Protein AF-0000000076785910 (afdb_homodimer)

Organism: Aegilops tauschii subsp. strangulata (NCBI:txid200361)

Secondary structure (DSSP, 8-state):
-HHHHHHHHHHHHHHHHHHHH--TTSEEEEEEE-HHHHSTTSHHHHHHHHHHHSSS-GGGGGGEEEEESSHHHHHHHHHH-S-EEE-PPPTTPPP-SSPPPTTSHHHHHHHHHHHHHHHHHHHTT-EEEEE-TTEEESS-GGGGSBTT-SEEEEEEE--S-TT-TTSEEEEEEEEE--SHHHHHHHHHHHHGGGGS-TT--HHHHHHHHHHHHHHHHTPPEEEPPTTTEEESSS--S-TTT--EEE-TT--SHHHHHHHHHHHHHHHHHHHHS-HHHHHH----PPP-TTT--/-HHHHHHHHHHHHHHHHHHHH--TTSEEEEEEE-HHHHSTTSHHHHHHHHHHHSSS-GGGGGGEEEEESSHHHHHHHHHH-S-EEE-PPPTTPPP-SSPPPTTSHHHHHHHHHHHHHHHHHHHTT-EEEEE-TTEEESS-GGGGSBTT-SEEEEEEE--S-TT-TTSEEEEEEEEE--SHHHHHHHHHHHHGGGGS-TT--HHHHHHHHHHHHHHHHTPPEEEPPTTTEEESSS--S-TTT--EEE-TT--SHHHHHHHHHHHHHHHHHHHHS-HHHHHH----PPP-TTT--

Radius of gyration: 26.17 Å; Cα contacts (8 Å, |Δi|>4): 1098; chains: 2; bounding box: 50×75×74 Å

Structure (mmCIF, N/CA/C/O backbone):
data_AF-0000000076785910-model_v1
#
loop_
_entity.id
_entity.type
_entity.pdbx_description
1 polymer 'Nucleotide-diphospho-sugar transferase domain-containing protein'
#
loop_
_atom_site.group_PDB
_atom_site.id
_atom_site.type_symbol
_atom_site.label_atom_id
_atom_site.label_alt_id
_atom_site.label_comp_id
_atom_site.label_asym_id
_atom_site.label_entity_id
_atom_site.label_seq_id
_atom_site.pdbx_PDB_ins_code
_atom_site.Cartn_x
_atom_site.Cartn_y
_atom_site.Cartn_z
_atom_site.occupancy
_atom_site.B_iso_or_equiv
_atom_site.auth_seq_id
_atom_site.auth_comp_id
_atom_s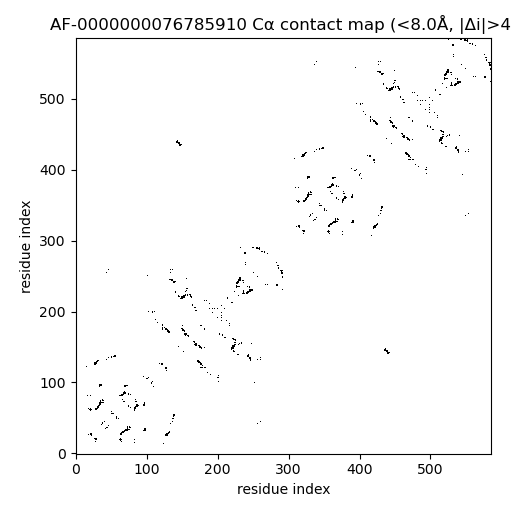ite.auth_asym_id
_atom_site.auth_atom_id
_atom_site.pdbx_PDB_model_num
ATOM 1 N N . MET A 1 1 ? -13.219 38 -17.859 1 45.16 1 MET A N 1
ATOM 2 C CA . MET A 1 1 ? -12.156 37.5 -18.719 1 45.16 1 MET A CA 1
ATOM 3 C C . MET A 1 1 ? -10.82 37.5 -18 1 45.16 1 MET A C 1
ATOM 5 O O . MET A 1 1 ? -10.094 36.5 -18.016 1 45.16 1 MET A O 1
ATOM 9 N N . ARG A 1 2 ? -10.539 38.562 -17.25 1 52.38 2 ARG A N 1
ATOM 10 C CA . ARG A 1 2 ? -9.281 38.719 -16.516 1 52.38 2 ARG A CA 1
ATOM 11 C C . ARG A 1 2 ? -9.211 37.781 -15.32 1 52.38 2 ARG A C 1
ATOM 13 O O . ARG A 1 2 ? -8.156 37.188 -15.047 1 52.38 2 ARG A O 1
ATOM 20 N N . LEU A 1 3 ? -10.297 37.469 -14.711 1 55.56 3 LEU A N 1
ATOM 21 C CA . LEU A 1 3 ? -10.359 36.594 -13.547 1 55.56 3 LEU A CA 1
ATOM 22 C C . LEU A 1 3 ? -10.156 35.125 -13.945 1 55.56 3 LEU A C 1
ATOM 24 O O . LEU A 1 3 ? -9.484 34.375 -13.242 1 55.56 3 LEU A O 1
ATOM 28 N N . ILE A 1 4 ? -10.773 34.812 -15.125 1 55.34 4 ILE A N 1
ATOM 29 C CA . ILE A 1 4 ? -10.594 33.438 -15.641 1 55.34 4 ILE A CA 1
ATOM 30 C C . ILE A 1 4 ? -9.125 33.219 -16 1 55.34 4 ILE A C 1
ATOM 32 O O . ILE A 1 4 ? -8.57 32.156 -15.711 1 55.34 4 ILE A O 1
ATOM 36 N N . SER A 1 5 ? -8.555 34.312 -16.391 1 64 5 SER A N 1
ATOM 37 C CA . SER A 1 5 ? -7.164 34.219 -16.812 1 64 5 SER A CA 1
ATOM 38 C C . SER A 1 5 ? -6.23 34.094 -15.609 1 64 5 SER A C 1
ATOM 40 O O . SER A 1 5 ? -5.305 33.281 -15.625 1 64 5 SER A O 1
ATOM 42 N N . LYS A 1 6 ? -6.652 34.875 -14.516 1 68.81 6 LYS A N 1
ATOM 43 C CA . LYS A 1 6 ? -5.789 34.812 -13.344 1 68.81 6 LYS A CA 1
ATOM 44 C C . LYS A 1 6 ? -5.879 33.469 -12.656 1 68.81 6 LYS A C 1
ATOM 46 O O . LYS A 1 6 ? -4.863 32.906 -12.219 1 68.81 6 LYS A O 1
ATOM 51 N N . LYS A 1 7 ? -6.98 33 -12.672 1 73.44 7 LYS A N 1
ATOM 52 C CA . LYS A 1 7 ? -7.18 31.688 -12.055 1 73.44 7 LYS A CA 1
ATOM 53 C C . LYS A 1 7 ? -6.438 30.594 -12.82 1 73.44 7 LYS A C 1
ATOM 55 O O . LYS A 1 7 ? -5.836 29.703 -12.227 1 73.44 7 LYS A O 1
ATOM 60 N N . THR A 1 8 ? -6.504 30.797 -14.008 1 80.69 8 THR A N 1
ATOM 61 C CA . THR A 1 8 ? -5.836 29.828 -14.867 1 80.69 8 THR A CA 1
ATOM 62 C C . THR A 1 8 ? -4.32 29.906 -14.695 1 80.69 8 THR A C 1
ATOM 64 O O . THR A 1 8 ? -3.637 28.891 -14.672 1 80.69 8 THR A O 1
ATOM 67 N N . LYS A 1 9 ? -3.912 31.141 -14.586 1 81.88 9 LYS A N 1
ATOM 68 C CA . LYS A 1 9 ? -2.475 31.312 -14.406 1 81.88 9 LYS A CA 1
ATOM 69 C C . LYS A 1 9 ? -2.018 30.766 -13.062 1 81.88 9 LYS A C 1
ATOM 71 O O . LYS A 1 9 ? -0.98 30.094 -12.984 1 81.88 9 LYS A O 1
ATOM 76 N N . ALA A 1 10 ? -2.781 31.031 -12.055 1 83.94 10 ALA A N 1
ATOM 77 C CA . ALA A 1 10 ? -2.455 30.531 -10.719 1 83.94 10 ALA A CA 1
ATOM 78 C C . ALA A 1 10 ? -2.451 29 -10.68 1 83.94 10 ALA A C 1
ATOM 80 O O . ALA A 1 10 ? -1.568 28.391 -10.07 1 83.94 10 ALA A O 1
ATOM 81 N N . LEU A 1 11 ? -3.396 28.453 -11.32 1 90 11 LEU A N 1
ATOM 82 C CA . LEU A 1 11 ? -3.494 26.984 -11.352 1 90 11 LEU A CA 1
ATOM 83 C C . LEU A 1 11 ? -2.34 26.391 -12.141 1 90 11 LEU A C 1
ATOM 85 O O . LEU A 1 11 ? -1.831 25.312 -11.781 1 90 11 LEU A O 1
ATOM 89 N N . THR A 1 12 ? -1.941 27.062 -13.125 1 91.94 12 THR A N 1
ATOM 90 C CA . THR A 1 12 ? -0.811 26.594 -13.922 1 91.94 12 THR A CA 1
ATOM 91 C C . THR A 1 12 ? 0.48 26.656 -13.109 1 91.94 12 THR A C 1
ATOM 93 O O . THR A 1 12 ? 1.288 25.719 -13.156 1 91.94 12 THR A O 1
ATOM 96 N N . GLU A 1 13 ? 0.626 27.703 -12.398 1 91.94 13 GLU A N 1
ATOM 97 C CA . GLU A 1 13 ? 1.797 27.828 -11.531 1 91.94 13 GLU A CA 1
ATOM 98 C C . GLU A 1 13 ? 1.817 26.734 -10.469 1 91.94 13 GLU A C 1
ATOM 100 O O . GLU A 1 13 ? 2.859 26.125 -10.211 1 91.94 13 GLU A O 1
ATOM 105 N N . LEU A 1 14 ? 0.714 26.531 -9.883 1 95.12 14 LEU A N 1
ATOM 106 C CA . LEU A 1 14 ? 0.611 25.5 -8.875 1 95.12 14 LEU A CA 1
ATOM 107 C C . LEU A 1 14 ? 0.932 24.125 -9.469 1 95.12 14 LEU A C 1
ATOM 109 O O . LEU A 1 14 ? 1.685 23.344 -8.883 1 95.12 14 LEU A O 1
ATOM 113 N N . ALA A 1 15 ? 0.391 23.859 -10.617 1 96.88 15 ALA A N 1
ATOM 114 C CA . ALA A 1 15 ? 0.629 22.578 -11.281 1 96.88 15 ALA A CA 1
ATOM 115 C C . ALA A 1 15 ? 2.117 22.359 -11.531 1 96.88 15 ALA A C 1
ATOM 117 O O . ALA A 1 15 ? 2.623 21.25 -11.383 1 96.88 15 ALA A O 1
ATOM 118 N N . GLU A 1 16 ? 2.77 23.406 -11.859 1 96.75 16 GLU A N 1
ATOM 119 C CA . GLU A 1 16 ? 4.203 23.312 -12.125 1 96.75 16 GLU A CA 1
ATOM 120 C C . GLU A 1 16 ? 4.984 23.016 -10.852 1 96.75 16 GLU A C 1
ATOM 122 O O . GLU A 1 16 ? 5.887 22.172 -10.852 1 96.75 16 GLU A O 1
ATOM 127 N N . VAL A 1 17 ? 4.617 23.719 -9.82 1 97.12 17 VAL A N 1
ATOM 128 C CA . VAL A 1 17 ? 5.289 23.5 -8.539 1 97.12 17 VAL A CA 1
ATOM 129 C C . VAL A 1 17 ? 5.043 22.078 -8.062 1 97.12 17 VAL A C 1
ATOM 131 O O . VAL A 1 17 ? 5.961 21.406 -7.578 1 97.12 17 VAL A O 1
ATOM 134 N N . LEU A 1 18 ? 3.865 21.594 -8.234 1 98.56 18 LEU A N 1
ATOM 135 C CA . LEU A 1 18 ? 3.512 20.234 -7.848 1 98.56 18 LEU A CA 1
ATOM 136 C C . LEU A 1 18 ? 4.293 19.203 -8.672 1 98.56 18 LEU A C 1
ATOM 138 O O . LEU A 1 18 ? 4.82 18.234 -8.125 1 98.56 18 LEU A O 1
ATOM 142 N N . LYS A 1 19 ? 4.336 19.453 -9.906 1 98.12 19 LYS A N 1
ATOM 143 C CA . LYS A 1 19 ? 5.078 18.547 -10.789 1 98.12 19 LYS A CA 1
ATOM 144 C C . LYS A 1 19 ? 6.543 18.453 -10.367 1 98.12 19 LYS A C 1
ATOM 146 O O . LYS A 1 19 ? 7.105 17.359 -10.312 1 98.12 19 LYS A O 1
ATOM 151 N N . ASN A 1 20 ? 7.098 19.562 -10 1 98 20 ASN A N 1
ATOM 152 C CA . ASN A 1 20 ? 8.508 19.609 -9.633 1 98 20 ASN A CA 1
ATOM 153 C C . ASN A 1 20 ? 8.766 18.906 -8.305 1 98 20 ASN A C 1
ATOM 155 O O . ASN A 1 20 ? 9.844 18.344 -8.086 1 98 20 ASN A O 1
ATOM 159 N N . ALA A 1 21 ? 7.758 18.906 -7.445 1 98.5 21 ALA A N 1
ATOM 160 C CA . ALA A 1 21 ? 7.926 18.344 -6.109 1 98.5 21 ALA A CA 1
ATOM 161 C C . ALA A 1 21 ? 7.422 16.906 -6.055 1 98.5 21 ALA A C 1
ATOM 163 O O . ALA A 1 21 ? 7.598 16.219 -5.047 1 98.5 21 ALA A O 1
ATOM 164 N N . SER A 1 22 ? 6.793 16.438 -7.109 1 98.38 22 SER A N 1
ATOM 165 C CA . SER A 1 22 ? 6.117 15.141 -7.078 1 98.38 22 SER A CA 1
ATOM 166 C C . SER A 1 22 ? 7.113 13.992 -7.164 1 98.38 22 SER A C 1
ATOM 168 O O . SER A 1 22 ? 8.164 14.125 -7.797 1 98.38 22 SER A O 1
ATOM 170 N N . MET A 1 23 ? 6.816 12.945 -6.539 1 96.56 23 MET A N 1
ATOM 171 C CA . MET A 1 23 ? 7.492 11.672 -6.758 1 96.56 23 MET A CA 1
ATOM 172 C C . MET A 1 23 ? 7.062 11.047 -8.078 1 96.56 23 MET A C 1
ATOM 174 O O . MET A 1 23 ? 6.238 11.617 -8.797 1 96.56 23 MET A O 1
ATOM 178 N N . GLU A 1 24 ? 7.578 9.898 -8.398 1 91.38 24 GLU A N 1
ATOM 179 C CA . GLU A 1 24 ? 7.34 9.234 -9.68 1 91.38 24 GLU A CA 1
ATOM 180 C C . GLU A 1 24 ? 5.855 8.938 -9.875 1 91.38 24 GLU A C 1
ATOM 182 O O . GLU A 1 24 ? 5.344 9.031 -10.992 1 91.38 24 GLU A O 1
ATOM 187 N N . ASP A 1 25 ? 5.223 8.695 -8.805 1 91.5 25 ASP A N 1
ATOM 188 C CA . ASP A 1 25 ? 3.828 8.281 -8.922 1 91.5 25 ASP A CA 1
ATOM 189 C C . ASP A 1 25 ? 2.889 9.484 -8.836 1 91.5 25 ASP A C 1
ATOM 191 O O . ASP A 1 25 ? 1.675 9.32 -8.688 1 91.5 25 ASP A O 1
ATOM 195 N N . GLY A 1 26 ? 3.439 10.695 -8.758 1 96.38 26 GLY A N 1
ATOM 196 C CA . GLY A 1 26 ? 2.621 11.898 -8.727 1 96.38 26 GLY A CA 1
ATOM 197 C C . GLY A 1 26 ? 2.287 12.352 -7.32 1 96.38 26 GLY A C 1
ATOM 198 O O . GLY A 1 26 ? 1.545 13.32 -7.137 1 96.38 26 GLY A O 1
ATOM 199 N N . THR A 1 27 ? 2.848 11.688 -6.324 1 98.5 27 THR A N 1
ATOM 200 C CA . THR A 1 27 ? 2.582 12.047 -4.934 1 98.5 27 THR A CA 1
ATOM 201 C C . THR A 1 27 ? 3.467 13.211 -4.496 1 98.5 27 THR A C 1
ATOM 203 O O . THR A 1 27 ? 4.668 13.219 -4.77 1 98.5 27 THR A O 1
ATOM 206 N N . VAL A 1 28 ? 2.875 14.164 -3.9 1 98.75 28 VAL A N 1
ATOM 207 C CA . VAL A 1 28 ? 3.605 15.266 -3.291 1 98.75 28 VAL A CA 1
ATOM 208 C C . VAL A 1 28 ? 3.414 15.242 -1.776 1 98.75 28 VAL A C 1
ATOM 210 O O . VAL A 1 28 ? 2.287 15.117 -1.289 1 98.75 28 VAL A O 1
ATOM 213 N N . ILE A 1 29 ? 4.48 15.266 -1.066 1 98.88 29 ILE A N 1
ATOM 214 C CA . ILE A 1 29 ? 4.379 15.508 0.369 1 98.88 29 ILE A CA 1
ATOM 215 C C . ILE A 1 29 ? 4.199 17 0.631 1 98.88 29 ILE A C 1
ATOM 217 O O . ILE A 1 29 ? 4.934 17.828 0.087 1 98.88 29 ILE A O 1
ATOM 221 N N . MET A 1 30 ? 3.184 17.359 1.48 1 98.5 30 MET A N 1
ATOM 222 C CA . MET A 1 30 ? 2.896 18.781 1.625 1 98.5 30 MET A CA 1
ATOM 223 C C . MET A 1 30 ? 2.645 19.141 3.086 1 98.5 30 MET A C 1
ATOM 225 O O . MET A 1 30 ? 2.111 18.328 3.846 1 98.5 30 MET A O 1
ATOM 229 N N . THR A 1 31 ? 3.062 20.266 3.412 1 98.38 31 THR A N 1
ATOM 230 C CA . THR A 1 31 ? 2.719 20.875 4.691 1 98.38 31 THR A CA 1
ATOM 231 C C . THR A 1 31 ? 2.357 22.344 4.508 1 98.38 31 THR A C 1
ATOM 233 O O . THR A 1 31 ? 2.52 22.906 3.416 1 98.38 31 THR A O 1
ATOM 236 N N . SER A 1 32 ? 1.741 22.938 5.496 1 96.19 32 SER A N 1
ATOM 237 C CA . SER A 1 32 ? 1.376 24.344 5.465 1 96.19 32 SER A CA 1
ATOM 238 C C . SER A 1 32 ? 1.885 25.078 6.699 1 96.19 32 SER A C 1
ATOM 240 O O . SER A 1 32 ? 1.824 24.547 7.812 1 96.19 32 SER A O 1
ATOM 242 N N . ILE A 1 33 ? 2.371 26.344 6.422 1 95.56 33 ILE A N 1
ATOM 243 C CA . ILE A 1 33 ? 2.941 27.062 7.555 1 95.56 33 ILE A CA 1
ATOM 244 C C . ILE A 1 33 ? 2.553 28.531 7.48 1 95.56 33 ILE A C 1
ATOM 246 O O . ILE A 1 33 ? 2.275 29.047 6.395 1 95.56 33 ILE A O 1
ATOM 250 N N . ASN A 1 34 ? 2.484 29.172 8.602 1 92.69 34 ASN A N 1
ATOM 251 C CA . ASN A 1 34 ? 2.482 30.625 8.711 1 92.69 34 ASN A CA 1
ATOM 252 C C . ASN A 1 34 ? 3.795 31.141 9.289 1 92.69 34 ASN A C 1
ATOM 254 O O . ASN A 1 34 ? 4.699 30.359 9.586 1 92.69 34 ASN A O 1
ATOM 258 N N . GLN A 1 35 ? 3.934 32.375 9.477 1 93.5 35 GLN A N 1
ATOM 259 C CA . GLN A 1 35 ? 5.195 33 9.867 1 93.5 35 GLN A CA 1
ATOM 260 C C . GLN A 1 35 ? 5.633 32.531 11.25 1 93.5 35 GLN A C 1
ATOM 262 O O . GLN A 1 35 ? 6.824 32.312 11.492 1 93.5 35 GLN A O 1
ATOM 267 N N . ALA A 1 36 ? 4.695 32.375 12.117 1 92.38 36 ALA A N 1
ATOM 268 C CA . ALA A 1 36 ? 5.023 31.953 13.477 1 92.38 36 ALA A CA 1
ATOM 269 C C . ALA A 1 36 ? 5.676 30.578 13.492 1 92.38 36 ALA A C 1
ATOM 271 O O . ALA A 1 36 ? 6.68 30.375 14.18 1 92.38 36 ALA A O 1
ATOM 272 N N . TYR A 1 37 ? 5.152 29.656 12.758 1 94.81 37 TYR A N 1
ATOM 273 C CA . TYR A 1 37 ? 5.656 28.281 12.695 1 94.81 37 TYR A CA 1
ATOM 274 C C . TYR A 1 37 ? 6.973 28.219 11.93 1 94.81 37 TYR A C 1
ATOM 276 O O . TYR A 1 37 ? 7.793 27.328 12.164 1 94.81 37 TYR A O 1
ATOM 284 N N . ALA A 1 38 ? 7.172 29.188 11.086 1 96.88 38 ALA A N 1
ATOM 285 C CA . ALA A 1 38 ? 8.328 29.188 10.203 1 96.88 38 ALA A CA 1
ATOM 286 C C . ALA A 1 38 ? 9.516 29.891 10.852 1 96.88 38 ALA A C 1
ATOM 288 O O . ALA A 1 38 ? 10.648 29.797 10.375 1 96.88 38 ALA A O 1
ATOM 289 N N . ALA A 1 39 ? 9.289 30.625 11.867 1 95.56 39 ALA A N 1
ATOM 290 C CA . ALA A 1 39 ? 10.344 31.438 12.477 1 95.56 39 ALA A CA 1
ATOM 291 C C . ALA A 1 39 ? 11.547 30.578 12.844 1 95.56 39 ALA A C 1
ATOM 293 O O . ALA A 1 39 ? 11.406 29.391 13.141 1 95.56 39 ALA A O 1
ATOM 294 N N . PRO A 1 40 ? 12.719 31.172 12.852 1 96 40 PRO A N 1
ATOM 295 C CA . PRO A 1 40 ? 13.906 30.406 13.234 1 96 40 PRO A CA 1
ATOM 296 C C . PRO A 1 40 ? 13.781 29.766 14.617 1 96 40 PRO A C 1
ATOM 298 O O . PRO A 1 40 ? 13.367 30.438 15.57 1 96 40 PRO A O 1
ATOM 301 N N . GLY A 1 41 ? 14.062 28.562 14.641 1 95.44 41 GLY A N 1
ATOM 302 C CA . GLY A 1 41 ? 14.008 27.828 15.898 1 95.44 41 GLY A CA 1
ATOM 303 C C . GLY A 1 41 ? 12.625 27.281 16.203 1 95.44 41 GLY A C 1
ATOM 304 O O . GLY A 1 41 ? 12.43 26.641 17.234 1 95.44 41 GLY A O 1
ATOM 305 N N . SER A 1 42 ? 11.734 27.547 15.336 1 96.81 42 SER A N 1
ATOM 306 C CA . SER A 1 42 ? 10.359 27.078 15.523 1 96.81 42 SER A CA 1
ATOM 307 C C . SER A 1 42 ? 10.133 25.734 14.836 1 96.81 42 SER A C 1
ATOM 309 O O . SER A 1 42 ? 11.07 24.953 14.656 1 96.81 42 SER A O 1
ATOM 311 N N . LEU A 1 43 ? 8.93 25.375 14.508 1 98.25 43 LEU A N 1
ATOM 312 C CA . LEU A 1 43 ? 8.516 24.031 14.086 1 98.25 43 LEU A CA 1
ATOM 313 C C . LEU A 1 43 ? 9.102 23.688 12.719 1 98.25 43 LEU A C 1
ATOM 315 O O . LEU A 1 43 ? 9.422 22.531 12.453 1 98.25 43 LEU A O 1
ATOM 319 N N . LEU A 1 44 ? 9.227 24.672 11.859 1 98.69 44 LEU A N 1
ATOM 320 C CA . LEU A 1 44 ? 9.773 24.375 10.539 1 98.69 44 LEU A CA 1
ATOM 321 C C . LEU A 1 44 ? 11.172 23.781 10.656 1 98.69 44 LEU A C 1
ATOM 323 O O . LEU A 1 44 ? 11.492 22.797 9.969 1 98.69 44 LEU A O 1
ATOM 327 N N . ASP A 1 45 ? 11.969 24.375 11.531 1 98.69 45 ASP A N 1
ATOM 328 C CA . ASP A 1 45 ? 13.328 23.875 11.703 1 98.69 45 ASP A CA 1
ATOM 329 C C . ASP A 1 45 ? 13.32 22.438 12.219 1 98.69 45 ASP A C 1
ATOM 331 O O . ASP A 1 45 ? 14.078 21.594 11.727 1 98.69 45 ASP A O 1
ATOM 335 N N . LEU A 1 46 ? 12.492 22.109 13.156 1 98.81 46 LEU A N 1
ATOM 336 C CA . LEU A 1 46 ? 12.398 20.766 13.711 1 98.81 46 LEU A CA 1
ATOM 337 C C . LEU A 1 46 ? 11.891 19.781 12.664 1 98.81 46 LEU A C 1
ATOM 339 O O . LEU A 1 46 ? 12.391 18.656 12.562 1 98.81 46 LEU A O 1
ATOM 343 N N . PHE A 1 47 ? 10.922 20.234 11.953 1 98.88 47 PHE A N 1
ATOM 344 C CA . PHE A 1 47 ? 10.32 19.438 10.891 1 98.88 47 PHE A CA 1
ATOM 345 C C . PHE A 1 47 ? 11.375 19.031 9.867 1 98.88 47 PHE A C 1
ATOM 347 O O . PHE A 1 47 ? 11.523 17.844 9.578 1 98.88 47 PHE A O 1
ATOM 354 N N . LEU A 1 48 ? 12.156 19.938 9.383 1 98.81 48 LEU A N 1
ATOM 355 C CA . LEU A 1 48 ? 13.195 19.641 8.406 1 98.81 48 LEU A CA 1
ATOM 356 C C . LEU A 1 48 ? 14.297 18.781 9.023 1 98.81 48 LEU A C 1
ATOM 358 O O . LEU A 1 48 ? 14.781 17.844 8.383 1 98.81 48 LEU A O 1
ATOM 362 N N . GLU A 1 49 ? 14.633 19.094 10.219 1 98.75 49 GLU A N 1
ATOM 363 C CA . GLU A 1 49 ? 15.648 18.312 10.914 1 98.75 49 GLU A CA 1
ATOM 364 C C . GLU A 1 49 ? 15.227 16.859 11.055 1 98.75 49 GLU A C 1
ATOM 366 O O . GLU A 1 49 ? 16.047 15.945 10.914 1 98.75 49 GLU A O 1
ATOM 371 N N . SER A 1 50 ? 13.977 16.625 11.336 1 98.88 50 SER A N 1
ATOM 372 C CA . SER A 1 50 ? 13.492 15.273 11.555 1 98.88 50 SER A CA 1
ATOM 373 C C . SER A 1 50 ? 13.695 14.406 10.312 1 98.88 50 SER A C 1
ATOM 375 O O . SER A 1 50 ? 14.023 13.227 10.414 1 98.88 50 SER A O 1
ATOM 377 N N . PHE A 1 51 ? 13.523 14.961 9.102 1 98.75 51 PHE A N 1
ATOM 378 C CA . PHE A 1 51 ? 13.805 14.227 7.875 1 98.75 51 PHE A CA 1
ATOM 379 C C . PHE A 1 51 ? 15.281 13.867 7.785 1 98.75 51 PHE A C 1
ATOM 381 O O . PHE A 1 51 ? 15.633 12.773 7.324 1 98.75 51 PHE A O 1
ATOM 388 N N . ARG A 1 52 ? 16.109 14.758 8.188 1 98.38 52 ARG A N 1
ATOM 389 C CA . ARG A 1 52 ? 17.547 14.594 8.016 1 98.38 52 ARG A CA 1
ATOM 390 C C . ARG A 1 52 ? 18.094 13.539 8.961 1 98.38 52 ARG A C 1
ATOM 392 O O . ARG A 1 52 ? 19.016 12.797 8.609 1 98.38 52 ARG A O 1
ATOM 399 N N . VAL A 1 53 ? 17.547 13.461 10.109 1 98.25 53 VAL A N 1
ATOM 400 C CA . VAL A 1 53 ? 18.078 12.523 11.094 1 98.25 53 VAL A CA 1
ATOM 401 C C . VAL A 1 53 ? 17.312 11.203 11.008 1 98.25 53 VAL A C 1
ATOM 403 O O . VAL A 1 53 ? 17.703 10.219 11.641 1 98.25 53 VAL A O 1
ATOM 406 N N . GLY A 1 54 ? 16.156 11.195 10.305 1 98.31 54 GLY A N 1
ATOM 407 C CA . GLY A 1 54 ? 15.383 9.969 10.148 1 98.31 54 GLY A CA 1
ATOM 408 C C . GLY A 1 54 ? 16.125 8.898 9.367 1 98.31 54 GLY A C 1
ATOM 409 O O . GLY A 1 54 ? 17.156 9.164 8.766 1 98.31 54 GLY A O 1
ATOM 410 N N . GLU A 1 55 ? 15.625 7.723 9.43 1 97 55 GLU A N 1
ATOM 411 C CA . GLU A 1 55 ? 16.172 6.598 8.672 1 97 55 GLU A CA 1
ATOM 412 C C . GLU A 1 55 ? 15.539 6.52 7.281 1 97 55 GLU A C 1
ATOM 414 O O . GLU A 1 55 ? 14.391 6.09 7.137 1 97 55 GLU A O 1
ATOM 419 N N . GLY A 1 56 ? 16.297 6.949 6.324 1 95.75 56 GLY A N 1
ATOM 420 C CA . GLY A 1 56 ? 15.836 6.855 4.945 1 95.75 56 GLY A CA 1
ATOM 421 C C . GLY A 1 56 ? 14.797 7.906 4.59 1 95.75 56 GLY A C 1
ATOM 422 O O . GLY A 1 56 ? 13.914 7.656 3.77 1 95.75 56 GLY A O 1
ATOM 423 N N . THR A 1 57 ? 14.82 9.055 5.258 1 98.12 57 THR A N 1
ATOM 424 C CA . THR A 1 57 ? 13.773 10.047 5 1 98.12 57 THR A CA 1
ATOM 425 C C . THR A 1 57 ? 14.367 11.312 4.398 1 98.12 57 THR A C 1
ATOM 427 O O . THR A 1 57 ? 13.641 12.156 3.875 1 98.12 57 THR A O 1
ATOM 430 N N . ALA A 1 58 ? 15.656 11.492 4.387 1 98.25 58 ALA A N 1
ATOM 431 C CA . ALA A 1 58 ? 16.281 12.719 3.916 1 98.25 58 ALA A CA 1
ATOM 432 C C . ALA A 1 58 ? 15.914 13.008 2.465 1 98.25 58 ALA A C 1
ATOM 434 O O . ALA A 1 58 ? 15.602 14.148 2.113 1 98.25 58 ALA A O 1
ATOM 435 N N . HIS A 1 59 ? 15.93 11.977 1.64 1 97.31 59 HIS A N 1
ATOM 436 C CA . HIS A 1 59 ? 15.664 12.156 0.217 1 97.31 59 HIS A CA 1
ATOM 437 C C . HIS A 1 59 ? 14.211 12.562 -0.023 1 97.31 59 HIS A C 1
ATOM 439 O O . HIS A 1 59 ? 13.875 13.086 -1.086 1 97.31 59 HIS A O 1
ATOM 445 N N . LEU A 1 60 ? 13.328 12.266 0.924 1 98.44 60 LEU A N 1
ATOM 446 C CA . LEU A 1 60 ? 11.922 12.648 0.786 1 98.44 60 LEU A CA 1
ATOM 447 C C . LEU A 1 60 ? 11.766 14.164 0.78 1 98.44 60 LEU A C 1
ATOM 449 O O . LEU A 1 60 ? 10.773 14.688 0.267 1 98.44 60 LEU A O 1
ATOM 453 N N . LEU A 1 61 ? 12.719 14.906 1.356 1 98.62 61 LEU A N 1
ATOM 454 C CA . LEU A 1 61 ? 12.68 16.359 1.373 1 98.62 61 LEU A CA 1
ATOM 455 C C . LEU A 1 61 ? 12.625 16.922 -0.045 1 98.62 61 LEU A C 1
ATOM 457 O O . LEU A 1 61 ? 12.07 18 -0.273 1 98.62 61 LEU A O 1
ATOM 461 N N . ASP A 1 62 ? 13.141 16.156 -0.989 1 98.25 62 ASP A N 1
ATOM 462 C CA . ASP A 1 62 ? 13.117 16.594 -2.383 1 98.25 62 ASP A CA 1
ATOM 463 C C . ASP A 1 62 ? 11.688 16.672 -2.91 1 98.25 62 ASP A C 1
ATOM 465 O O . ASP A 1 62 ? 11.445 17.25 -3.969 1 98.25 62 ASP A O 1
ATOM 469 N N . HIS A 1 63 ? 10.797 16.109 -2.156 1 98.75 63 HIS A N 1
ATOM 470 C CA . HIS A 1 63 ? 9.422 16.016 -2.625 1 98.75 63 HIS A CA 1
ATOM 471 C C . HIS A 1 63 ? 8.453 16.688 -1.651 1 98.75 63 HIS A C 1
ATOM 473 O O . HIS A 1 63 ? 7.242 16.484 -1.734 1 98.75 63 HIS A O 1
ATOM 479 N N . VAL A 1 64 ? 8.984 17.438 -0.679 1 98.88 64 VAL A N 1
ATOM 480 C CA . VAL A 1 64 ? 8.148 18.188 0.261 1 98.88 64 VAL A CA 1
ATOM 481 C C . VAL A 1 64 ? 7.848 19.578 -0.303 1 98.88 64 VAL A C 1
ATOM 483 O O . VAL A 1 64 ? 8.766 20.344 -0.59 1 98.88 64 VAL A O 1
ATOM 486 N N . LEU A 1 65 ? 6.629 19.828 -0.484 1 98.81 65 LEU A N 1
ATOM 487 C CA . LEU A 1 65 ? 6.156 21.172 -0.802 1 98.81 65 LEU A CA 1
ATOM 488 C C . LEU A 1 65 ? 5.68 21.906 0.453 1 98.81 65 LEU A C 1
ATOM 490 O O . LEU A 1 65 ? 4.754 21.438 1.124 1 98.81 65 LEU A O 1
ATOM 494 N N . ILE A 1 66 ? 6.262 23 0.731 1 98.69 66 ILE A N 1
ATOM 495 C CA . ILE A 1 66 ? 5.832 23.812 1.864 1 98.69 66 ILE A CA 1
ATOM 496 C C . ILE A 1 66 ? 4.922 24.938 1.377 1 98.69 66 ILE A C 1
ATOM 498 O O . ILE A 1 66 ? 5.355 25.812 0.632 1 98.69 66 ILE A O 1
ATOM 502 N N . VAL A 1 67 ? 3.732 24.875 1.815 1 97.38 67 VAL A N 1
ATOM 503 C CA . VAL A 1 67 ? 2.729 25.875 1.457 1 97.38 67 VAL A CA 1
ATOM 504 C C . VAL A 1 67 ? 2.688 26.969 2.52 1 97.38 67 VAL A C 1
ATOM 506 O O . VAL A 1 67 ? 2.225 26.75 3.639 1 97.38 67 VAL A O 1
ATOM 509 N N . ALA A 1 68 ? 3.117 28.156 2.137 1 95.94 68 ALA A N 1
ATOM 510 C CA . ALA A 1 68 ? 3.078 29.312 3.018 1 95.94 68 ALA A CA 1
ATOM 511 C C . ALA A 1 68 ? 1.751 30.062 2.885 1 95.94 68 ALA A C 1
ATOM 513 O O . ALA A 1 68 ? 1.263 30.281 1.772 1 95.94 68 ALA A O 1
ATOM 514 N N . VAL A 1 69 ? 1.217 30.484 4.023 1 92.19 69 VAL A N 1
ATOM 515 C CA . VAL A 1 69 ? -0.081 31.156 3.955 1 92.19 69 VAL A CA 1
ATOM 516 C C . VAL A 1 69 ? 0.098 32.656 4.109 1 92.19 69 VAL A C 1
ATOM 518 O O . VAL A 1 69 ? -0.882 33.406 4.152 1 92.19 69 VAL A O 1
ATOM 521 N N . ASP A 1 70 ? 1.324 33.156 4.234 1 90.81 70 ASP A N 1
ATOM 522 C CA . ASP A 1 70 ? 1.665 34.594 4.293 1 90.81 70 ASP A CA 1
ATOM 523 C C . ASP A 1 70 ? 3.072 34.844 3.754 1 90.81 70 ASP A C 1
ATOM 525 O O . ASP A 1 70 ? 3.879 33.906 3.658 1 90.81 70 ASP A O 1
ATOM 529 N N . PRO A 1 71 ? 3.371 36.031 3.422 1 92.88 71 PRO A N 1
ATOM 530 C CA . PRO A 1 71 ? 4.66 36.312 2.791 1 92.88 71 PRO A CA 1
ATOM 531 C C . PRO A 1 71 ? 5.844 36.062 3.715 1 92.88 71 PRO A C 1
ATOM 533 O O . PRO A 1 71 ? 6.93 35.719 3.246 1 92.88 71 PRO A O 1
ATOM 536 N N . GLY A 1 72 ? 5.641 36.344 4.973 1 93.81 72 GLY A N 1
ATOM 537 C CA . GLY A 1 72 ? 6.727 36.062 5.902 1 93.81 72 GLY A CA 1
ATOM 538 C C . GLY A 1 72 ? 7.133 34.594 5.93 1 93.81 72 GLY A C 1
ATOM 539 O O . GLY A 1 72 ? 8.32 34.281 5.91 1 93.81 72 GLY A O 1
ATOM 540 N N . ALA A 1 73 ? 6.156 33.75 5.949 1 96.31 73 ALA A N 1
ATOM 541 C CA . ALA A 1 73 ? 6.418 32.312 5.91 1 96.31 73 ALA A CA 1
ATOM 542 C C . ALA A 1 73 ? 7.09 31.906 4.602 1 96.31 73 ALA A C 1
ATOM 544 O O . ALA A 1 73 ? 7.984 31.062 4.59 1 96.31 73 ALA A O 1
ATOM 545 N N . LEU A 1 74 ? 6.652 32.5 3.514 1 96.69 74 LEU A N 1
ATOM 546 C CA . LEU A 1 74 ? 7.242 32.219 2.213 1 96.69 74 LEU A CA 1
ATOM 547 C C . LEU A 1 74 ? 8.727 32.562 2.191 1 96.69 74 LEU A C 1
ATOM 549 O O . LEU A 1 74 ? 9.547 31.812 1.697 1 96.69 74 LEU A O 1
ATOM 553 N N . ARG A 1 75 ? 8.977 33.75 2.684 1 97.44 75 ARG A N 1
ATOM 554 C CA . ARG A 1 75 ? 10.367 34.188 2.713 1 97.44 75 ARG A CA 1
ATOM 555 C C . ARG A 1 75 ? 11.234 33.219 3.496 1 97.44 75 ARG A C 1
ATOM 557 O O . ARG A 1 75 ? 12.32 32.844 3.045 1 97.44 75 ARG A O 1
ATOM 564 N N . ARG A 1 76 ? 10.742 32.844 4.602 1 98 76 ARG A N 1
ATOM 565 C CA . ARG A 1 76 ? 11.492 31.891 5.414 1 98 76 ARG A CA 1
ATOM 566 C C . ARG A 1 76 ? 11.641 30.562 4.695 1 98 76 ARG A C 1
ATOM 568 O O . ARG A 1 76 ? 12.727 29.969 4.676 1 98 76 ARG A O 1
ATOM 575 N N . CYS A 1 77 ? 10.586 30.031 4.172 1 98.25 77 CYS A N 1
ATOM 576 C CA . CYS A 1 77 ? 10.625 28.781 3.43 1 98.25 77 CYS A CA 1
ATOM 577 C C . CYS A 1 77 ? 11.688 28.812 2.342 1 98.25 77 CYS A C 1
ATOM 579 O O . CYS A 1 77 ? 12.531 27.922 2.254 1 98.25 77 CYS A O 1
ATOM 581 N N . ARG A 1 78 ? 11.742 29.875 1.622 1 98.12 78 ARG A N 1
ATOM 582 C CA . ARG A 1 78 ? 12.648 29.984 0.485 1 98.12 78 ARG A CA 1
ATOM 583 C C . ARG A 1 78 ? 14.102 30.031 0.947 1 98.12 78 ARG A C 1
ATOM 585 O O . ARG A 1 78 ? 15.008 29.703 0.188 1 98.12 78 ARG A O 1
ATOM 592 N N . SER A 1 79 ? 14.266 30.406 2.1 1 98.12 79 SER A N 1
ATOM 593 C CA . SER A 1 79 ? 15.617 30.5 2.627 1 98.12 79 SER A CA 1
ATOM 594 C C . SER A 1 79 ? 16.141 29.141 3.051 1 98.12 79 SER A C 1
ATOM 596 O O . SER A 1 79 ? 17.359 28.938 3.184 1 98.12 79 SER A O 1
ATOM 598 N N . VAL A 1 80 ? 15.297 28.141 3.221 1 98.25 80 VAL A N 1
ATOM 599 C CA . VAL A 1 80 ? 15.797 26.906 3.834 1 98.25 80 VAL A CA 1
ATOM 600 C C . VAL A 1 80 ? 15.383 25.703 2.994 1 98.25 80 VAL A C 1
ATOM 602 O O . VAL A 1 80 ? 15.828 24.578 3.244 1 98.25 80 VAL A O 1
ATOM 605 N N . HIS A 1 81 ? 14.484 25.906 2.025 1 98.19 81 HIS A N 1
ATOM 606 C CA . HIS A 1 81 ? 13.938 24.781 1.293 1 98.19 81 HIS A CA 1
ATOM 607 C C . HIS A 1 81 ? 13.641 25.141 -0.155 1 98.19 81 HIS A C 1
ATOM 609 O O . HIS A 1 81 ? 13.336 26.297 -0.454 1 98.19 81 HIS A O 1
ATOM 615 N N . ARG A 1 82 ? 13.633 24.219 -1.021 1 97.25 82 ARG A N 1
ATOM 616 C CA . ARG A 1 82 ? 13.57 24.453 -2.461 1 97.25 82 ARG A CA 1
ATOM 617 C C . ARG A 1 82 ? 12.125 24.625 -2.924 1 97.25 82 ARG A C 1
ATOM 619 O O . ARG A 1 82 ? 11.844 25.484 -3.764 1 97.25 82 ARG A O 1
ATOM 626 N N . HIS A 1 83 ? 11.234 23.812 -2.453 1 98.38 83 HIS A N 1
ATOM 627 C CA . HIS A 1 83 ? 9.859 23.828 -2.945 1 98.38 83 HIS A CA 1
ATOM 628 C C . HIS A 1 83 ? 8.945 24.594 -1.993 1 98.38 83 HIS A C 1
ATOM 630 O O . HIS A 1 83 ? 8.516 24.047 -0.974 1 98.38 83 HIS A O 1
ATOM 636 N N . CYS A 1 84 ? 8.633 25.812 -2.404 1 98.19 84 CYS A N 1
ATOM 637 C CA . CYS A 1 84 ? 7.781 26.703 -1.62 1 98.19 84 CYS A CA 1
ATOM 638 C C . CYS A 1 84 ? 6.68 27.297 -2.484 1 98.19 84 CYS A C 1
ATOM 640 O O . CYS A 1 84 ? 6.891 27.578 -3.666 1 98.19 84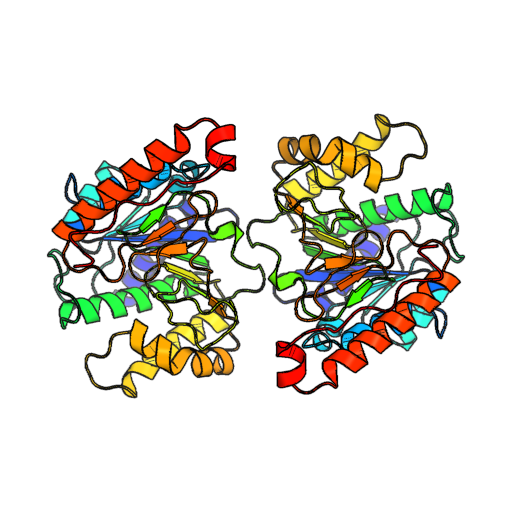 CYS A O 1
ATOM 642 N N . TYR A 1 85 ? 5.555 27.438 -1.906 1 97.38 85 TYR A N 1
ATOM 643 C CA . TYR A 1 85 ? 4.402 27.984 -2.607 1 97.38 85 TYR A CA 1
ATOM 644 C C . TYR A 1 85 ? 3.586 28.891 -1.687 1 97.38 85 TYR A C 1
ATOM 646 O O . TYR A 1 85 ? 3.289 28.516 -0.549 1 97.38 85 TYR A O 1
ATOM 654 N N . LEU A 1 86 ? 3.244 30.047 -2.184 1 94.94 86 LEU A N 1
ATOM 655 C CA . LEU A 1 86 ? 2.373 30.938 -1.432 1 94.94 86 LEU A CA 1
ATOM 656 C C . LEU A 1 86 ? 0.91 30.703 -1.784 1 94.94 86 LEU A C 1
ATOM 658 O O . LEU A 1 86 ? 0.509 30.875 -2.938 1 94.94 86 LEU A O 1
ATOM 662 N N . LEU A 1 87 ? 0.228 30.219 -0.792 1 91.12 87 LEU A N 1
ATOM 663 C CA . LEU A 1 87 ? -1.208 30.062 -0.995 1 91.12 87 LEU A CA 1
ATOM 664 C C . LEU A 1 87 ? -1.916 31.406 -0.929 1 91.12 87 LEU A C 1
ATOM 666 O O . LEU A 1 87 ? -1.938 32.062 0.122 1 91.12 87 LEU A O 1
ATOM 670 N N . ARG A 1 88 ? -2.414 31.812 -2.045 1 79.44 88 ARG A N 1
ATOM 671 C CA . ARG A 1 88 ? -3.066 33.125 -2.129 1 79.44 88 ARG A CA 1
ATOM 672 C C . ARG A 1 88 ? -4.453 33.062 -1.497 1 79.44 88 ARG A C 1
ATOM 674 O O . ARG A 1 88 ? -5.203 32.125 -1.696 1 79.44 88 ARG A O 1
ATOM 681 N N . ARG A 1 89 ? -4.586 33.938 -0.714 1 71.81 89 ARG A N 1
ATOM 682 C CA . ARG A 1 89 ? -5.852 34.031 0.005 1 71.81 89 ARG A CA 1
ATOM 683 C C . ARG A 1 89 ? -6.969 34.5 -0.917 1 71.81 89 ARG A C 1
ATOM 685 O O . ARG A 1 89 ? -6.73 35.281 -1.845 1 71.81 89 ARG A O 1
ATOM 692 N N . SER A 1 90 ? -8.031 33.781 -0.719 1 62.62 90 SER A N 1
ATOM 693 C CA . SER A 1 90 ? -9.203 34.344 -1.377 1 62.62 90 SER A CA 1
ATOM 694 C C . SER A 1 90 ? -9.469 35.781 -0.879 1 62.62 90 SER A C 1
ATOM 696 O O . SER A 1 90 ? -9.117 36.125 0.253 1 62.62 90 SER A O 1
ATOM 698 N N . PRO A 1 91 ? -10 36.594 -1.852 1 59.88 91 PRO A N 1
ATOM 699 C CA . PRO A 1 91 ? -10.398 37.906 -1.364 1 59.88 91 PRO A CA 1
ATOM 700 C C . PRO A 1 91 ? -11.289 37.844 -0.126 1 59.88 91 PRO A C 1
ATOM 702 O O . PRO A 1 91 ? -12.242 37.062 -0.089 1 59.88 91 PRO A O 1
ATOM 705 N N . GLY A 1 92 ? -10.922 38.531 1.022 1 58.38 92 GLY A N 1
ATOM 706 C CA . GLY A 1 92 ? -11.711 38.562 2.242 1 58.38 92 GLY A CA 1
ATOM 707 C C . GLY A 1 92 ? -11.234 37.562 3.281 1 58.38 92 GLY A C 1
ATOM 708 O O . GLY A 1 92 ? -11.742 37.531 4.406 1 58.38 92 GLY A O 1
ATOM 709 N N . ALA A 1 93 ? -10.266 36.812 2.873 1 63.22 93 ALA A N 1
ATOM 710 C CA . ALA A 1 93 ? -9.773 35.812 3.82 1 63.22 93 ALA A CA 1
ATOM 711 C C . ALA A 1 93 ? -8.984 36.469 4.949 1 63.22 93 ALA A C 1
ATOM 713 O O . ALA A 1 93 ? -8.438 37.562 4.781 1 63.22 93 ALA A O 1
ATOM 714 N N . VAL A 1 94 ? -9.07 35.875 6.105 1 67.12 94 VAL A N 1
ATOM 715 C CA . VAL A 1 94 ? -8.414 36.406 7.305 1 67.12 94 VAL A CA 1
ATOM 716 C C . VAL A 1 94 ? -6.895 36.312 7.141 1 67.12 94 VAL A C 1
ATOM 718 O O . VAL A 1 94 ? -6.398 35.531 6.336 1 67.12 94 VAL A O 1
ATOM 721 N N . ASP A 1 95 ? -6.305 37.312 7.824 1 67.75 95 ASP A N 1
ATOM 722 C CA . ASP A 1 95 ? -4.844 37.312 7.883 1 67.75 95 ASP A CA 1
ATOM 723 C C . ASP A 1 95 ? -4.324 36.094 8.641 1 67.75 95 ASP A C 1
ATOM 725 O O . ASP A 1 95 ? -4.621 35.938 9.828 1 67.75 95 ASP A O 1
ATOM 729 N N . TYR A 1 96 ? -3.502 35.25 8.023 1 69.06 96 TYR A N 1
ATOM 730 C CA . TYR A 1 96 ? -3.062 33.969 8.609 1 69.06 96 TYR A CA 1
ATOM 731 C C . TYR A 1 96 ? -1.676 34.125 9.227 1 69.06 96 TYR A C 1
ATOM 733 O O . TYR A 1 96 ? -1.102 33.125 9.703 1 69.06 96 TYR A O 1
ATOM 741 N N . SER A 1 97 ? -0.998 35.25 9.336 1 70.75 97 SER A N 1
ATOM 742 C CA . SER A 1 97 ? 0.414 35.406 9.664 1 70.75 97 SER A CA 1
ATOM 743 C C . SER A 1 97 ? 0.69 35.031 11.117 1 70.75 97 SER A C 1
ATOM 745 O O . SER A 1 97 ? 1.783 34.594 11.453 1 70.75 97 SER A O 1
ATOM 747 N N . GLY A 1 98 ? -0.181 35.188 12.062 1 74.5 98 GLY A N 1
ATOM 748 C CA . GLY A 1 98 ? 0.081 34.938 13.469 1 74.5 98 GLY A CA 1
ATOM 749 C C . GLY A 1 98 ? -0.417 33.562 13.93 1 74.5 98 GLY A C 1
ATOM 750 O O . GLY A 1 98 ? -1.01 32.812 13.148 1 74.5 98 GLY A O 1
ATOM 751 N N . GLU A 1 99 ? 0.145 33.188 15.094 1 74.94 99 GLU A N 1
ATOM 752 C CA . GLU A 1 99 ? -0.373 31.969 15.703 1 74.94 99 GLU A CA 1
ATOM 753 C C . GLU A 1 99 ? -1.896 32 15.797 1 74.94 99 GLU A C 1
ATOM 755 O O . GLU A 1 99 ? -2.48 33.031 16.141 1 74.94 99 GLU A O 1
ATOM 760 N N . LYS A 1 100 ? -2.391 30.984 15.273 1 75.12 100 LYS A N 1
ATOM 761 C CA . LYS A 1 100 ? -3.836 30.844 15.43 1 75.12 100 LYS A CA 1
ATOM 762 C C . LYS A 1 100 ? -4.184 29.859 16.531 1 75.12 100 LYS A C 1
ATOM 764 O O . LYS A 1 100 ? -3.602 28.766 16.609 1 75.12 100 LYS A O 1
ATOM 769 N N . HIS A 1 101 ? -5.066 30.344 17.312 1 77.19 101 HIS A N 1
ATOM 770 C CA . HIS A 1 101 ? -5.438 29.516 18.469 1 77.19 101 HIS A CA 1
ATOM 771 C C . HIS A 1 101 ? -6.516 28.5 18.094 1 77.19 101 HIS A C 1
ATOM 773 O O . HIS A 1 101 ? -7.43 28.812 17.328 1 77.19 101 HIS A O 1
ATOM 779 N N . PHE A 1 102 ? -6.34 27.391 18.719 1 74.06 102 PHE A N 1
ATOM 780 C CA . PHE A 1 102 ? -7.184 26.234 18.453 1 74.06 102 PHE A CA 1
ATOM 781 C C . PHE A 1 102 ? -8.656 26.594 18.625 1 74.06 102 PHE A C 1
ATOM 783 O O . PHE A 1 102 ? -9.039 27.25 19.594 1 74.06 102 PHE A O 1
ATOM 790 N N . MET A 1 103 ? -9.461 26.328 17.562 1 79.44 103 MET A N 1
ATOM 791 C CA . MET A 1 103 ? -10.922 26.359 17.484 1 79.44 103 MET A CA 1
ATOM 792 C C . MET A 1 103 ? -11.43 27.781 17.391 1 79.44 103 MET A C 1
ATOM 794 O O . MET A 1 103 ? -12.633 28.031 17.516 1 79.44 103 MET A O 1
ATOM 798 N N . THR A 1 104 ? -10.508 28.781 17.141 1 81.81 104 THR A N 1
ATOM 799 C CA . THR A 1 104 ? -10.961 30.109 16.797 1 81.81 104 THR A CA 1
ATOM 800 C C . THR A 1 104 ? -11.516 30.156 15.375 1 81.81 104 THR A C 1
ATOM 802 O O . THR A 1 104 ? -11.305 29.219 14.602 1 81.81 104 THR A O 1
ATOM 805 N N . LYS A 1 105 ? -12.258 31.156 15.156 1 81.94 105 LYS A N 1
ATOM 806 C CA . LYS A 1 105 ? -12.82 31.328 13.82 1 81.94 105 LYS A CA 1
ATOM 807 C C . LYS A 1 105 ? -11.727 31.328 12.758 1 81.94 105 LYS A C 1
ATOM 809 O O . LYS A 1 105 ? -11.875 30.719 11.703 1 81.94 105 LYS A O 1
ATOM 814 N N . ASP A 1 106 ? -10.641 32.031 13.055 1 80.44 106 ASP A N 1
ATOM 815 C CA . ASP A 1 106 ? -9.531 32.125 12.117 1 80.44 106 ASP A CA 1
ATOM 816 C C . ASP A 1 106 ? -8.906 30.75 11.875 1 80.44 106 ASP A C 1
ATOM 818 O O . ASP A 1 106 ? -8.578 30.391 10.742 1 80.44 106 ASP A O 1
ATOM 822 N N . TYR A 1 107 ? -8.742 30.078 12.922 1 81.94 107 TYR A N 1
ATOM 823 C CA . TYR A 1 107 ? -8.219 28.719 12.82 1 81.94 107 TYR A CA 1
ATOM 824 C C . TYR A 1 107 ? -9.117 27.859 11.953 1 81.94 107 TYR A C 1
ATOM 826 O O . TYR A 1 107 ? -8.633 27.156 11.055 1 81.94 107 TYR A O 1
ATOM 834 N N . LEU A 1 108 ? -10.375 27.891 12.148 1 85.94 108 LEU A N 1
ATOM 835 C CA . LEU A 1 108 ? -11.336 27.062 11.414 1 85.94 108 LEU A CA 1
ATOM 836 C C . LEU A 1 108 ? -11.336 27.422 9.93 1 85.94 108 LEU A C 1
ATOM 838 O O . LEU A 1 108 ? -11.391 26.531 9.07 1 85.94 108 LEU A O 1
ATOM 842 N N . ASP A 1 109 ? -11.273 28.625 9.672 1 83.81 109 ASP A N 1
ATOM 843 C CA . ASP A 1 109 ? -11.203 29.078 8.289 1 83.81 109 ASP A CA 1
ATOM 844 C C . ASP A 1 109 ? -9.953 28.547 7.598 1 83.81 109 ASP A C 1
ATOM 846 O O . ASP A 1 109 ? -10.008 28.125 6.441 1 83.81 109 ASP A O 1
ATOM 850 N N . MET A 1 110 ? -8.945 28.562 8.328 1 85.12 110 MET A N 1
ATOM 851 C CA . MET A 1 110 ? -7.691 28.047 7.789 1 85.12 110 MET A CA 1
ATOM 852 C C . MET A 1 110 ? -7.805 26.562 7.477 1 85.12 110 MET A C 1
ATOM 854 O O . MET A 1 110 ? -7.344 26.109 6.43 1 85.12 110 MET A O 1
ATOM 858 N N . MET A 1 111 ? -8.391 25.844 8.352 1 89.12 111 MET A N 1
ATOM 859 C CA . MET A 1 111 ? -8.492 24.391 8.18 1 89.12 111 MET A CA 1
ATOM 860 C C . MET A 1 111 ? -9.398 24.047 7 1 89.12 111 MET A C 1
ATOM 862 O O . MET A 1 111 ? -9.102 23.141 6.23 1 89.12 111 MET A O 1
ATOM 866 N N . TRP A 1 112 ? -10.414 24.812 6.84 1 89.69 112 TRP A N 1
ATOM 867 C CA . TRP A 1 112 ? -11.305 24.578 5.707 1 89.69 112 TRP A CA 1
ATOM 868 C C . TRP A 1 112 ? -10.648 25.016 4.402 1 89.69 112 TRP A C 1
ATOM 870 O O . TRP A 1 112 ? -10.883 24.406 3.352 1 89.69 112 TRP A O 1
ATOM 880 N N . GLY A 1 113 ? -9.883 26.109 4.539 1 89.12 113 GLY A N 1
ATOM 881 C CA . GLY A 1 113 ? -9.086 26.484 3.383 1 89.12 113 GLY A CA 1
ATOM 882 C C . GLY A 1 113 ? -8.109 25.406 2.955 1 89.12 113 GLY A C 1
ATOM 883 O O . GLY A 1 113 ? -7.945 25.156 1.761 1 89.12 113 GLY A O 1
ATOM 884 N N . ARG A 1 114 ? -7.488 24.828 3.918 1 92.5 114 ARG A N 1
ATOM 885 C CA . ARG A 1 114 ? -6.586 23.719 3.656 1 92.5 114 ARG A CA 1
ATOM 886 C C . ARG A 1 114 ? -7.32 22.578 2.967 1 92.5 114 ARG A C 1
ATOM 888 O O . ARG A 1 114 ? -6.812 21.984 2.008 1 92.5 114 ARG A O 1
ATOM 895 N N . ASN A 1 115 ? -8.453 22.266 3.443 1 94.38 115 ASN A N 1
ATOM 896 C CA . ASN A 1 115 ? -9.281 21.219 2.861 1 94.38 115 ASN A CA 1
ATOM 897 C C . ASN A 1 115 ? -9.586 21.5 1.391 1 94.38 115 ASN A C 1
ATOM 899 O O . ASN A 1 115 ? -9.445 20.609 0.545 1 94.38 115 ASN A O 1
ATOM 903 N N . ARG A 1 116 ? -9.938 22.734 1.096 1 93.75 116 ARG A N 1
ATOM 904 C CA . ARG A 1 116 ? -10.219 23.125 -0.283 1 93.75 116 ARG A CA 1
ATOM 905 C C . ARG A 1 116 ? -8.961 23.047 -1.141 1 93.75 116 ARG A C 1
ATOM 907 O O . ARG A 1 116 ? -9.016 22.625 -2.297 1 93.75 116 ARG A O 1
ATOM 914 N N . PHE A 1 117 ? -7.906 23.484 -0.591 1 95.06 117 PHE A N 1
ATOM 915 C CA . PHE A 1 117 ? -6.637 23.422 -1.304 1 95.06 117 PHE A CA 1
ATOM 916 C C . PHE A 1 117 ? -6.277 21.969 -1.648 1 95.06 117 PHE A C 1
ATOM 918 O O . PHE A 1 117 ? -5.859 21.688 -2.771 1 95.06 117 PHE A O 1
ATOM 925 N N . GLN A 1 118 ? -6.469 21.094 -0.705 1 97.75 118 GLN A N 1
ATOM 926 C CA . GLN A 1 118 ? -6.219 19.672 -0.918 1 97.75 118 GLN A CA 1
ATOM 927 C C . GLN A 1 118 ? -7.082 19.141 -2.055 1 97.75 118 GLN A C 1
ATOM 929 O O . GLN A 1 118 ? -6.594 18.391 -2.908 1 97.75 118 GLN A O 1
ATOM 934 N N . GLN A 1 119 ? -8.305 19.531 -2.09 1 97.81 119 GLN A N 1
ATOM 935 C CA . GLN A 1 119 ? -9.18 19.125 -3.189 1 97.81 119 GLN A CA 1
ATOM 936 C C . GLN A 1 119 ? -8.633 19.609 -4.527 1 97.81 119 GLN A C 1
ATOM 938 O O . GLN A 1 119 ? -8.672 18.875 -5.52 1 97.81 119 GLN A O 1
ATOM 943 N N . THR A 1 120 ? -8.172 20.828 -4.559 1 96.81 120 THR A N 1
ATOM 944 C CA . THR A 1 120 ? -7.621 21.406 -5.777 1 96.81 120 THR A CA 1
ATOM 945 C C . THR A 1 120 ? -6.449 20.562 -6.289 1 96.81 120 THR A C 1
ATOM 947 O O . THR A 1 120 ? -6.328 20.328 -7.492 1 96.81 120 THR A O 1
ATOM 950 N N . ILE A 1 121 ? -5.625 20.125 -5.391 1 98.25 121 ILE A N 1
ATOM 951 C CA . ILE A 1 121 ? -4.488 19.297 -5.758 1 98.25 121 ILE A CA 1
ATOM 952 C C . ILE A 1 121 ? -4.98 18.031 -6.449 1 98.25 121 ILE A C 1
ATOM 954 O O . ILE A 1 121 ? -4.438 17.625 -7.48 1 98.25 121 ILE A O 1
ATOM 958 N N . LEU A 1 122 ? -5.996 17.406 -5.867 1 98.62 122 LEU A N 1
ATOM 959 C CA . LEU A 1 122 ? -6.578 16.188 -6.445 1 98.62 122 LEU A CA 1
ATOM 960 C C . LEU A 1 122 ? -7.152 16.484 -7.828 1 98.62 122 LEU A C 1
ATOM 962 O O . LEU A 1 122 ? -6.988 15.672 -8.75 1 98.62 122 LEU A O 1
ATOM 966 N N . GLU A 1 123 ? -7.77 17.625 -8.008 1 98.06 123 GLU A N 1
ATOM 967 C CA . GLU A 1 123 ? -8.367 18.016 -9.281 1 98.06 123 GLU A CA 1
ATOM 968 C C . GLU A 1 123 ? -7.301 18.219 -10.352 1 98.06 123 GLU A C 1
ATOM 970 O O . GLU A 1 123 ? -7.566 18.031 -11.539 1 98.06 123 GLU A O 1
ATOM 975 N N . LEU A 1 124 ? -6.121 18.578 -9.906 1 98 124 LEU A N 1
ATOM 976 C CA . LEU A 1 124 ? -5.012 18.781 -10.828 1 98 124 LEU A CA 1
ATOM 977 C C . LEU A 1 124 ? -4.344 17.469 -11.188 1 98 124 LEU A C 1
ATOM 979 O O . LEU A 1 124 ? -3.414 17.438 -12 1 98 124 LEU A O 1
ATOM 983 N N . GLY A 1 125 ? -4.734 16.359 -10.523 1 97.88 125 GLY A N 1
ATOM 984 C CA . GLY A 1 125 ? -4.281 15.039 -10.922 1 97.88 125 GLY A CA 1
ATOM 985 C C . GLY A 1 125 ? -3.127 14.531 -10.078 1 97.88 125 GLY A C 1
ATOM 986 O O . GLY A 1 125 ? -2.475 13.547 -10.438 1 97.88 125 GLY A O 1
ATOM 987 N N . PHE A 1 126 ? -2.809 15.227 -8.961 1 98.56 126 PHE A N 1
ATOM 988 C CA . PHE A 1 126 ? -1.715 14.805 -8.094 1 98.56 126 PHE A CA 1
ATOM 989 C C . PHE A 1 126 ? -2.248 14.117 -6.844 1 98.56 126 PHE A C 1
ATOM 991 O O . PHE A 1 126 ? -3.27 14.531 -6.289 1 98.56 126 PHE A O 1
ATOM 998 N N . ASN A 1 127 ? -1.574 13.023 -6.441 1 98.62 127 ASN A N 1
ATOM 999 C CA . ASN A 1 127 ? -1.747 12.547 -5.074 1 98.62 127 ASN A CA 1
ATOM 1000 C C . ASN A 1 127 ? -1.04 13.453 -4.07 1 98.62 127 ASN A C 1
ATOM 1002 O O . ASN A 1 127 ? -0.121 14.188 -4.434 1 98.62 127 ASN A O 1
ATOM 1006 N N . PHE A 1 128 ? -1.476 13.359 -2.83 1 98.81 128 PHE A N 1
ATOM 1007 C CA . PHE A 1 128 ? -0.697 14.086 -1.837 1 98.81 128 PHE A CA 1
ATOM 1008 C C . PHE A 1 128 ? -0.647 13.328 -0.518 1 98.81 128 PHE A C 1
ATOM 1010 O O . PHE A 1 128 ? -1.529 12.516 -0.231 1 98.81 128 PHE A O 1
ATOM 1017 N N . LEU A 1 129 ? 0.362 13.469 0.172 1 98.88 129 LEU A N 1
ATOM 1018 C CA . LEU A 1 129 ? 0.476 13.203 1.602 1 98.88 129 LEU A CA 1
ATOM 1019 C C . LEU A 1 129 ? 0.623 14.5 2.387 1 98.88 129 LEU A C 1
ATOM 1021 O O . LEU A 1 129 ? 1.682 15.133 2.355 1 98.88 129 LEU A O 1
ATOM 1025 N N . PHE A 1 130 ? -0.433 14.844 3.033 1 98.81 130 PHE A N 1
ATOM 1026 C CA . PHE A 1 130 ? -0.379 16.047 3.863 1 98.81 130 PHE A CA 1
ATOM 1027 C C . PHE A 1 130 ? 0.152 15.711 5.254 1 98.81 130 PHE A C 1
ATOM 1029 O O . PHE A 1 130 ? -0.214 14.695 5.84 1 98.81 130 PHE A O 1
ATOM 1036 N N . THR A 1 131 ? 0.944 16.547 5.754 1 98.81 131 THR A N 1
ATOM 1037 C CA . THR A 1 131 ? 1.541 16.406 7.078 1 98.81 131 THR A CA 1
ATOM 1038 C C . THR A 1 131 ? 1.605 17.766 7.789 1 98.81 131 THR A C 1
ATOM 1040 O O . THR A 1 131 ? 2.186 18.719 7.266 1 98.81 131 THR A O 1
ATOM 1043 N N . ASP A 1 132 ? 0.997 17.859 8.945 1 97.94 132 ASP A N 1
ATOM 1044 C CA . ASP A 1 132 ? 1.179 19.062 9.727 1 97.94 132 ASP A CA 1
ATOM 1045 C C . ASP A 1 132 ? 2.658 19.328 9.992 1 97.94 132 ASP A C 1
ATOM 1047 O O . ASP A 1 132 ? 3.477 18.406 9.961 1 97.94 132 ASP A O 1
ATOM 1051 N N . ILE A 1 133 ? 2.928 20.562 10.273 1 98.12 133 ILE A N 1
ATOM 1052 C CA . ILE A 1 133 ? 4.312 20.984 10.453 1 98.12 133 ILE A CA 1
ATOM 1053 C C . ILE A 1 133 ? 4.852 20.438 11.773 1 98.12 133 ILE A C 1
ATOM 1055 O O . ILE A 1 133 ? 6.066 20.312 11.953 1 98.12 133 ILE A O 1
ATOM 1059 N N . ASP A 1 134 ? 3.975 20.125 12.688 1 98.44 134 ASP A N 1
ATOM 1060 C CA . ASP A 1 134 ? 4.41 19.625 13.984 1 98.44 134 ASP A CA 1
ATOM 1061 C C . ASP A 1 134 ? 4.414 18.094 14.008 1 98.44 134 ASP A C 1
ATOM 1063 O O . ASP A 1 134 ? 4.102 17.484 15.031 1 98.44 134 ASP A O 1
ATOM 1067 N N . ILE A 1 135 ? 4.66 17.453 12.93 1 98.81 135 ILE A N 1
ATOM 1068 C CA . ILE A 1 135 ? 4.879 16.016 12.797 1 98.81 135 ILE A CA 1
ATOM 1069 C C . ILE A 1 135 ? 6.344 15.75 12.469 1 98.81 135 ILE A C 1
ATOM 1071 O O . ILE A 1 135 ? 6.879 16.281 11.492 1 98.81 135 ILE A O 1
ATOM 1075 N N . MET A 1 136 ? 6.996 14.953 13.289 1 98.88 136 MET A N 1
ATOM 1076 C CA . MET A 1 136 ? 8.375 14.539 13.055 1 98.88 136 MET A CA 1
ATOM 1077 C C . MET A 1 136 ? 8.422 13.273 12.219 1 98.88 136 MET A C 1
ATOM 1079 O O . MET A 1 136 ? 7.613 12.359 12.406 1 98.88 136 MET A O 1
ATOM 1083 N N . TRP A 1 137 ? 9.352 13.211 11.32 1 98.88 137 TRP A N 1
ATOM 1084 C CA . TRP A 1 137 ? 9.5 12.102 10.391 1 98.88 137 TRP A CA 1
ATOM 1085 C C . TRP A 1 137 ? 10.742 11.281 10.719 1 98.88 137 TRP A C 1
ATOM 1087 O O . TRP A 1 137 ? 11.859 11.805 10.734 1 98.88 137 TRP A O 1
ATOM 1097 N N . PHE A 1 138 ? 10.547 9.969 10.883 1 98.75 138 PHE A N 1
ATOM 1098 C CA . PHE A 1 138 ? 11.656 9.125 11.312 1 98.75 138 PHE A CA 1
ATOM 1099 C C . PHE A 1 138 ? 11.883 7.98 10.336 1 98.75 138 PHE A C 1
ATOM 1101 O O . PHE A 1 138 ? 12.992 7.453 10.227 1 98.75 138 PHE A O 1
ATOM 1108 N N . ARG A 1 139 ? 10.867 7.512 9.688 1 98.19 139 ARG A N 1
ATOM 1109 C CA . ARG A 1 139 ? 10.891 6.547 8.594 1 98.19 139 ARG A CA 1
ATOM 1110 C C . ARG A 1 139 ? 9.789 6.848 7.578 1 98.19 139 ARG A C 1
ATOM 1112 O O . ARG A 1 139 ? 8.945 7.715 7.805 1 98.19 139 ARG A O 1
ATOM 1119 N N . ASN A 1 140 ? 9.852 6.207 6.465 1 97.94 140 ASN A N 1
ATOM 1120 C CA . ASN A 1 140 ? 8.883 6.453 5.398 1 97.94 140 ASN A CA 1
ATOM 1121 C C . ASN A 1 140 ? 7.52 5.848 5.73 1 97.94 140 ASN A C 1
ATOM 1123 O O . ASN A 1 140 ? 7.355 4.629 5.711 1 97.94 140 ASN A O 1
ATOM 1127 N N . PRO A 1 141 ? 6.57 6.656 5.988 1 98.31 141 PRO A N 1
ATOM 1128 C CA . PRO A 1 141 ? 5.258 6.125 6.359 1 98.31 141 PRO A CA 1
ATOM 1129 C C . PRO A 1 141 ? 4.508 5.527 5.168 1 98.31 141 PRO A C 1
ATOM 1131 O O . PRO A 1 141 ? 3.529 4.801 5.352 1 98.31 141 PRO A O 1
ATOM 1134 N N . LEU A 1 142 ? 4.902 5.836 3.969 1 98.12 142 LEU A N 1
ATOM 1135 C CA . LEU A 1 142 ? 4.211 5.375 2.771 1 98.12 142 LEU A CA 1
ATOM 1136 C C . LEU A 1 142 ? 4.281 3.857 2.65 1 98.12 142 LEU A C 1
ATOM 1138 O O . LEU A 1 142 ? 3.469 3.246 1.954 1 98.12 142 LEU A O 1
ATOM 1142 N N . ARG A 1 143 ? 5.188 3.246 3.338 1 96.56 143 ARG A N 1
ATOM 1143 C CA . ARG A 1 143 ? 5.34 1.795 3.311 1 96.56 143 ARG A CA 1
ATOM 1144 C C . ARG A 1 143 ? 4.168 1.108 4.004 1 96.56 143 ARG A C 1
ATOM 1146 O O . ARG A 1 143 ? 3.994 -0.106 3.883 1 96.56 143 ARG A O 1
ATOM 1153 N N . HIS A 1 144 ? 3.424 1.896 4.691 1 97.44 144 HIS A N 1
ATOM 1154 C CA . HIS A 1 144 ? 2.311 1.33 5.445 1 97.44 144 HIS A CA 1
ATOM 1155 C C . HIS A 1 144 ? 0.972 1.708 4.82 1 97.44 144 HIS A C 1
ATOM 1157 O O . HIS A 1 144 ? -0.083 1.489 5.422 1 97.44 144 HIS A O 1
ATOM 1163 N N . ILE A 1 145 ? 1.001 2.289 3.701 1 98.56 145 ILE A N 1
ATOM 1164 C CA . ILE A 1 145 ? -0.211 2.635 2.967 1 98.56 145 ILE A CA 1
ATOM 1165 C C . ILE A 1 145 ? -0.452 1.612 1.858 1 98.56 145 ILE A C 1
ATOM 1167 O O . ILE A 1 145 ? 0.418 1.384 1.016 1 98.56 145 ILE A O 1
ATOM 1171 N N . ALA A 1 146 ? -1.625 1.062 1.909 1 98.12 146 ALA A N 1
ATOM 1172 C CA . ALA A 1 146 ? -1.972 -0.002 0.971 1 98.12 146 ALA A CA 1
ATOM 1173 C C . ALA A 1 146 ? -2.232 0.559 -0.424 1 98.12 146 ALA A C 1
ATOM 1175 O O . ALA A 1 146 ? -2.775 1.657 -0.567 1 98.12 146 ALA A O 1
ATOM 1176 N N . ILE A 1 147 ? -1.979 -0.231 -1.44 1 97.38 147 ILE A N 1
ATOM 1177 C CA . ILE A 1 147 ? -2.205 0.179 -2.822 1 97.38 147 ILE A CA 1
ATOM 1178 C C . ILE A 1 147 ? -3.703 0.319 -3.08 1 97.38 147 ILE A C 1
ATOM 1180 O O . ILE A 1 147 ? -4.113 0.945 -4.062 1 97.38 147 ILE A O 1
ATOM 1184 N N . THR A 1 148 ? -4.543 -0.237 -2.174 1 96.69 148 THR A N 1
ATOM 1185 C CA . THR A 1 148 ? -5.992 -0.176 -2.35 1 96.69 148 THR A CA 1
ATOM 1186 C C . THR A 1 148 ? -6.566 1.067 -1.676 1 96.69 148 THR A C 1
ATOM 1188 O O . THR A 1 148 ? -7.746 1.379 -1.84 1 96.69 148 THR A O 1
ATOM 1191 N N . SER A 1 149 ? -5.762 1.816 -0.974 1 97.88 149 SER A N 1
ATOM 1192 C CA . SER A 1 149 ? -6.277 2.939 -0.198 1 97.88 149 SER A CA 1
ATOM 1193 C C . SER A 1 149 ? -6.5 4.164 -1.079 1 97.88 149 SER A C 1
ATOM 1195 O O . SER A 1 149 ? -5.602 4.57 -1.823 1 97.88 149 SER A O 1
ATOM 1197 N N . ASP A 1 150 ? -7.68 4.742 -0.946 1 98.44 150 ASP A N 1
ATOM 1198 C CA . ASP A 1 150 ? -7.941 6.047 -1.543 1 98.44 150 ASP A CA 1
ATOM 1199 C C . ASP A 1 150 ? -7.539 7.172 -0.593 1 98.44 150 ASP A C 1
ATOM 1201 O O . ASP A 1 150 ? -6.996 8.195 -1.026 1 98.44 150 ASP A O 1
ATOM 1205 N N . VAL A 1 151 ? -7.871 6.934 0.656 1 98.81 151 VAL A N 1
ATOM 1206 C CA . VAL A 1 151 ? -7.527 7.852 1.738 1 98.81 151 VAL A CA 1
ATOM 1207 C C . VAL A 1 151 ? -6.887 7.074 2.887 1 98.81 151 VAL A C 1
ATOM 1209 O O . VAL A 1 151 ? -7.508 6.18 3.463 1 98.81 151 VAL A O 1
ATOM 1212 N N . ALA A 1 152 ? -5.684 7.293 3.135 1 98.88 152 ALA A N 1
ATOM 1213 C CA . ALA A 1 152 ? -5.023 6.816 4.348 1 98.88 152 ALA A CA 1
ATOM 1214 C C . ALA A 1 152 ? -4.824 7.953 5.344 1 98.88 152 ALA A C 1
ATOM 1216 O O . ALA A 1 152 ? -4.293 9.008 4.992 1 98.88 152 ALA A O 1
ATOM 1217 N N . ILE A 1 153 ? -5.223 7.738 6.562 1 98.81 153 ILE A N 1
ATOM 1218 C CA . ILE A 1 153 ? -5.273 8.859 7.492 1 98.81 153 ILE A CA 1
ATOM 1219 C C . ILE A 1 153 ? -4.801 8.414 8.875 1 98.81 153 ILE A C 1
ATOM 1221 O O . ILE A 1 153 ? -5.105 7.305 9.312 1 98.81 153 ILE A O 1
ATOM 1225 N N . ALA A 1 154 ? -4.043 9.258 9.508 1 98.56 154 ALA A N 1
ATOM 1226 C CA . ALA A 1 154 ? -3.627 8.984 10.883 1 98.56 154 ALA A CA 1
ATOM 1227 C C . ALA A 1 154 ? -4.816 9.023 11.836 1 98.56 154 ALA A C 1
ATOM 1229 O O . ALA A 1 154 ? -5.887 9.531 11.484 1 98.56 154 ALA A O 1
ATOM 1230 N N . SER A 1 155 ? -4.574 8.477 13.016 1 97.62 155 SER A N 1
ATOM 1231 C CA . SER A 1 155 ? -5.598 8.453 14.047 1 97.62 155 SER A CA 1
ATOM 1232 C C . SER A 1 155 ? -5.102 9.117 15.328 1 97.62 155 SER A C 1
ATOM 1234 O O . SER A 1 155 ? -3.947 8.93 15.719 1 97.62 155 SER A O 1
ATOM 1236 N N . ASP A 1 156 ? -5.973 9.883 15.898 1 96.19 156 ASP A N 1
ATOM 1237 C CA . ASP A 1 156 ? -5.664 10.305 17.266 1 96.19 156 ASP A CA 1
ATOM 1238 C C . ASP A 1 156 ? -5.66 9.117 18.219 1 96.19 156 ASP A C 1
ATOM 1240 O O . ASP A 1 156 ? -4.836 9.055 19.141 1 96.19 156 ASP A O 1
ATOM 1244 N N . PHE A 1 157 ? -6.625 8.266 17.938 1 95.56 157 PHE A N 1
ATOM 1245 C CA . PHE A 1 157 ? -6.711 6.996 18.641 1 95.56 157 PHE A CA 1
ATOM 1246 C C . PHE A 1 157 ? -7.035 5.855 17.688 1 95.56 157 PHE A C 1
ATOM 1248 O O . PHE A 1 157 ? -8.117 5.82 17.094 1 95.56 157 PHE A O 1
ATOM 1255 N N . PHE A 1 158 ? -6.152 4.953 17.547 1 97.44 158 PHE A N 1
ATOM 1256 C CA . PHE A 1 158 ? -6.297 3.791 16.672 1 97.44 158 PHE A CA 1
ATOM 1257 C C . PHE A 1 158 ? -6.863 2.605 17.438 1 97.44 158 PHE A C 1
ATOM 1259 O O . PHE A 1 158 ? -6.383 2.277 18.531 1 97.44 158 PHE A O 1
ATOM 1266 N N . ASN A 1 159 ? -7.789 1.929 16.906 1 96.19 159 ASN A N 1
ATOM 1267 C CA . ASN A 1 159 ? -8.484 0.899 17.672 1 96.19 159 ASN A CA 1
ATOM 1268 C C . ASN A 1 159 ? -7.996 -0.499 17.312 1 96.19 159 ASN A C 1
ATOM 1270 O O . ASN A 1 159 ? -8.562 -1.497 17.766 1 96.19 159 ASN A O 1
ATOM 1274 N N . GLY A 1 160 ? -7.008 -0.599 16.422 1 93.5 160 GLY A N 1
ATOM 1275 C CA . GLY A 1 160 ? -6.449 -1.899 16.094 1 93.5 160 GLY A CA 1
ATOM 1276 C C . GLY A 1 160 ? -6.859 -2.391 14.719 1 93.5 160 GLY A C 1
ATOM 1277 O O . GLY A 1 160 ? -6.266 -3.332 14.188 1 93.5 160 GLY A O 1
ATOM 1278 N N . ASP A 1 161 ? -7.812 -1.765 14.102 1 94.25 161 ASP A N 1
ATOM 1279 C CA . ASP A 1 161 ? -8.336 -2.164 12.797 1 94.25 161 ASP A CA 1
ATOM 1280 C C . ASP A 1 161 ? -8.234 -1.018 11.789 1 94.25 161 ASP A C 1
ATOM 1282 O O . ASP A 1 161 ? -8.977 -0.04 11.883 1 94.25 161 ASP A O 1
ATOM 1286 N N . PRO A 1 162 ? -7.41 -1.148 10.812 1 96.62 162 PRO A N 1
ATOM 1287 C CA . PRO A 1 162 ? -7.16 -0.05 9.875 1 96.62 162 PRO A CA 1
ATOM 1288 C C . PRO A 1 162 ? -8.383 0.305 9.039 1 96.62 162 PRO A C 1
ATOM 1290 O O . PRO A 1 162 ? -8.414 1.36 8.398 1 96.62 162 PRO A O 1
ATOM 1293 N N . GLU A 1 163 ? -9.438 -0.52 9.047 1 95 163 GLU A N 1
ATOM 1294 C CA . GLU A 1 163 ? -10.594 -0.269 8.188 1 95 163 GLU A CA 1
ATOM 1295 C C . GLU A 1 163 ? -11.82 0.133 9 1 95 163 GLU A C 1
ATOM 1297 O O . GLU A 1 163 ? -12.891 0.379 8.445 1 95 163 GLU A O 1
ATOM 1302 N N . SER A 1 164 ? -11.648 0.23 10.273 1 95.88 164 SER A N 1
ATOM 1303 C CA . SER A 1 164 ? -12.781 0.517 11.148 1 95.88 164 SER A CA 1
ATOM 1304 C C . SER A 1 164 ? -13.125 2.002 11.133 1 95.88 164 SER A C 1
ATOM 1306 O O . SER A 1 164 ? -12.273 2.846 11.422 1 95.88 164 SER A O 1
ATOM 1308 N N . MET A 1 165 ? -14.406 2.25 10.93 1 95.94 165 MET A N 1
ATOM 1309 C CA . MET A 1 165 ? -14.883 3.627 10.961 1 95.94 165 MET A CA 1
ATOM 1310 C C . MET A 1 165 ? -15.031 4.121 12.398 1 95.94 165 MET A C 1
ATOM 1312 O O . MET A 1 165 ? -15.461 5.254 12.625 1 95.94 165 MET A O 1
ATOM 1316 N N . GLY A 1 166 ? -14.617 3.262 13.32 1 95.75 166 GLY A N 1
ATOM 1317 C CA . GLY A 1 166 ? -14.633 3.652 14.719 1 95.75 166 GLY A CA 1
ATOM 1318 C C . GLY A 1 166 ? -13.375 4.379 15.148 1 95.75 166 GLY A C 1
ATOM 1319 O O . GLY A 1 166 ? -13.297 4.891 16.266 1 95.75 166 GLY A O 1
ATOM 1320 N N . ASN A 1 167 ? -12.375 4.402 14.211 1 97.56 167 ASN A N 1
ATOM 1321 C CA . ASN A 1 167 ? -11.164 5.168 14.492 1 97.56 167 ASN A CA 1
ATOM 1322 C C . ASN A 1 167 ? -11.438 6.668 14.492 1 97.56 167 ASN A C 1
ATOM 1324 O O . ASN A 1 167 ? -12.383 7.133 13.844 1 97.56 167 ASN A O 1
ATOM 1328 N N . ARG A 1 168 ? -10.625 7.398 15.211 1 96.38 168 ARG A N 1
ATOM 1329 C CA . ARG A 1 168 ? -10.719 8.852 15.25 1 96.38 168 ARG A CA 1
ATOM 1330 C C . ARG A 1 168 ? -9.688 9.492 14.32 1 96.38 168 ARG A C 1
ATOM 1332 O O . ARG A 1 168 ? -8.516 9.617 14.672 1 96.38 168 ARG A O 1
ATOM 1339 N N . PRO A 1 169 ? -10.148 9.977 13.188 1 97.19 169 PRO A N 1
ATOM 1340 C CA . PRO A 1 169 ? -9.203 10.469 12.188 1 97.19 169 PRO A CA 1
ATOM 1341 C C . PRO A 1 169 ? -8.5 11.75 12.617 1 97.19 169 PRO A C 1
ATOM 1343 O O . PRO A 1 169 ? -9.086 12.578 13.32 1 97.19 169 PRO A O 1
ATOM 1346 N N . ASN A 1 170 ? -7.289 11.867 12.297 1 97.56 170 ASN A N 1
ATOM 1347 C CA . ASN A 1 170 ? -6.488 13.078 12.453 1 97.56 170 ASN A CA 1
ATOM 1348 C C . ASN A 1 170 ? -6.148 13.703 11.102 1 97.56 170 ASN A C 1
ATOM 1350 O O . ASN A 1 170 ? -5.379 13.133 10.328 1 97.56 170 ASN A O 1
ATOM 1354 N N . GLY A 1 171 ? -6.684 14.844 10.852 1 95.69 171 GLY A N 1
ATOM 1355 C CA . GLY A 1 171 ? -6.543 15.5 9.555 1 95.69 171 GLY A CA 1
ATOM 1356 C C . G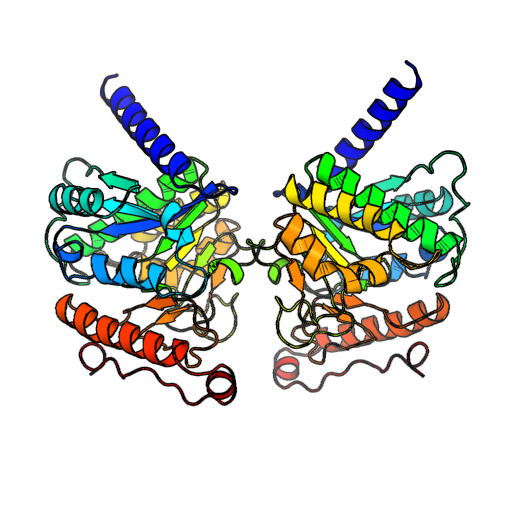LY A 1 171 ? -5.16 16.094 9.336 1 95.69 171 GLY A C 1
ATOM 1357 O O . GLY A 1 171 ? -4.871 16.625 8.266 1 95.69 171 GLY A O 1
ATOM 1358 N N . GLY A 1 172 ? -4.305 16 10.297 1 97.25 172 GLY A N 1
ATOM 1359 C CA . GLY A 1 172 ? -2.967 16.562 10.188 1 97.25 172 GLY A CA 1
ATOM 1360 C C . GLY A 1 172 ? -2.014 15.68 9.406 1 97.25 172 GLY A C 1
ATOM 1361 O O . GLY A 1 172 ? -0.92 16.109 9.039 1 97.25 172 GLY A O 1
ATOM 1362 N N . PHE A 1 173 ? -2.428 14.438 9.203 1 98.69 173 PHE A N 1
ATOM 1363 C CA . PHE A 1 173 ? -1.614 13.492 8.445 1 98.69 173 PHE A CA 1
ATOM 1364 C C . PHE A 1 173 ? -2.492 12.586 7.598 1 98.69 173 PHE A C 1
ATOM 1366 O O . PHE A 1 173 ? -3.135 11.672 8.117 1 98.69 173 PHE A O 1
ATOM 1373 N N . LEU A 1 174 ? -2.537 12.758 6.301 1 98.19 174 LEU A N 1
ATOM 1374 C CA . LEU A 1 174 ? -3.361 11.898 5.457 1 98.19 174 LEU A CA 1
ATOM 1375 C C . LEU A 1 174 ? -2.838 11.883 4.023 1 98.19 174 LEU A C 1
ATOM 1377 O O . LEU A 1 174 ? -2.297 12.883 3.545 1 98.19 174 LEU A O 1
ATOM 1381 N N . TYR A 1 175 ? -2.83 10.773 3.48 1 98.88 175 TYR A N 1
ATOM 1382 C CA . TYR A 1 175 ? -2.572 10.516 2.068 1 98.88 175 TYR A CA 1
ATOM 1383 C C . TYR A 1 175 ? -3.877 10.359 1.294 1 98.88 175 TYR A C 1
ATOM 1385 O O . TYR A 1 175 ? -4.797 9.68 1.748 1 98.88 175 TYR A O 1
ATOM 1393 N N . VAL A 1 176 ? -3.975 11.023 0.131 1 98.94 176 VAL A N 1
ATOM 1394 C CA . VAL A 1 176 ? -5.148 10.867 -0.724 1 98.94 176 VAL A CA 1
ATOM 1395 C C . VAL A 1 176 ? -4.707 10.672 -2.174 1 98.94 176 VAL A C 1
ATOM 1397 O O . VAL A 1 176 ? -3.906 11.453 -2.695 1 98.94 176 VAL A O 1
ATOM 1400 N N . ARG A 1 177 ? -5.191 9.648 -2.701 1 98.12 177 ARG A N 1
ATOM 1401 C CA . ARG A 1 177 ? -4.977 9.375 -4.117 1 98.12 177 ARG A CA 1
ATOM 1402 C C . ARG A 1 177 ? -5.887 10.234 -4.988 1 98.12 177 ARG A C 1
ATOM 1404 O O . ARG A 1 177 ? -7.066 10.414 -4.668 1 98.12 177 ARG A O 1
ATOM 1411 N N . SER A 1 178 ? -5.344 10.758 -6.094 1 98.25 178 SER A N 1
ATOM 1412 C CA . SER A 1 178 ? -6.172 11.539 -7.004 1 98.25 178 SER A CA 1
ATOM 1413 C C . SER A 1 178 ? -7.082 10.641 -7.836 1 98.25 178 SER A C 1
ATOM 1415 O O . SER A 1 178 ? -6.605 9.766 -8.562 1 98.25 178 SER A O 1
ATOM 1417 N N . ALA A 1 179 ? -8.305 10.789 -7.68 1 97.5 179 ALA A N 1
ATOM 1418 C CA . ALA A 1 179 ? -9.359 10.102 -8.43 1 97.5 179 ALA A CA 1
ATOM 1419 C C . ALA A 1 179 ? -10.672 10.875 -8.359 1 97.5 179 ALA A C 1
ATOM 1421 O O . ALA A 1 179 ? -10.844 11.742 -7.5 1 97.5 179 ALA A O 1
ATOM 1422 N N . ASN A 1 180 ? -11.555 10.594 -9.25 1 97.69 180 ASN A N 1
ATOM 1423 C CA . ASN A 1 180 ? -12.859 11.25 -9.211 1 97.69 180 ASN A CA 1
ATOM 1424 C C . ASN A 1 180 ? -13.562 11.031 -7.875 1 97.69 180 ASN A C 1
ATOM 1426 O O . ASN A 1 180 ? -14.148 11.961 -7.32 1 97.69 180 ASN A O 1
ATOM 1430 N N . ARG A 1 181 ? -13.445 9.875 -7.375 1 98.25 181 ARG A N 1
ATOM 1431 C CA . ARG A 1 181 ? -14.172 9.547 -6.148 1 98.25 181 ARG A CA 1
ATOM 1432 C C . ARG A 1 181 ? -13.594 10.312 -4.961 1 98.25 181 ARG A C 1
ATOM 1434 O O . ARG A 1 181 ? -14.336 10.711 -4.055 1 98.25 181 ARG A O 1
ATOM 1441 N N . THR A 1 182 ? -12.273 10.562 -4.957 1 98.69 182 THR A N 1
ATOM 1442 C CA . THR A 1 182 ? -11.695 11.289 -3.836 1 98.69 182 THR A CA 1
ATOM 1443 C C . THR A 1 182 ? -11.984 12.781 -3.957 1 98.69 182 THR A C 1
ATOM 1445 O O . THR A 1 182 ? -12.172 13.469 -2.951 1 98.69 182 THR A O 1
ATOM 1448 N N . VAL A 1 183 ? -12.062 13.281 -5.176 1 98.75 183 VAL A N 1
ATOM 1449 C CA . VAL A 1 183 ? -12.508 14.656 -5.375 1 98.75 183 VAL A CA 1
ATOM 1450 C C . VAL A 1 183 ? -13.938 14.812 -4.852 1 98.75 183 VAL A C 1
ATOM 1452 O O . VAL A 1 183 ? -14.234 15.758 -4.113 1 98.75 183 VAL A O 1
ATOM 1455 N N . GLU A 1 184 ? -14.766 13.859 -5.199 1 98.62 184 GLU A N 1
ATOM 1456 C CA . GLU A 1 184 ? -16.156 13.891 -4.723 1 98.62 184 GLU A CA 1
ATOM 1457 C C . GLU A 1 184 ? -16.219 13.75 -3.205 1 98.62 184 GLU A C 1
ATOM 1459 O O . GLU A 1 184 ? -17.047 14.391 -2.553 1 98.62 184 GLU A O 1
ATOM 1464 N N . PHE A 1 185 ? -15.414 12.945 -2.654 1 98.69 185 PHE A N 1
ATOM 1465 C CA . PHE A 1 185 ? -15.312 12.781 -1.209 1 98.69 185 PHE A CA 1
ATOM 1466 C C . PHE A 1 185 ? -15.07 14.117 -0.527 1 98.69 185 PHE A C 1
ATOM 1468 O O . PHE A 1 185 ? -15.766 14.469 0.429 1 98.69 185 PHE A O 1
ATOM 1475 N N . TYR A 1 186 ? -14.133 14.914 -1.021 1 98.56 186 TYR A N 1
ATOM 1476 C CA . TYR A 1 186 ? -13.828 16.219 -0.451 1 98.56 186 TYR A CA 1
ATOM 1477 C C . TYR A 1 186 ? -15 17.172 -0.622 1 98.56 186 TYR A C 1
ATOM 1479 O O . TYR A 1 186 ? -15.305 17.969 0.279 1 98.56 186 TYR A O 1
ATOM 1487 N N . ARG A 1 187 ? -15.633 17.109 -1.756 1 97.94 187 ARG A N 1
ATOM 1488 C CA . ARG A 1 187 ? -16.812 17.938 -1.976 1 97.94 187 ARG A CA 1
ATOM 1489 C C . ARG A 1 187 ? -17.906 17.625 -0.957 1 97.94 187 ARG A C 1
ATOM 1491 O O . ARG A 1 187 ? -18.469 18.547 -0.35 1 97.94 187 ARG A O 1
ATOM 1498 N N . ARG A 1 188 ? -18.125 16.375 -0.785 1 98.12 188 ARG A N 1
ATOM 1499 C CA . ARG A 1 188 ? -19.156 15.953 0.162 1 98.12 188 ARG A CA 1
ATOM 1500 C C . ARG A 1 188 ? -18.75 16.297 1.594 1 98.12 188 ARG A C 1
ATOM 1502 O O . ARG A 1 188 ? -19.609 16.641 2.418 1 98.12 188 ARG A O 1
ATOM 1509 N N . TRP A 1 189 ? -17.469 16.125 1.855 1 97.94 189 TRP A N 1
ATOM 1510 C CA . TRP A 1 189 ? -16.938 16.516 3.158 1 97.94 189 TRP A CA 1
ATOM 1511 C C . TRP A 1 189 ? -17.219 17.969 3.457 1 97.94 189 TRP A C 1
ATOM 1513 O O . TRP A 1 189 ? -17.766 18.312 4.516 1 97.94 189 TRP A O 1
ATOM 1523 N N . ARG A 1 190 ? -17.031 18.859 2.562 1 95.44 190 ARG A N 1
ATOM 1524 C CA . ARG A 1 190 ? -17.281 20.281 2.742 1 95.44 190 ARG A CA 1
ATOM 1525 C C . ARG A 1 190 ? -18.781 20.562 2.852 1 95.44 190 ARG A C 1
ATOM 1527 O O . ARG A 1 190 ? -19.219 21.359 3.674 1 95.44 190 ARG A O 1
ATOM 1534 N N . ARG A 1 191 ? -19.5 19.844 2.061 1 96.12 191 ARG A N 1
ATOM 1535 C CA . ARG A 1 191 ? -20.938 20.031 2.098 1 96.12 191 ARG A CA 1
ATOM 1536 C C . ARG A 1 191 ? -21.516 19.578 3.434 1 96.12 191 ARG A C 1
ATOM 1538 O O . ARG A 1 191 ? -22.516 20.125 3.902 1 96.12 191 ARG A O 1
ATOM 1545 N N . ALA A 1 192 ? -20.906 18.609 4.004 1 96.06 192 ALA A N 1
ATOM 1546 C CA . ALA A 1 192 ? -21.391 18.078 5.273 1 96.06 192 ALA A CA 1
ATOM 1547 C C . ALA A 1 192 ? -21.328 19.125 6.375 1 96.06 192 ALA A C 1
ATOM 1549 O O . ALA A 1 192 ? -21.984 18.984 7.414 1 96.06 192 ALA A O 1
ATOM 1550 N N . ARG A 1 193 ? -20.578 20.219 6.16 1 92.5 193 ARG A N 1
ATOM 1551 C CA . ARG A 1 193 ? -20.453 21.312 7.113 1 92.5 193 ARG A CA 1
ATOM 1552 C C . ARG A 1 193 ? -21.828 21.844 7.508 1 92.5 193 ARG A C 1
ATOM 1554 O O . ARG A 1 193 ? -22.047 22.219 8.664 1 92.5 193 ARG A O 1
ATOM 1561 N N . ARG A 1 194 ? -22.734 21.797 6.617 1 93.44 194 ARG A N 1
ATOM 1562 C CA . ARG A 1 194 ? -24.062 22.391 6.812 1 93.44 194 ARG A CA 1
ATOM 1563 C C . ARG A 1 194 ? -24.859 21.594 7.832 1 93.44 194 ARG A C 1
ATOM 1565 O O . ARG A 1 194 ? -25.828 22.094 8.406 1 93.44 194 ARG A O 1
ATOM 1572 N N . ARG A 1 195 ? -24.484 20.422 8.039 1 95.69 195 ARG A N 1
ATOM 1573 C CA . ARG A 1 195 ? -25.25 19.547 8.914 1 95.69 195 ARG A CA 1
ATOM 1574 C C . ARG A 1 195 ? -24.75 19.625 10.352 1 95.69 195 ARG A C 1
ATOM 1576 O O . ARG A 1 195 ? -25.281 18.969 11.242 1 95.69 195 ARG A O 1
ATOM 1583 N N . PHE A 1 196 ? -23.797 20.438 10.57 1 94.62 196 PHE A N 1
ATOM 1584 C CA . PHE A 1 196 ? -23.188 20.547 11.891 1 94.62 196 PHE A CA 1
ATOM 1585 C C . PHE A 1 196 ? -23.25 21.984 12.398 1 94.62 196 PHE A C 1
ATOM 1587 O O . PHE A 1 196 ? -23.391 22.922 11.617 1 94.62 196 PHE A O 1
ATOM 1594 N N . PRO A 1 197 ? -23.219 22.188 13.695 1 92.5 197 PRO A N 1
ATOM 1595 C CA . PRO A 1 197 ? -23.188 23.562 14.234 1 92.5 197 PRO A CA 1
ATOM 1596 C C . PRO A 1 197 ? -22.062 24.406 13.641 1 92.5 197 PRO A C 1
ATOM 1598 O O . PRO A 1 197 ? -20.984 23.891 13.336 1 92.5 197 PRO A O 1
ATOM 1601 N N . ALA A 1 198 ? -22.359 25.625 13.586 1 87.56 198 ALA A N 1
ATOM 1602 C CA . ALA A 1 198 ? -21.344 26.562 13.117 1 87.56 198 ALA A CA 1
ATOM 1603 C C . ALA A 1 198 ? -20.094 26.484 13.992 1 87.56 198 ALA A C 1
ATOM 1605 O O . ALA A 1 198 ? -20.188 26.406 15.219 1 87.56 198 ALA A O 1
ATOM 1606 N N . GLY A 1 199 ? -18.969 26.453 13.398 1 88.25 199 GLY A N 1
ATOM 1607 C CA . GLY A 1 199 ? -17.719 26.422 14.156 1 88.25 199 GLY A CA 1
ATOM 1608 C C . GLY A 1 199 ? -17.172 25.031 14.352 1 88.25 199 GLY A C 1
ATOM 1609 O O . GLY A 1 199 ? -16.125 24.844 14.969 1 88.25 199 GLY A O 1
ATOM 1610 N N . THR A 1 200 ? -17.922 24.047 13.844 1 91.25 200 THR A N 1
ATOM 1611 C CA . THR A 1 200 ? -17.406 22.688 13.945 1 91.25 200 THR A CA 1
ATOM 1612 C C . THR A 1 200 ? -16.203 22.5 13.023 1 91.25 200 THR A C 1
ATOM 1614 O O . THR A 1 200 ? -16.25 22.875 11.852 1 91.25 200 THR A O 1
ATOM 1617 N N . ASN A 1 201 ? -15.148 21.984 13.594 1 91.44 201 ASN A N 1
ATOM 1618 C CA . ASN A 1 201 ? -13.93 21.781 12.82 1 91.44 201 ASN A CA 1
ATOM 1619 C C . ASN A 1 201 ? -14.086 20.656 11.797 1 91.44 201 ASN A C 1
ATOM 1621 O O . ASN A 1 201 ? -14.914 19.75 11.977 1 91.44 201 ASN A O 1
ATOM 1625 N N . GLU A 1 202 ? -13.312 20.781 10.648 1 94.75 202 GLU A N 1
ATOM 1626 C CA . GLU A 1 202 ? -13.406 19.828 9.547 1 94.75 202 GLU A CA 1
ATOM 1627 C C . GLU A 1 202 ? -13.086 18.406 10.016 1 94.75 202 GLU A C 1
ATOM 1629 O O . GLU A 1 202 ? -13.664 17.438 9.523 1 94.75 202 GLU A O 1
ATOM 1634 N N . GLN A 1 203 ? -12.141 18.219 10.961 1 94.81 203 GLN A N 1
ATOM 1635 C CA . GLN A 1 203 ? -11.758 16.906 11.469 1 94.81 203 GLN A CA 1
ATOM 1636 C C . GLN A 1 203 ? -12.906 16.266 12.227 1 94.81 203 GLN A C 1
ATOM 1638 O O . GLN A 1 203 ? -13.141 15.055 12.094 1 94.81 203 GLN A O 1
ATOM 1643 N N . GLU A 1 204 ? -13.539 17.016 13.031 1 94.62 204 GLU A N 1
ATOM 1644 C CA . GLU A 1 204 ? -14.695 16.5 13.758 1 94.62 204 GLU A CA 1
ATOM 1645 C C . GLU A 1 204 ? -15.789 16.062 12.805 1 94.62 204 GLU A C 1
ATOM 1647 O O . GLU A 1 204 ? -16.391 14.992 12.992 1 94.62 204 GLU A O 1
ATOM 1652 N N . ILE A 1 205 ? -16.031 16.891 11.852 1 96.69 205 ILE A N 1
ATOM 1653 C CA . ILE A 1 205 ? -17.047 16.547 10.867 1 96.69 205 ILE A CA 1
ATOM 1654 C C . ILE A 1 205 ? -16.672 15.258 10.156 1 96.69 205 ILE A C 1
ATOM 1656 O O . ILE A 1 205 ? -17.516 14.375 9.977 1 96.69 205 ILE A O 1
ATOM 1660 N N . LEU A 1 206 ? -15.438 15.125 9.797 1 97.69 206 LEU A N 1
ATOM 1661 C CA . LEU A 1 206 ? -14.992 13.883 9.188 1 97.69 206 LEU A CA 1
ATOM 1662 C C . LEU A 1 206 ? -15.227 12.695 10.117 1 97.69 206 LEU A C 1
ATOM 1664 O O . LEU A 1 206 ? -15.773 11.672 9.695 1 97.69 206 LEU A O 1
ATOM 1668 N N . GLY A 1 207 ? -14.82 12.82 11.352 1 97.06 207 GLY A N 1
ATOM 1669 C CA . GLY A 1 207 ? -14.977 11.742 12.312 1 97.06 207 GLY A CA 1
ATOM 1670 C C . GLY A 1 207 ? -16.406 11.258 12.43 1 97.06 207 GLY A C 1
ATOM 1671 O O . GLY A 1 207 ? -16.656 10.055 12.57 1 97.06 207 GLY A O 1
ATOM 1672 N N . ARG A 1 208 ? -17.312 12.117 12.297 1 96.56 208 ARG A N 1
ATOM 1673 C CA . ARG A 1 208 ? -18.719 11.781 12.484 1 96.56 208 ARG A CA 1
ATOM 1674 C C . ARG A 1 208 ? -19.344 11.289 11.188 1 96.56 208 ARG A C 1
ATOM 1676 O O . ARG A 1 208 ? -20.312 10.531 11.203 1 96.56 208 ARG A O 1
ATOM 1683 N N . ALA A 1 209 ? -18.719 11.672 10.094 1 97.31 209 ALA A N 1
ATOM 1684 C CA . ALA A 1 209 ? -19.391 11.414 8.82 1 97.31 209 ALA A CA 1
ATOM 1685 C C . ALA A 1 209 ? -18.578 10.469 7.949 1 97.31 209 ALA A C 1
ATOM 1687 O O . ALA A 1 209 ? -18.984 10.133 6.832 1 97.31 209 ALA A O 1
ATOM 1688 N N . GLN A 1 210 ? -17.438 10.07 8.414 1 97.69 210 GLN A N 1
ATOM 1689 C CA . GLN A 1 210 ? -16.5 9.328 7.578 1 97.69 210 GLN A CA 1
ATOM 1690 C C . GLN A 1 210 ? -17.141 8.07 7 1 97.69 210 GLN A C 1
ATOM 1692 O O . GLN A 1 210 ? -16.891 7.711 5.848 1 97.69 210 GLN A O 1
ATOM 1697 N N . GLY A 1 211 ? -17.938 7.336 7.742 1 97.25 211 GLY A N 1
ATOM 1698 C CA . GLY A 1 211 ? -18.625 6.172 7.223 1 97.25 211 GLY A CA 1
ATOM 1699 C C . GLY A 1 211 ? -19.547 6.492 6.051 1 97.25 211 GLY A C 1
ATOM 1700 O O . GLY A 1 211 ? -19.469 5.836 5.008 1 97.25 211 GLY A O 1
ATOM 1701 N N . GLU A 1 212 ? -20.344 7.457 6.207 1 97.06 212 GLU A N 1
ATOM 1702 C CA . GLU A 1 212 ? -21.266 7.887 5.164 1 97.06 212 GLU A CA 1
ATOM 1703 C C . GLU A 1 212 ? -20.516 8.43 3.951 1 97.06 212 GLU A C 1
ATOM 1705 O O . GLU A 1 212 ? -20.828 8.078 2.811 1 97.06 212 GLU A O 1
ATOM 1710 N N . LEU A 1 213 ? -19.547 9.281 4.23 1 97.69 213 LEU A N 1
ATOM 1711 C CA . LEU A 1 213 ? -18.766 9.891 3.158 1 97.69 213 LEU A CA 1
ATOM 1712 C C . LEU A 1 213 ? -18.078 8.828 2.312 1 97.69 213 LEU A C 1
ATOM 1714 O O . LEU A 1 213 ? -18.094 8.898 1.082 1 97.69 213 LEU A O 1
ATOM 1718 N N . SER A 1 214 ? -17.5 7.859 3.02 1 97.81 214 SER A N 1
ATOM 1719 C CA . SER A 1 214 ? -16.812 6.773 2.33 1 97.81 214 SER A CA 1
ATOM 1720 C C . SER A 1 214 ? -17.781 5.965 1.469 1 97.81 214 SER A C 1
ATOM 1722 O O . SER A 1 214 ? -17.516 5.727 0.288 1 97.81 214 SER A O 1
ATOM 1724 N N . ARG A 1 215 ? -18.859 5.57 1.973 1 96.94 215 ARG A N 1
ATOM 1725 C CA . ARG A 1 215 ? -19.844 4.762 1.263 1 96.94 215 ARG A CA 1
ATOM 1726 C C . ARG A 1 215 ? -20.406 5.504 0.051 1 96.94 215 ARG A C 1
ATOM 1728 O O . ARG A 1 215 ? -20.453 4.953 -1.05 1 96.94 215 ARG A O 1
ATOM 1735 N N . ARG A 1 216 ? -20.719 6.754 0.19 1 97.38 216 ARG A N 1
ATOM 1736 C CA . ARG A 1 216 ? -21.375 7.527 -0.853 1 97.38 216 ARG A CA 1
ATOM 1737 C C . ARG A 1 216 ? -20.422 7.859 -1.986 1 97.38 216 ARG A C 1
ATOM 1739 O O . ARG A 1 216 ? -20.828 7.969 -3.145 1 97.38 216 ARG A O 1
ATOM 1746 N N . SER A 1 217 ? -19.188 8.031 -1.62 1 97.69 217 SER A N 1
ATOM 1747 C CA . SER A 1 217 ? -18.219 8.422 -2.637 1 97.69 217 SER A CA 1
ATOM 1748 C C . SER A 1 217 ? -17.516 7.207 -3.23 1 97.69 217 SER A C 1
ATOM 1750 O O . SER A 1 217 ? -16.812 7.316 -4.242 1 97.69 217 SER A O 1
ATOM 1752 N N . GLY A 1 218 ? -17.672 6.008 -2.564 1 96.44 218 GLY A N 1
ATOM 1753 C CA . GLY A 1 218 ? -16.938 4.832 -3.008 1 96.44 218 GLY A CA 1
ATOM 1754 C C . GLY A 1 218 ? -15.461 4.895 -2.689 1 96.44 218 GLY A C 1
ATOM 1755 O O . GLY A 1 218 ? -14.625 4.434 -3.477 1 96.44 218 GLY A O 1
ATOM 1756 N N . VAL A 1 219 ? -15.117 5.566 -1.61 1 97.62 219 VAL A N 1
ATOM 1757 C CA . VAL A 1 219 ? -13.734 5.754 -1.201 1 97.62 219 VAL A CA 1
ATOM 1758 C C . VAL A 1 219 ? -13.359 4.719 -0.145 1 97.62 219 VAL A C 1
ATOM 1760 O O . VAL A 1 219 ? -14.117 4.48 0.798 1 97.62 219 VAL A O 1
ATOM 1763 N N . ARG A 1 220 ? -12.273 4.074 -0.362 1 96.69 220 ARG A N 1
ATOM 1764 C CA . ARG A 1 220 ? -11.727 3.193 0.662 1 96.69 220 ARG A CA 1
ATOM 1765 C C . ARG A 1 220 ? -10.789 3.957 1.597 1 96.69 220 ARG A C 1
ATOM 1767 O O . ARG A 1 220 ? -9.773 4.496 1.16 1 96.69 220 ARG A O 1
ATOM 1774 N N . MET A 1 221 ? -11.109 3.949 2.867 1 98.25 221 MET A N 1
ATOM 1775 C CA . MET A 1 221 ? -10.281 4.617 3.865 1 98.25 221 MET A CA 1
ATOM 1776 C C . MET A 1 221 ? -9.445 3.605 4.641 1 98.25 221 MET A C 1
ATOM 1778 O O . MET A 1 221 ? -9.906 2.5 4.926 1 98.25 221 MET A O 1
ATOM 1782 N N . GLN A 1 222 ? -8.273 3.973 4.859 1 98.69 222 GLN A N 1
ATOM 1783 C CA . GLN A 1 222 ? -7.355 3.24 5.719 1 98.69 222 GLN A CA 1
ATOM 1784 C C . GLN A 1 222 ? -6.875 4.105 6.879 1 98.69 222 GLN A C 1
ATOM 1786 O O . GLN A 1 222 ? -6.371 5.211 6.668 1 98.69 222 GLN A O 1
ATOM 1791 N N . PHE A 1 223 ? -7.066 3.605 8.047 1 98.69 223 PHE A N 1
ATOM 1792 C CA . PHE A 1 223 ? -6.535 4.301 9.219 1 98.69 223 PHE A CA 1
ATOM 1793 C C . PHE A 1 223 ? -5.16 3.76 9.594 1 98.69 223 PHE A C 1
ATOM 1795 O O . PHE A 1 223 ? -4.969 2.545 9.688 1 98.69 223 PHE A O 1
ATOM 1802 N N . LEU A 1 224 ? -4.266 4.613 9.766 1 98.56 224 LEU A N 1
ATOM 1803 C CA . LEU A 1 224 ? -2.881 4.211 9.992 1 98.56 224 LEU A CA 1
ATOM 1804 C C . LEU A 1 224 ? -2.656 3.844 11.453 1 98.56 224 LEU A C 1
ATOM 1806 O O . LEU A 1 224 ? -3.154 4.523 12.352 1 98.56 224 LEU A O 1
ATOM 1810 N N . ASP A 1 225 ? -1.967 2.803 11.68 1 97.44 225 ASP A N 1
ATOM 1811 C CA . ASP A 1 225 ? -1.635 2.307 13.008 1 97.44 225 ASP A CA 1
ATOM 1812 C C . ASP A 1 225 ? -0.753 3.301 13.766 1 97.44 225 ASP A C 1
ATOM 1814 O O . ASP A 1 225 ? 0.271 3.746 13.242 1 97.44 225 ASP A O 1
ATOM 1818 N N . THR A 1 226 ? -1.104 3.613 14.977 1 97.88 226 THR A N 1
ATOM 1819 C CA . THR A 1 226 ? -0.344 4.574 15.766 1 97.88 226 THR A CA 1
ATOM 1820 C C . THR A 1 226 ? 1.017 4 16.156 1 97.88 226 THR A C 1
ATOM 1822 O O . THR A 1 226 ? 1.906 4.738 16.578 1 97.88 226 THR A O 1
ATOM 1825 N N . ALA A 1 227 ? 1.199 2.758 15.953 1 96.56 227 ALA A N 1
ATOM 1826 C CA . ALA A 1 227 ? 2.535 2.193 16.125 1 96.56 227 ALA A CA 1
ATOM 1827 C C . ALA A 1 227 ? 3.521 2.797 15.133 1 96.56 227 ALA A C 1
ATOM 1829 O O . ALA A 1 227 ? 4.711 2.93 15.438 1 96.56 227 ALA A O 1
ATOM 1830 N N . HIS A 1 228 ? 3.025 3.145 13.953 1 97.81 228 HIS A N 1
ATOM 1831 C CA . HIS A 1 228 ? 3.865 3.711 12.898 1 97.81 228 HIS A CA 1
ATOM 1832 C C . HIS A 1 228 ? 3.703 5.227 12.82 1 97.81 228 HIS A C 1
ATOM 1834 O O . HIS A 1 228 ? 4.684 5.953 12.656 1 97.81 228 HIS A O 1
ATOM 1840 N N . CYS A 1 229 ? 2.451 5.609 12.922 1 98.38 229 CYS A N 1
ATOM 1841 C CA . CYS A 1 229 ? 2.121 7.023 12.797 1 98.38 229 CYS A CA 1
ATOM 1842 C C . CYS A 1 229 ? 1.382 7.52 14.039 1 98.38 229 CYS A C 1
ATOM 1844 O O . CYS A 1 229 ? 0.202 7.867 13.961 1 98.38 229 CYS A O 1
ATOM 1846 N N . GLY A 1 230 ? 2.107 7.645 15.109 1 96.75 230 GLY A N 1
ATOM 1847 C CA . GLY A 1 230 ? 1.505 8.031 16.375 1 96.75 230 GLY A CA 1
ATOM 1848 C C . GLY A 1 230 ? 1.655 9.508 16.688 1 96.75 230 GLY A C 1
ATOM 1849 O O . GLY A 1 230 ? 2.029 10.297 15.812 1 96.75 230 GLY A O 1
ATOM 1850 N N . GLY A 1 231 ? 1.239 9.859 17.828 1 96.88 231 GLY A N 1
ATOM 1851 C CA . GLY A 1 231 ? 1.332 11.211 18.359 1 96.88 231 GLY A CA 1
ATOM 1852 C C . GLY A 1 231 ? 1.119 11.281 19.859 1 96.88 231 GLY A C 1
ATOM 1853 O O . GLY A 1 231 ? 1.106 10.258 20.547 1 96.88 231 GLY A O 1
ATOM 1854 N N . PHE A 1 232 ? 1.039 12.492 20.312 1 97.19 232 PHE A N 1
ATOM 1855 C CA . PHE A 1 232 ? 0.938 12.711 21.75 1 97.19 232 PHE A CA 1
ATOM 1856 C C . PHE A 1 232 ? -0.396 12.203 22.281 1 97.19 232 PHE A C 1
ATOM 1858 O O . PHE A 1 232 ? -0.51 11.867 23.453 1 97.19 232 PHE A O 1
ATOM 1865 N N . CYS A 1 233 ? -1.454 12.047 21.469 1 95.75 233 CYS A N 1
ATOM 1866 C CA . CYS A 1 233 ? -2.721 11.469 21.891 1 95.75 233 CYS A CA 1
ATOM 1867 C C . CYS A 1 233 ? -2.566 9.977 22.188 1 95.75 233 CYS A C 1
ATOM 1869 O O . CYS A 1 233 ? -3.137 9.469 23.156 1 95.75 233 CYS A O 1
ATOM 1871 N N . GLN A 1 234 ? -1.875 9.297 21.344 1 95.12 234 GLN A N 1
ATOM 1872 C CA . GLN A 1 234 ? -1.539 7.883 21.438 1 95.12 234 GLN A CA 1
ATOM 1873 C C . GLN A 1 234 ? -0.134 7.617 20.891 1 95.12 234 GLN A C 1
ATOM 1875 O O . GLN A 1 234 ? 0.051 7.418 19.688 1 95.12 234 GLN A O 1
ATOM 1880 N N . LEU A 1 235 ? 0.727 7.555 21.828 1 93.56 235 LEU A N 1
ATOM 1881 C CA . LEU A 1 235 ? 2.146 7.477 21.5 1 93.56 235 LEU A CA 1
ATOM 1882 C C . LEU A 1 235 ? 2.494 6.105 20.922 1 93.56 235 LEU A C 1
ATOM 1884 O O . LEU A 1 235 ? 1.964 5.086 21.359 1 93.56 235 LEU A O 1
ATOM 1888 N N . SER A 1 236 ? 3.385 6.18 19.953 1 91.75 236 SER A N 1
ATOM 1889 C CA . SER A 1 236 ? 3.967 4.914 19.5 1 91.75 236 SER A CA 1
ATOM 1890 C C . SER A 1 236 ? 4.816 4.281 20.609 1 91.75 236 SER A C 1
ATOM 1892 O O . SER A 1 236 ? 5.703 4.93 21.156 1 91.75 236 SER A O 1
ATOM 1894 N N . GLY A 1 237 ? 4.633 3.1 20.938 1 87.69 237 GLY A N 1
ATOM 1895 C CA . GLY A 1 237 ? 5.336 2.451 22.031 1 87.69 237 GLY A CA 1
ATOM 1896 C C . GLY A 1 237 ? 6.629 1.784 21.594 1 87.69 237 GLY A C 1
ATOM 1897 O O . GLY A 1 237 ? 7.367 1.251 22.438 1 87.69 237 GLY A O 1
ATOM 1898 N N . ASP A 1 238 ? 6.938 1.844 20.328 1 90.12 238 ASP A N 1
ATOM 1899 C CA . ASP A 1 238 ? 8.102 1.138 19.797 1 90.12 238 ASP A CA 1
ATOM 1900 C C . ASP A 1 238 ? 8.867 2.01 18.797 1 90.12 238 ASP A C 1
ATOM 1902 O O . ASP A 1 238 ? 8.43 2.195 17.656 1 90.12 238 ASP A O 1
ATOM 1906 N N . MET A 1 239 ? 10.039 2.5 19.219 1 94.75 239 MET A N 1
ATOM 1907 C CA . MET A 1 239 ? 10.852 3.373 18.375 1 94.75 239 MET A CA 1
ATOM 1908 C C . MET A 1 239 ? 11.375 2.623 17.156 1 94.75 239 MET A C 1
ATOM 1910 O O . MET A 1 239 ? 11.812 3.238 16.172 1 94.75 239 MET A O 1
ATOM 1914 N N . GLY A 1 240 ? 11.359 1.299 17.281 1 92.88 240 GLY A N 1
ATOM 1915 C CA . GLY A 1 240 ? 11.797 0.487 16.156 1 92.88 240 GLY A CA 1
ATOM 1916 C C . GLY A 1 240 ? 10.789 0.433 15.031 1 92.88 240 GLY A C 1
ATOM 1917 O O . GLY A 1 240 ? 11.117 0.025 13.914 1 92.88 240 GLY A O 1
ATOM 1918 N N . ARG A 1 241 ? 9.586 0.948 15.258 1 93.75 241 ARG A N 1
ATOM 1919 C CA . ARG A 1 241 ? 8.523 0.82 14.266 1 93.75 241 ARG A CA 1
ATOM 1920 C C . ARG A 1 241 ? 8 2.189 13.836 1 93.75 241 ARG A C 1
ATOM 1922 O O . ARG A 1 241 ? 7.312 2.311 12.82 1 93.75 241 ARG A O 1
ATOM 1929 N N . VAL A 1 242 ? 8.312 3.205 14.594 1 97.5 242 VAL A N 1
ATOM 1930 C CA . VAL A 1 242 ? 7.711 4.52 14.406 1 97.5 242 VAL A CA 1
ATOM 1931 C C . VAL A 1 242 ? 8.172 5.109 13.078 1 97.5 242 VAL A C 1
ATOM 1933 O O . VAL A 1 242 ? 9.344 4.988 12.711 1 97.5 242 VAL A O 1
ATOM 1936 N N . CYS A 1 243 ? 7.246 5.699 12.367 1 98.5 243 CYS A N 1
ATOM 1937 C CA . CYS A 1 243 ? 7.57 6.438 11.148 1 98.5 243 CYS A CA 1
ATOM 1938 C C . CYS A 1 243 ? 7.445 7.938 11.375 1 98.5 243 CYS A C 1
ATOM 1940 O O . CYS A 1 243 ? 8.297 8.711 10.93 1 98.5 243 CYS A O 1
ATOM 1942 N N . THR A 1 244 ? 6.348 8.297 12.055 1 98.75 244 THR A N 1
ATOM 1943 C CA . THR A 1 244 ? 6.129 9.703 12.352 1 98.75 244 THR A CA 1
ATOM 1944 C C . THR A 1 244 ? 5.594 9.883 13.773 1 98.75 244 THR A C 1
ATOM 1946 O O . THR A 1 244 ? 5.059 8.938 14.359 1 98.75 244 THR A O 1
ATOM 1949 N N . LEU A 1 245 ? 5.766 11.055 14.289 1 98.56 245 LEU A N 1
ATOM 1950 C CA . LEU A 1 245 ? 5.207 11.398 15.594 1 98.56 245 LEU A CA 1
ATOM 1951 C C . LEU A 1 245 ? 4.625 12.805 15.578 1 98.56 245 LEU A C 1
ATOM 1953 O O . LEU A 1 245 ? 5.332 13.773 15.281 1 98.56 245 LEU A O 1
ATOM 1957 N N . HIS A 1 246 ? 3.43 12.898 15.914 1 98.56 246 HIS A N 1
ATOM 1958 C CA . HIS A 1 246 ? 2.639 14.117 15.805 1 98.56 246 HIS A CA 1
ATOM 1959 C C . HIS A 1 246 ? 2.434 14.766 17.172 1 98.56 246 HIS A C 1
ATOM 1961 O O . HIS A 1 246 ? 2.061 14.086 18.125 1 98.56 246 HIS A O 1
ATOM 1967 N N . ALA A 1 247 ? 2.666 16.062 17.297 1 97.94 247 ALA A N 1
ATOM 1968 C CA . ALA A 1 247 ? 2.342 16.766 18.531 1 97.94 247 ALA A CA 1
ATOM 1969 C C . ALA A 1 247 ? 0.852 17.094 18.594 1 97.94 247 ALA A C 1
ATOM 1971 O O . ALA A 1 247 ? 0.469 18.234 18.891 1 97.94 247 ALA A O 1
ATOM 1972 N N . ASN A 1 248 ? 0.125 16.078 18.219 1 95.06 248 ASN A N 1
ATOM 1973 C CA . ASN A 1 248 ? -1.315 16.203 18.422 1 95.06 248 ASN A CA 1
ATOM 1974 C C . ASN A 1 248 ? -1.686 16.141 19.891 1 95.06 248 ASN A C 1
ATOM 1976 O O . ASN A 1 248 ? -0.857 15.766 20.734 1 95.06 248 ASN A O 1
ATOM 1980 N N . CYS A 1 249 ? -2.836 16.625 20.281 1 92.25 249 CYS A N 1
ATOM 1981 C CA . CYS A 1 249 ? -3.266 16.766 21.672 1 92.25 249 CYS A CA 1
ATOM 1982 C C . CYS A 1 249 ? -2.35 17.719 22.438 1 92.25 249 CYS A C 1
ATOM 1984 O O . CYS A 1 249 ? -2.053 17.5 23.609 1 92.25 249 CYS A O 1
ATOM 1986 N N . CYS A 1 250 ? -1.737 18.594 21.797 1 94.12 250 CYS A N 1
ATOM 1987 C CA . CYS A 1 250 ? -0.871 19.641 22.344 1 94.12 250 CYS A CA 1
ATOM 1988 C C . CYS A 1 250 ? -1.278 21.016 21.828 1 94.12 250 CYS A C 1
ATOM 1990 O O . CYS A 1 250 ? -1.444 21.203 20.625 1 94.12 250 CYS A O 1
ATOM 1992 N N . THR A 1 251 ? -1.477 21.906 22.719 1 89.62 251 THR A N 1
ATOM 1993 C CA . THR A 1 251 ? -1.79 23.281 22.328 1 89.62 251 THR A CA 1
ATOM 1994 C C . THR A 1 251 ? -0.626 24.203 22.641 1 89.62 251 THR A C 1
ATOM 1996 O O . THR A 1 251 ? 0.097 24 23.625 1 89.62 251 THR A O 1
ATOM 1999 N N . GLY A 1 252 ? -0.486 25.234 21.719 1 90.44 252 GLY A N 1
ATOM 2000 C CA . GLY A 1 252 ? 0.541 26.234 21.953 1 90.44 252 GLY A CA 1
ATOM 2001 C C . GLY A 1 252 ? 1.841 25.938 21.234 1 90.44 252 GLY A C 1
ATOM 2002 O O . GLY A 1 252 ? 2.379 24.828 21.344 1 90.44 252 GLY A O 1
ATOM 2003 N N . LEU A 1 253 ? 2.318 26.828 20.594 1 93.62 253 LEU A N 1
ATOM 2004 C CA . LEU A 1 253 ? 3.523 26.703 19.781 1 93.62 253 LEU A CA 1
ATOM 2005 C C . LEU A 1 253 ? 4.734 26.391 20.656 1 93.62 253 LEU A C 1
ATOM 2007 O O . LEU A 1 253 ? 5.492 25.453 20.375 1 93.62 253 LEU A O 1
ATOM 2011 N N . ALA A 1 254 ? 4.855 27.125 21.703 1 94.62 254 ALA A N 1
ATOM 2012 C CA . ALA A 1 254 ? 6.016 26.953 22.578 1 94.62 254 ALA A CA 1
ATOM 2013 C C . ALA A 1 254 ? 6.035 25.547 23.172 1 94.62 254 ALA A C 1
ATOM 2015 O O . ALA A 1 254 ? 7.098 24.938 23.297 1 94.62 254 ALA A O 1
ATOM 2016 N N . ASN A 1 255 ? 4.887 25.062 23.641 1 96 255 ASN A N 1
ATOM 2017 C CA . ASN A 1 255 ? 4.773 23.719 24.172 1 96 255 ASN A CA 1
ATOM 2018 C C . ASN A 1 255 ? 5.18 22.656 23.141 1 96 255 ASN A C 1
ATOM 2020 O O . ASN A 1 255 ? 5.941 21.75 23.453 1 96 255 ASN A O 1
ATOM 2024 N N . LYS A 1 256 ? 4.707 22.828 21.938 1 97.31 256 LYS A N 1
ATOM 2025 C CA . LYS A 1 256 ? 5.016 21.891 20.859 1 97.31 256 LYS A CA 1
ATOM 2026 C C . LYS A 1 256 ? 6.512 21.875 20.562 1 97.31 256 LYS A C 1
ATOM 2028 O O . LYS A 1 256 ? 7.113 20.812 20.438 1 97.31 256 LYS A O 1
ATOM 2033 N N . VAL A 1 257 ? 7.059 23.047 20.484 1 98.06 257 VAL A N 1
ATOM 2034 C CA . VAL A 1 257 ? 8.484 23.141 20.172 1 98.06 257 VAL A CA 1
ATOM 2035 C C . VAL A 1 257 ? 9.297 22.438 21.25 1 98.06 257 VAL A C 1
ATOM 2037 O O . VAL A 1 257 ? 10.188 21.641 20.953 1 98.06 257 VAL A O 1
ATOM 2040 N N . HIS A 1 258 ? 8.961 22.734 22.438 1 97.56 258 HIS A N 1
ATOM 2041 C CA . HIS A 1 258 ? 9.688 22.141 23.547 1 97.56 258 HIS A CA 1
ATOM 2042 C C . HIS A 1 258 ? 9.617 20.609 23.516 1 97.56 258 HIS A C 1
ATOM 2044 O O . HIS A 1 258 ? 10.648 19.938 23.547 1 97.56 258 HIS A O 1
ATOM 2050 N N . ASP A 1 259 ? 8.484 20.062 23.453 1 98 259 ASP A N 1
ATOM 2051 C CA . ASP A 1 259 ? 8.305 18.625 23.578 1 98 259 ASP A CA 1
ATOM 2052 C C . ASP A 1 259 ? 8.797 17.906 22.328 1 98 259 ASP A C 1
ATOM 2054 O O . ASP A 1 259 ? 9.297 16.781 22.406 1 98 259 ASP A O 1
ATOM 2058 N N . LEU A 1 260 ? 8.711 18.516 21.156 1 98.5 260 LEU A N 1
ATOM 2059 C CA . LEU A 1 260 ? 9.211 17.891 19.938 1 98.5 260 LEU A CA 1
ATOM 2060 C C . LEU A 1 260 ? 10.734 17.891 19.922 1 98.5 260 LEU A C 1
ATOM 2062 O O . LEU A 1 260 ? 11.352 17 19.328 1 98.5 260 LEU A O 1
ATOM 2066 N N . ARG A 1 261 ? 11.312 18.875 20.562 1 98.44 261 ARG A N 1
ATOM 2067 C CA . ARG A 1 261 ? 12.766 18.828 20.734 1 98.44 261 ARG A CA 1
ATOM 2068 C C . ARG A 1 261 ? 13.18 17.609 21.531 1 98.44 261 ARG A C 1
ATOM 2070 O O . ARG A 1 261 ? 14.188 16.969 21.219 1 98.44 261 ARG A O 1
ATOM 2077 N N . ASN A 1 262 ? 12.43 17.344 22.531 1 97.88 262 ASN A N 1
ATOM 2078 C CA . ASN A 1 262 ? 12.688 16.125 23.312 1 97.88 262 ASN A CA 1
ATOM 2079 C C . ASN A 1 262 ? 12.531 14.875 22.453 1 97.88 262 ASN A C 1
ATOM 2081 O O . ASN A 1 262 ? 13.328 13.945 22.562 1 97.88 262 ASN A O 1
ATOM 2085 N N . VAL A 1 263 ? 11.492 14.867 21.641 1 98.06 263 VAL A N 1
ATOM 2086 C CA . VAL A 1 263 ? 11.242 13.734 20.75 1 98.06 263 VAL A CA 1
ATOM 2087 C C . VAL A 1 263 ? 12.453 13.5 19.844 1 98.06 263 VAL A C 1
ATOM 2089 O O . VAL A 1 263 ? 12.914 12.367 19.703 1 98.06 263 VAL A O 1
ATOM 2092 N N . LEU A 1 264 ? 12.984 14.57 19.297 1 98.5 264 LEU A N 1
ATOM 2093 C CA . LEU A 1 264 ? 14.148 14.461 18.422 1 98.5 264 LEU A CA 1
ATOM 2094 C C . LEU A 1 264 ? 15.367 13.977 19.188 1 98.5 264 LEU A C 1
ATOM 2096 O O . LEU A 1 264 ? 16.141 13.156 18.672 1 98.5 264 LEU A O 1
ATOM 2100 N N . ARG A 1 265 ? 15.5 14.461 20.344 1 97.88 265 ARG A N 1
ATOM 2101 C CA . ARG A 1 265 ? 16.594 14.008 21.203 1 97.88 265 ARG A CA 1
ATOM 2102 C C . ARG A 1 265 ? 16.5 12.508 21.469 1 97.88 265 ARG A C 1
ATOM 2104 O O . ARG A 1 265 ? 17.484 11.781 21.359 1 97.88 265 ARG A O 1
ATOM 2111 N N . ASP A 1 266 ? 15.328 12.109 21.844 1 97.75 266 ASP A N 1
ATOM 2112 C CA . ASP A 1 266 ? 15.109 10.695 22.125 1 97.75 266 ASP A CA 1
ATOM 2113 C C . ASP A 1 266 ? 15.391 9.836 20.891 1 97.75 266 ASP A C 1
ATOM 2115 O O . ASP A 1 266 ? 15.969 8.75 21 1 97.75 266 ASP A O 1
ATOM 2119 N N . TRP A 1 267 ? 14.984 10.281 19.734 1 98.06 267 TRP A N 1
ATOM 2120 C CA . TRP A 1 267 ? 15.242 9.562 18.484 1 98.06 267 TRP A CA 1
ATOM 2121 C C . TRP A 1 267 ? 16.734 9.438 18.234 1 98.06 267 TRP A C 1
ATOM 2123 O O . TRP A 1 267 ? 17.234 8.359 17.891 1 98.06 267 TRP A O 1
ATOM 2133 N N . ARG A 1 268 ? 17.469 10.477 18.453 1 97.56 268 ARG A N 1
ATOM 2134 C CA . ARG A 1 268 ? 18.922 10.445 18.281 1 97.56 268 ARG A CA 1
ATOM 2135 C C . ARG A 1 268 ? 19.578 9.438 19.219 1 97.56 268 ARG A C 1
ATOM 2137 O O . ARG A 1 268 ? 20.5 8.719 18.828 1 97.56 268 ARG A O 1
ATOM 2144 N N . ASN A 1 269 ? 19.078 9.43 20.391 1 96.75 269 ASN A N 1
ATOM 2145 C CA . ASN A 1 269 ? 19.594 8.453 21.344 1 96.75 269 ASN A CA 1
ATOM 2146 C C . ASN A 1 269 ? 19.344 7.02 20.891 1 96.75 269 ASN A C 1
ATOM 2148 O O . ASN A 1 269 ? 20.203 6.16 21 1 96.75 269 ASN A O 1
ATOM 2152 N N . TYR A 1 270 ? 18.188 6.801 20.406 1 97.44 270 TYR A N 1
ATOM 2153 C CA . TYR A 1 270 ? 17.797 5.484 19.906 1 97.44 270 TYR A CA 1
ATOM 2154 C C . TYR A 1 270 ? 18.688 5.059 18.75 1 97.44 270 TYR A C 1
ATOM 2156 O O . TYR A 1 270 ? 19.234 3.951 18.734 1 97.44 270 TYR A O 1
ATOM 2164 N N . THR A 1 271 ? 18.891 5.969 17.766 1 96.81 271 THR A N 1
ATOM 2165 C CA . THR A 1 271 ? 19.594 5.605 16.531 1 96.81 271 THR A CA 1
ATOM 2166 C C . THR A 1 271 ? 21.109 5.543 16.781 1 96.81 271 THR A C 1
ATOM 2168 O O . THR A 1 271 ? 21.844 4.926 16 1 96.81 271 THR A O 1
ATOM 2171 N N . ALA A 1 272 ? 21.547 6.172 17.781 1 96.38 272 ALA A N 1
ATOM 2172 C CA . ALA A 1 272 ? 22.953 6.133 18.141 1 96.38 272 ALA A CA 1
ATOM 2173 C C . ALA A 1 272 ? 23.312 4.82 18.828 1 96.38 272 ALA A C 1
ATOM 2175 O O . ALA A 1 272 ? 24.5 4.461 18.922 1 96.38 272 ALA A O 1
ATOM 2176 N N . ALA A 1 273 ? 22.312 4.172 19.359 1 96 273 ALA A N 1
ATOM 2177 C CA . ALA A 1 273 ? 22.547 2.928 20.078 1 96 273 ALA A CA 1
ATOM 2178 C C . ALA A 1 273 ? 22.938 1.8 19.141 1 96 273 ALA A C 1
ATOM 2180 O O . ALA A 1 273 ? 22.484 1.761 17.984 1 96 273 ALA A O 1
ATOM 2181 N N . PRO A 1 274 ? 23.766 0.832 19.609 1 93.94 274 PRO A N 1
ATOM 2182 C CA . PRO A 1 274 ? 24.094 -0.328 18.781 1 93.94 274 PRO A CA 1
ATOM 2183 C C . PRO A 1 274 ? 22.875 -1.171 18.422 1 93.94 274 PRO A C 1
ATOM 2185 O O . PRO A 1 274 ? 21.906 -1.22 19.188 1 93.94 274 PRO A O 1
ATOM 2188 N N . PRO A 1 275 ? 22.938 -1.784 17.266 1 89.12 275 PRO A N 1
ATOM 2189 C CA . PRO A 1 275 ? 21.812 -2.598 16.812 1 89.12 275 PRO A CA 1
ATOM 2190 C C . PRO A 1 275 ? 21.375 -3.639 17.844 1 89.12 275 PRO A C 1
ATOM 2192 O O . PRO A 1 275 ? 20.188 -3.924 17.969 1 89.12 275 PRO A O 1
ATOM 2195 N N . GLU A 1 276 ? 22.25 -4.211 18.516 1 91.25 276 GLU A N 1
ATOM 2196 C CA . GLU A 1 276 ? 21.938 -5.215 19.516 1 91.25 276 GLU A CA 1
ATOM 2197 C C . GLU A 1 276 ? 21.062 -4.633 20.625 1 91.25 276 GLU A C 1
ATOM 2199 O O . GLU A 1 276 ? 20.125 -5.285 21.094 1 91.25 276 GLU A O 1
ATOM 2204 N N . ASP A 1 277 ? 21.453 -3.43 21.047 1 91.5 277 ASP A N 1
ATOM 2205 C CA . ASP A 1 277 ? 20.656 -2.754 22.078 1 91.5 277 ASP A CA 1
ATOM 2206 C C . ASP A 1 277 ? 19.266 -2.42 21.562 1 91.5 277 ASP A C 1
ATOM 2208 O O . ASP A 1 277 ? 18.281 -2.525 22.312 1 91.5 277 ASP A O 1
ATOM 2212 N N . ARG A 1 278 ? 19.156 -2.02 20.359 1 90.06 278 ARG A N 1
ATOM 2213 C CA . ARG A 1 278 ? 17.875 -1.673 19.766 1 90.06 278 ARG A CA 1
ATOM 2214 C C . ARG A 1 278 ? 16.969 -2.893 19.688 1 90.06 278 ARG A C 1
ATOM 2216 O O . ARG A 1 278 ? 15.742 -2.777 19.844 1 90.06 278 ARG A O 1
ATOM 2223 N N . ARG A 1 279 ? 17.609 -4.047 19.453 1 85.19 279 ARG A N 1
ATOM 2224 C CA . ARG A 1 279 ? 16.844 -5.289 19.375 1 85.19 279 ARG A CA 1
ATOM 2225 C C . ARG A 1 279 ? 16.312 -5.695 20.734 1 85.19 279 ARG A C 1
ATOM 22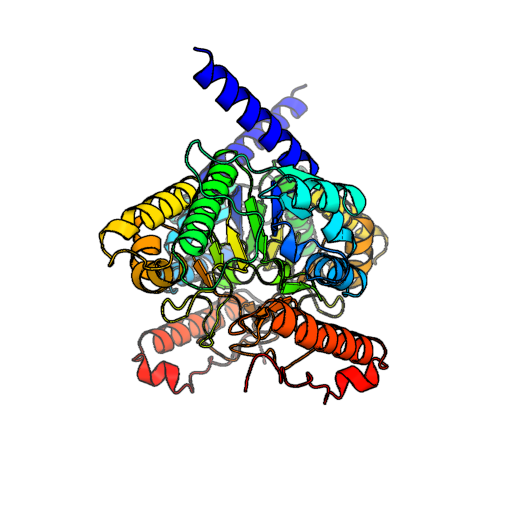27 O O . ARG A 1 279 ? 15.195 -6.215 20.844 1 85.19 279 ARG A O 1
ATOM 2234 N N . VAL A 1 280 ? 17.156 -5.461 21.719 1 85.88 280 VAL A N 1
ATOM 2235 C CA . VAL A 1 280 ? 16.75 -5.793 23.078 1 85.88 280 VAL A CA 1
ATOM 2236 C C . VAL A 1 280 ? 15.555 -4.93 23.484 1 85.88 280 VAL A C 1
ATOM 2238 O O . VAL A 1 280 ? 14.648 -5.402 24.188 1 85.88 280 VAL A O 1
ATOM 2241 N N . GLY A 1 281 ? 15.617 -3.77 23.109 1 84.81 281 GLY A N 1
ATOM 2242 C CA . GLY A 1 281 ? 14.492 -2.891 23.391 1 84.81 281 GLY A CA 1
ATOM 2243 C C . GLY A 1 281 ? 14.672 -2.072 24.656 1 84.81 281 GLY A C 1
ATOM 2244 O O . GLY A 1 281 ? 15.789 -1.956 25.172 1 84.81 281 GLY A O 1
ATOM 2245 N N . GLY A 1 282 ? 13.594 -1.219 25.109 1 86.44 282 GLY A N 1
ATOM 2246 C CA . GLY A 1 282 ? 13.617 -0.437 26.344 1 86.44 282 GLY A CA 1
ATOM 2247 C C . GLY A 1 282 ? 13.688 1.059 26.094 1 86.44 282 GLY A C 1
ATOM 2248 O O . GLY A 1 282 ? 13.695 1.849 27.031 1 86.44 282 GLY A O 1
ATOM 2249 N N . PHE A 1 283 ? 13.828 1.389 24.922 1 93.12 283 PHE A N 1
ATOM 2250 C CA . PHE A 1 283 ? 13.828 2.812 24.609 1 93.12 283 PHE A CA 1
ATOM 2251 C C . PHE A 1 283 ? 12.43 3.4 24.766 1 93.12 283 PHE A C 1
ATOM 2253 O O . PHE A 1 283 ? 11.438 2.764 24.406 1 93.12 283 PHE A O 1
ATOM 2260 N N . GLN A 1 284 ? 12.406 4.57 25.406 1 91.81 284 GLN A N 1
ATOM 2261 C CA . GLN A 1 284 ? 11.125 5.23 25.625 1 91.81 284 GLN A CA 1
ATOM 2262 C C . GLN A 1 284 ? 11.195 6.707 25.25 1 91.81 284 GLN A C 1
ATOM 2264 O O . GLN A 1 284 ? 12.258 7.324 25.328 1 91.81 284 GLN A O 1
ATOM 2269 N N . TRP A 1 285 ? 10.117 7.176 24.859 1 94.62 285 TRP A N 1
ATOM 2270 C CA . TRP A 1 285 ? 10 8.617 24.641 1 94.62 285 TRP A CA 1
ATOM 2271 C C . TRP A 1 285 ? 9.961 9.359 25.969 1 94.62 285 TRP A C 1
ATOM 2273 O O . TRP A 1 285 ? 9.328 8.906 26.922 1 94.62 285 TRP A O 1
ATOM 2283 N N . THR A 1 286 ? 10.602 10.477 25.953 1 94.06 286 THR A N 1
ATOM 2284 C CA . THR A 1 286 ? 10.352 11.414 27.047 1 94.06 286 THR A CA 1
ATOM 2285 C C . THR A 1 286 ? 8.891 11.859 27.047 1 94.06 286 THR A C 1
ATOM 2287 O O . THR A 1 286 ? 8.328 12.172 26 1 94.06 286 THR A O 1
ATOM 2290 N N . ARG A 1 287 ? 8.32 11.836 28.172 1 90.31 287 ARG A N 1
ATOM 2291 C CA . ARG A 1 287 ? 6.938 12.297 28.297 1 90.31 287 ARG A CA 1
ATOM 2292 C C . ARG A 1 287 ? 6.801 13.742 27.828 1 90.31 287 ARG A C 1
ATOM 2294 O O . ARG A 1 287 ? 7.621 14.594 28.172 1 90.31 287 ARG A O 1
ATOM 2301 N N . PRO A 1 288 ? 5.781 13.961 26.984 1 91.81 288 PRO A N 1
ATOM 2302 C CA . PRO A 1 288 ? 5.551 15.352 26.594 1 91.81 288 PRO A CA 1
ATOM 2303 C C . PRO A 1 288 ? 5.004 16.203 27.734 1 91.81 288 PRO A C 1
ATOM 2305 O O . PRO A 1 288 ? 3.809 16.516 27.766 1 91.81 288 PRO A O 1
ATOM 2308 N N . GLY A 1 289 ? 5.812 16.734 28.562 1 88.69 289 GLY A N 1
ATOM 2309 C CA . GLY A 1 289 ? 5.449 17.328 29.844 1 88.69 289 GLY A CA 1
ATOM 2310 C C . GLY A 1 289 ? 4.762 18.672 29.703 1 88.69 289 GLY A C 1
ATOM 2311 O O . GLY A 1 289 ? 4.027 19.094 30.594 1 88.69 289 GLY A O 1
ATOM 2312 N N . ARG A 1 290 ? 5.031 19.375 28.594 1 92.12 290 ARG A N 1
ATOM 2313 C CA . ARG A 1 290 ? 4.375 20.656 28.406 1 92.12 290 ARG A CA 1
ATOM 2314 C C . ARG A 1 290 ? 3.025 20.5 27.719 1 92.12 290 ARG A C 1
ATOM 2316 O O . ARG A 1 290 ? 2.123 21.312 27.906 1 92.12 290 ARG A O 1
ATOM 2323 N N . CYS A 1 291 ? 2.859 19.453 26.953 1 91 291 CYS A N 1
ATOM 2324 C CA . CYS A 1 291 ? 1.635 19.219 26.203 1 91 291 CYS A CA 1
ATOM 2325 C C . CYS A 1 291 ? 0.647 18.375 27 1 91 291 CYS A C 1
ATOM 2327 O O . CYS A 1 291 ? -0.562 18.609 26.938 1 91 291 CYS A O 1
ATOM 2329 N N . ILE A 1 292 ? 1.179 17.328 27.516 1 80.81 292 ILE A N 1
ATOM 2330 C CA . ILE A 1 292 ? 0.315 16.438 28.281 1 80.81 292 ILE A CA 1
ATOM 2331 C C . ILE A 1 292 ? 0.575 16.609 29.766 1 80.81 292 ILE A C 1
ATOM 2333 O O . ILE A 1 292 ? 1.664 16.297 30.266 1 80.81 292 ILE A O 1
ATOM 2337 N N . ARG A 1 293 ? -0.242 17.391 30.438 1 63.16 293 ARG A N 1
ATOM 2338 C CA . ARG A 1 293 ? -0.078 17.609 31.875 1 63.16 293 ARG A CA 1
ATOM 2339 C C . ARG A 1 293 ? -0.758 16.5 32.656 1 63.16 293 ARG A C 1
ATOM 2341 O O . ARG A 1 293 ? -1.747 15.914 32.219 1 63.16 293 ARG A O 1
ATOM 2348 N N . MET B 1 1 ? 8.68 -9.406 -42.469 1 43.12 1 MET B N 1
ATOM 2349 C CA . MET B 1 1 ? 7.539 -8.492 -42.5 1 43.12 1 MET B CA 1
ATOM 2350 C C . MET B 1 1 ? 6.316 -9.141 -41.844 1 43.12 1 MET B C 1
ATOM 2352 O O . MET B 1 1 ? 5.648 -8.516 -41.031 1 43.12 1 MET B O 1
ATOM 2356 N N . ARG B 1 2 ? 6.066 -10.383 -42.125 1 56.53 2 ARG B N 1
ATOM 2357 C CA . ARG B 1 2 ? 4.938 -11.18 -41.656 1 56.53 2 ARG B CA 1
ATOM 2358 C C . ARG B 1 2 ? 5.078 -11.523 -40.156 1 56.53 2 ARG B C 1
ATOM 2360 O O . ARG B 1 2 ? 4.098 -11.492 -39.438 1 56.53 2 ARG B O 1
ATOM 2367 N N . LEU B 1 3 ? 6.215 -11.812 -39.719 1 50.12 3 LEU B N 1
ATOM 2368 C CA . LEU B 1 3 ? 6.48 -12.156 -38.312 1 50.12 3 LEU B CA 1
ATOM 2369 C C . LEU B 1 3 ? 6.293 -10.945 -37.406 1 50.12 3 LEU B C 1
ATOM 2371 O O . LEU B 1 3 ? 5.781 -11.07 -36.281 1 50.12 3 LEU B O 1
ATOM 2375 N N . ILE B 1 4 ? 6.805 -9.766 -37.938 1 54.69 4 ILE B N 1
ATOM 2376 C CA . ILE B 1 4 ? 6.637 -8.523 -37.188 1 54.69 4 ILE B CA 1
ATOM 2377 C C . ILE B 1 4 ? 5.152 -8.195 -37.062 1 54.69 4 ILE B C 1
ATOM 2379 O O . ILE B 1 4 ? 4.695 -7.777 -36 1 54.69 4 ILE B O 1
ATOM 2383 N N . SER B 1 5 ? 4.41 -8.688 -38.062 1 63.69 5 SER B N 1
ATOM 2384 C CA . SER B 1 5 ? 2.98 -8.398 -38.094 1 63.69 5 SER B CA 1
ATOM 2385 C C . SER B 1 5 ? 2.227 -9.297 -37.094 1 63.69 5 SER B C 1
ATOM 2387 O O . SER B 1 5 ? 1.357 -8.828 -36.375 1 63.69 5 SER B O 1
ATOM 2389 N N . LYS B 1 6 ? 2.746 -10.547 -37.062 1 69.06 6 LYS B N 1
ATOM 2390 C CA . LYS B 1 6 ? 2.049 -11.484 -36.188 1 69.06 6 LYS B CA 1
ATOM 2391 C C . LYS B 1 6 ? 2.303 -11.164 -34.719 1 69.06 6 LYS B C 1
ATOM 2393 O O . LYS B 1 6 ? 1.386 -11.227 -33.906 1 69.06 6 LYS B O 1
ATOM 2398 N N . LYS B 1 7 ? 3.42 -10.836 -34.531 1 73.25 7 LYS B N 1
ATOM 2399 C CA . LYS B 1 7 ? 3.777 -10.484 -33.156 1 73.25 7 LYS B CA 1
ATOM 2400 C C . LYS B 1 7 ? 3.014 -9.242 -32.688 1 73.25 7 LYS B C 1
ATOM 2402 O O . LYS B 1 7 ? 2.549 -9.188 -31.547 1 73.25 7 LYS B O 1
ATOM 2407 N N . THR B 1 8 ? 2.908 -8.43 -33.594 1 80.88 8 THR B N 1
ATOM 2408 C CA . THR B 1 8 ? 2.195 -7.199 -33.281 1 80.88 8 THR B CA 1
ATOM 2409 C C . THR B 1 8 ? 0.713 -7.477 -33.031 1 80.88 8 THR B C 1
ATOM 2411 O O . THR B 1 8 ? 0.106 -6.898 -32.125 1 80.88 8 THR B O 1
ATOM 2414 N N . LYS B 1 9 ? 0.249 -8.328 -33.844 1 82.56 9 LYS B N 1
ATOM 2415 C CA . LYS B 1 9 ? -1.161 -8.68 -33.688 1 82.56 9 LYS B CA 1
ATOM 2416 C C . LYS B 1 9 ? -1.404 -9.391 -32.344 1 82.56 9 LYS B C 1
ATOM 2418 O O . LYS B 1 9 ? -2.377 -9.102 -31.656 1 82.56 9 LYS B O 1
ATOM 2423 N N . ALA B 1 10 ? -0.538 -10.305 -32.062 1 84.31 10 ALA B N 1
ATOM 2424 C CA . ALA B 1 10 ? -0.654 -11.055 -30.812 1 84.31 10 ALA B CA 1
ATOM 2425 C C . ALA B 1 10 ? -0.555 -10.125 -29.609 1 84.31 10 ALA B C 1
ATOM 2427 O O . ALA B 1 10 ? -1.305 -10.273 -28.641 1 84.31 10 ALA B O 1
ATOM 2428 N N . LEU B 1 11 ? 0.336 -9.234 -29.688 1 89.94 11 LEU B N 1
ATOM 2429 C CA . LEU B 1 11 ? 0.522 -8.289 -28.594 1 89.94 11 LEU B CA 1
ATOM 2430 C C . LEU B 1 11 ? -0.686 -7.371 -28.453 1 89.94 11 LEU B C 1
ATOM 2432 O O . LEU B 1 11 ? -1.078 -7.012 -27.344 1 89.94 11 LEU B O 1
ATOM 2436 N N . THR B 1 12 ? -1.257 -7.059 -29.531 1 91.81 12 THR B N 1
ATOM 2437 C CA . THR B 1 12 ? -2.449 -6.219 -29.516 1 91.81 12 THR B CA 1
ATOM 2438 C C . THR B 1 12 ? -3.623 -6.961 -28.891 1 91.81 12 THR B C 1
ATOM 2440 O O . THR B 1 12 ? -4.371 -6.387 -28.094 1 91.81 12 THR B O 1
ATOM 2443 N N . GLU B 1 13 ? -3.742 -8.18 -29.25 1 91.94 13 GLU B N 1
ATOM 2444 C CA . GLU B 1 13 ? -4.797 -9 -28.656 1 91.94 13 GLU B CA 1
ATOM 2445 C C . GLU B 1 13 ? -4.605 -9.141 -27.156 1 91.94 13 GLU B C 1
ATOM 2447 O O . GLU B 1 13 ? -5.566 -9.023 -26.391 1 91.94 13 GLU B O 1
ATOM 2452 N N . LEU B 1 14 ? -3.426 -9.398 -26.797 1 95.19 14 LEU B N 1
ATOM 2453 C CA . LEU B 1 14 ? -3.127 -9.516 -25.359 1 95.19 14 LEU B CA 1
ATOM 2454 C C . LEU B 1 14 ? -3.436 -8.219 -24.641 1 95.19 14 LEU B C 1
ATOM 2456 O O . LEU B 1 14 ? -4.055 -8.234 -23.562 1 95.19 14 LEU B O 1
ATOM 2460 N N . ALA B 1 15 ? -3.039 -7.129 -25.203 1 96.88 15 ALA B N 1
ATOM 2461 C CA . ALA B 1 15 ? -3.279 -5.824 -24.594 1 96.88 15 ALA B CA 1
ATOM 2462 C C . ALA B 1 15 ? -4.773 -5.582 -24.391 1 96.88 15 ALA B C 1
ATOM 2464 O O . ALA B 1 15 ? -5.184 -5.031 -23.359 1 96.88 15 ALA B O 1
ATOM 2465 N N . GLU B 1 16 ? -5.516 -6.023 -25.297 1 96.69 16 GLU B N 1
ATOM 2466 C CA . GLU B 1 16 ? -6.965 -5.844 -25.219 1 96.69 16 GLU B CA 1
ATOM 2467 C C . GLU B 1 16 ? -7.555 -6.695 -24.094 1 96.69 16 GLU B C 1
ATOM 2469 O O . GLU B 1 16 ? -8.391 -6.223 -23.328 1 96.69 16 GLU B O 1
ATOM 2474 N N . VAL B 1 17 ? -7.109 -7.922 -24.047 1 97.06 17 VAL B N 1
ATOM 2475 C CA . VAL B 1 17 ? -7.598 -8.82 -23 1 97.06 17 VAL B CA 1
ATOM 2476 C C . VAL B 1 17 ? -7.199 -8.273 -21.641 1 97.06 17 VAL B C 1
ATOM 2478 O O . VAL B 1 17 ? -8 -8.289 -20.703 1 97.06 17 VAL B O 1
ATOM 2481 N N . LEU B 1 18 ? -6.023 -7.762 -21.531 1 98.56 18 LEU B N 1
ATOM 2482 C CA . LEU B 1 18 ? -5.535 -7.184 -20.281 1 98.56 18 LEU B CA 1
ATOM 2483 C C . LEU B 1 18 ? -6.348 -5.949 -19.891 1 98.56 18 LEU B C 1
ATOM 2485 O O . LEU B 1 18 ? -6.738 -5.793 -18.734 1 98.56 18 LEU B O 1
ATOM 2489 N N . LYS B 1 19 ? -6.574 -5.141 -20.828 1 98.12 19 LYS B N 1
ATOM 2490 C CA . LYS B 1 19 ? -7.367 -3.941 -20.578 1 98.12 19 LYS B CA 1
ATOM 2491 C C . LYS B 1 19 ? -8.75 -4.297 -20.047 1 98.12 19 LYS B C 1
ATOM 2493 O O . LYS B 1 19 ? -9.227 -3.691 -19.094 1 98.12 19 LYS B O 1
ATOM 2498 N N . ASN B 1 20 ? -9.336 -5.316 -20.625 1 98 20 ASN B N 1
ATOM 2499 C CA . ASN B 1 20 ? -10.688 -5.727 -20.25 1 98 20 ASN B CA 1
ATOM 2500 C C . ASN B 1 20 ? -10.719 -6.332 -18.844 1 98 20 ASN B C 1
ATOM 2502 O O . ASN B 1 20 ? -11.727 -6.215 -18.141 1 98 20 ASN B O 1
ATOM 2506 N N . ALA B 1 21 ? -9.609 -6.93 -18.453 1 98.5 21 ALA B N 1
ATOM 2507 C CA . ALA B 1 21 ? -9.562 -7.621 -17.156 1 98.5 21 ALA B CA 1
ATOM 2508 C C . ALA B 1 21 ? -8.969 -6.73 -16.078 1 98.5 21 ALA B C 1
ATOM 2510 O O . ALA B 1 21 ? -8.961 -7.09 -14.898 1 98.5 21 ALA B O 1
ATOM 2511 N N . SER B 1 22 ? -8.453 -5.578 -16.453 1 98.31 22 SER B N 1
ATOM 2512 C CA . SER B 1 22 ? -7.699 -4.75 -15.516 1 98.31 22 SER B CA 1
ATOM 2513 C C . SER B 1 22 ? -8.625 -4.02 -14.547 1 98.31 22 SER B C 1
ATOM 2515 O O . SER B 1 22 ? -9.75 -3.668 -14.906 1 98.31 22 SER B O 1
ATOM 2517 N N . MET B 1 23 ? -8.195 -3.832 -13.391 1 96.5 23 MET B N 1
ATOM 2518 C CA . MET B 1 23 ? -8.812 -2.898 -12.453 1 96.5 23 MET B CA 1
ATOM 2519 C C . MET B 1 23 ? -8.523 -1.455 -12.844 1 96.5 23 MET B C 1
ATOM 2521 O O . MET B 1 23 ? -7.828 -1.206 -13.828 1 96.5 23 MET B O 1
ATOM 2525 N N . GLU B 1 24 ? -9 -0.508 -12.086 1 91.44 24 GLU B N 1
ATOM 2526 C CA . GLU B 1 24 ? -8.891 0.914 -12.391 1 91.44 24 GLU B CA 1
ATOM 2527 C C . GLU B 1 24 ? -7.43 1.346 -12.477 1 91.44 24 GLU B C 1
ATOM 2529 O O . GLU B 1 24 ? -7.07 2.186 -13.305 1 91.44 24 GLU B O 1
ATOM 2534 N N . ASP B 1 25 ? -6.641 0.7 -11.711 1 91.5 25 ASP B N 1
ATOM 2535 C CA . ASP B 1 25 ? -5.25 1.14 -11.648 1 91.5 25 ASP B CA 1
ATOM 2536 C C . ASP B 1 25 ? -4.383 0.369 -12.641 1 91.5 25 ASP B C 1
ATOM 2538 O O . ASP B 1 25 ? -3.154 0.438 -12.586 1 91.5 25 ASP B O 1
ATOM 2542 N N . GLY B 1 26 ? -4.996 -0.484 -13.453 1 96.44 26 GLY B N 1
ATOM 2543 C CA . GLY B 1 26 ? -4.258 -1.219 -14.477 1 96.44 26 GLY B CA 1
ATOM 2544 C C . GLY B 1 26 ? -3.775 -2.576 -14 1 96.44 26 GLY B C 1
ATOM 2545 O O . GLY B 1 26 ? -3.078 -3.283 -14.727 1 96.44 26 GLY B O 1
ATOM 2546 N N . THR B 1 27 ? -4.156 -2.967 -12.789 1 98.5 27 THR B N 1
ATOM 2547 C CA . THR B 1 27 ? -3.736 -4.25 -12.242 1 98.5 27 THR B CA 1
ATOM 2548 C C . THR B 1 27 ? -4.629 -5.375 -12.758 1 98.5 27 THR B C 1
ATOM 2550 O O . THR B 1 27 ? -5.855 -5.25 -12.773 1 98.5 27 THR B O 1
ATOM 2553 N N . VAL B 1 28 ? -4.023 -6.395 -13.203 1 98.75 28 VAL B N 1
ATOM 2554 C CA . VAL B 1 28 ? -4.734 -7.609 -13.594 1 98.75 28 VAL B CA 1
ATOM 2555 C C . VAL B 1 28 ? -4.344 -8.758 -12.664 1 98.75 28 VAL B C 1
ATOM 2557 O O . VAL B 1 28 ? -3.16 -8.984 -12.414 1 98.75 28 VAL B O 1
ATOM 2560 N N . ILE B 1 29 ? -5.316 -9.398 -12.102 1 98.88 29 ILE B N 1
ATOM 2561 C CA . ILE B 1 29 ? -5.043 -10.656 -11.414 1 98.88 29 ILE B CA 1
ATOM 2562 C C . ILE B 1 29 ? -4.922 -11.789 -12.438 1 98.88 29 ILE B C 1
ATOM 2564 O O . ILE B 1 29 ? -5.77 -11.922 -13.32 1 98.88 29 ILE B O 1
ATOM 2568 N N . MET B 1 30 ? -3.82 -12.602 -12.328 1 98.5 30 MET B N 1
ATOM 2569 C CA . MET B 1 30 ? -3.611 -13.594 -13.383 1 98.5 30 MET B CA 1
ATOM 2570 C C . MET B 1 30 ? -3.191 -14.938 -12.789 1 98.5 30 MET B C 1
ATOM 2572 O O . MET B 1 30 ? -2.512 -14.984 -11.758 1 98.5 30 MET B O 1
ATOM 2576 N N . THR B 1 31 ? -3.639 -15.93 -13.406 1 98.31 31 THR B N 1
ATOM 2577 C CA . THR B 1 31 ? -3.168 -17.281 -13.133 1 98.31 31 THR B CA 1
ATOM 2578 C C . THR B 1 31 ? -2.928 -18.047 -14.438 1 98.31 31 THR B C 1
ATOM 2580 O O . THR B 1 31 ? -3.271 -17.562 -15.516 1 98.31 31 THR B O 1
ATOM 2583 N N . SER B 1 32 ? -2.213 -19.141 -14.375 1 96.25 32 SER B N 1
ATOM 2584 C CA . SER B 1 32 ? -1.944 -19.969 -15.531 1 96.25 32 SER B CA 1
ATOM 2585 C C . SER B 1 32 ? -2.34 -21.422 -15.266 1 96.25 32 SER B C 1
ATOM 2587 O O . SER B 1 32 ? -2.105 -21.953 -14.18 1 96.25 32 SER B O 1
ATOM 2589 N N . ILE B 1 33 ? -2.936 -22.031 -16.344 1 95.56 33 ILE B N 1
ATOM 2590 C CA . ILE B 1 33 ? -3.4 -23.391 -16.125 1 95.56 33 ILE B CA 1
ATOM 2591 C C . ILE B 1 33 ? -3.115 -24.234 -17.375 1 95.56 33 ILE B C 1
ATOM 2593 O O . ILE B 1 33 ? -3.014 -23.703 -18.484 1 95.56 33 ILE B O 1
ATOM 2597 N N . ASN B 1 34 ? -2.949 -25.5 -17.172 1 92.69 34 ASN B N 1
ATOM 2598 C CA . ASN B 1 34 ? -3.025 -26.5 -18.234 1 92.69 34 ASN B CA 1
ATOM 2599 C C . ASN B 1 34 ? -4.285 -27.359 -18.109 1 92.69 34 ASN B C 1
ATOM 2601 O O . ASN B 1 34 ? -5.094 -27.156 -17.203 1 92.69 34 ASN B O 1
ATOM 2605 N N . GLN B 1 35 ? -4.469 -28.266 -18.938 1 93.56 35 GLN B N 1
ATOM 2606 C CA . GLN B 1 35 ? -5.707 -29.047 -19.016 1 93.56 35 GLN B CA 1
ATOM 2607 C C . GLN B 1 35 ? -5.938 -29.844 -17.734 1 93.56 35 GLN B C 1
ATOM 2609 O O . GLN B 1 35 ? -7.07 -29.969 -17.281 1 93.56 35 GLN B O 1
ATOM 2614 N N . ALA B 1 36 ? -4.887 -30.375 -17.203 1 92.44 36 ALA B N 1
ATOM 2615 C CA . ALA B 1 36 ? -5.016 -31.188 -15.992 1 92.44 36 ALA B CA 1
ATOM 2616 C C . ALA B 1 36 ? -5.578 -30.375 -14.836 1 92.44 36 ALA B C 1
ATOM 2618 O O . ALA B 1 36 ? -6.473 -30.828 -14.125 1 92.44 36 ALA B O 1
ATOM 2619 N N . TYR B 1 37 ? -5.102 -29.188 -14.633 1 94.81 37 TYR B N 1
ATOM 2620 C CA . TYR B 1 37 ? -5.523 -28.312 -13.547 1 94.81 37 TYR B CA 1
ATOM 2621 C C . TYR B 1 37 ? -6.918 -27.766 -13.805 1 94.81 37 TYR B C 1
ATOM 2623 O O . TYR B 1 37 ? -7.648 -27.438 -12.859 1 94.81 37 TYR B O 1
ATOM 2631 N N . ALA B 1 38 ? -7.285 -27.719 -15.055 1 96.94 38 ALA B N 1
ATOM 2632 C CA . ALA B 1 38 ? -8.547 -27.109 -15.453 1 96.94 38 ALA B CA 1
ATOM 2633 C C . ALA B 1 38 ? -9.68 -28.125 -15.453 1 96.94 38 ALA B C 1
ATOM 2635 O O . ALA B 1 38 ? -10.859 -27.766 -15.523 1 96.94 38 ALA B O 1
ATOM 2636 N N . ALA B 1 39 ? -9.367 -29.359 -15.414 1 95.69 39 ALA B N 1
ATOM 2637 C CA . ALA B 1 39 ? -10.383 -30.406 -15.531 1 95.69 39 ALA B CA 1
ATOM 2638 C C . ALA B 1 39 ? -11.477 -30.219 -14.484 1 95.69 39 ALA B C 1
ATOM 2640 O O . ALA B 1 39 ? -11.219 -29.719 -13.391 1 95.69 39 ALA B O 1
ATOM 2641 N N . PRO B 1 40 ? -12.672 -30.688 -14.805 1 96.06 40 PRO B N 1
ATOM 2642 C CA . PRO B 1 40 ? -13.758 -30.578 -13.828 1 96.06 40 PRO B CA 1
ATOM 2643 C C . PRO B 1 40 ? -13.422 -31.234 -12.492 1 96.06 40 PRO B C 1
ATOM 2645 O O . PRO B 1 40 ? -12.938 -32.375 -12.469 1 96.06 40 PRO B O 1
ATOM 2648 N N . GLY B 1 41 ? -13.609 -30.516 -11.492 1 95.56 41 GLY B N 1
ATOM 2649 C CA . GLY B 1 41 ? -13.352 -31.031 -10.156 1 95.56 41 GLY B CA 1
ATOM 2650 C C . GLY B 1 41 ? -11.914 -30.844 -9.719 1 95.56 41 GLY B C 1
ATOM 2651 O O . GLY B 1 41 ? -11.539 -31.219 -8.609 1 95.56 41 GLY B O 1
ATOM 2652 N N . SER B 1 42 ? -11.156 -30.25 -10.562 1 96.88 42 SER B N 1
ATOM 2653 C CA . SER B 1 42 ? -9.75 -30.031 -10.25 1 96.88 42 SER B CA 1
ATOM 2654 C C . SER B 1 42 ? -9.523 -28.641 -9.68 1 96.88 42 SER B C 1
ATOM 2656 O O . SER B 1 42 ? -10.43 -28.062 -9.07 1 96.88 42 SER B O 1
ATOM 2658 N N . LEU B 1 43 ? -8.352 -28.094 -9.75 1 98.25 43 LEU B N 1
ATOM 2659 C CA . LEU B 1 43 ? -7.91 -26.906 -9.023 1 98.25 43 LEU B CA 1
ATOM 2660 C C . LEU B 1 43 ? -8.633 -25.656 -9.531 1 98.25 43 LEU B C 1
ATOM 2662 O O . LEU B 1 43 ? -8.914 -24.734 -8.75 1 98.25 43 LEU B O 1
ATOM 2666 N N . LEU B 1 44 ? -8.93 -25.609 -10.805 1 98.69 44 LEU B N 1
ATOM 2667 C CA . LEU B 1 44 ? -9.625 -24.438 -11.328 1 98.69 44 LEU B CA 1
ATOM 2668 C C . LEU B 1 44 ? -10.953 -24.234 -10.609 1 98.69 44 LEU B C 1
ATOM 2670 O O . LEU B 1 44 ? -11.297 -23.109 -10.234 1 98.69 44 LEU B O 1
ATOM 2674 N N . ASP B 1 45 ? -11.664 -25.328 -10.422 1 98.69 45 ASP B N 1
ATOM 2675 C CA . ASP B 1 45 ? -12.953 -25.234 -9.758 1 98.69 45 ASP B CA 1
ATOM 2676 C C . ASP B 1 45 ? -12.797 -24.734 -8.32 1 98.69 45 ASP B C 1
ATOM 2678 O O . ASP B 1 45 ? -13.555 -23.859 -7.875 1 98.69 45 ASP B O 1
ATOM 2682 N N . LEU B 1 46 ? -11.836 -25.203 -7.602 1 98.81 46 LEU B N 1
ATOM 2683 C CA . LEU B 1 46 ? -11.594 -24.781 -6.227 1 98.81 46 LEU B CA 1
ATOM 2684 C C . LEU B 1 46 ? -11.156 -23.312 -6.176 1 98.81 46 LEU B C 1
ATOM 2686 O O . LEU B 1 46 ? -11.594 -22.562 -5.297 1 98.81 46 LEU B O 1
ATOM 2690 N N . PHE B 1 47 ? -10.312 -22.984 -7.086 1 98.88 47 PHE B N 1
ATOM 2691 C CA . PHE B 1 47 ? -9.812 -21.625 -7.207 1 98.88 47 PHE B CA 1
ATOM 2692 C C . PHE B 1 47 ? -10.961 -20.641 -7.375 1 98.88 47 PHE B C 1
ATOM 2694 O O . PHE B 1 47 ? -11.07 -19.672 -6.617 1 98.88 47 PHE B O 1
ATOM 2701 N N . LEU B 1 48 ? -11.852 -20.891 -8.289 1 98.88 48 LEU B N 1
ATOM 2702 C CA . LEU B 1 48 ? -12.992 -20.016 -8.531 1 98.88 48 LEU B CA 1
ATOM 2703 C C . LEU B 1 48 ? -13.938 -20.016 -7.34 1 98.88 48 LEU B C 1
ATOM 2705 O O . LEU B 1 48 ? -14.445 -18.969 -6.941 1 98.88 48 LEU B O 1
ATOM 2709 N N . GLU B 1 49 ? -14.148 -21.172 -6.793 1 98.75 49 GLU B N 1
ATOM 2710 C CA . GLU B 1 49 ? -15.016 -21.281 -5.625 1 98.75 49 GLU B CA 1
ATOM 2711 C C . GLU B 1 49 ? -14.477 -20.453 -4.461 1 98.75 49 GLU B C 1
ATOM 2713 O O . GLU B 1 49 ? -15.25 -19.828 -3.734 1 98.75 49 GLU B O 1
ATOM 2718 N N . SER B 1 50 ? -13.188 -20.453 -4.277 1 98.88 50 SER B N 1
ATOM 2719 C CA . SER B 1 50 ? -12.602 -19.734 -3.15 1 98.88 50 SER B CA 1
ATOM 2720 C C . SER B 1 50 ? -12.906 -18.25 -3.223 1 98.88 50 SER B C 1
ATOM 2722 O O . SER B 1 50 ? -13.141 -17.609 -2.197 1 98.88 50 SER B O 1
ATOM 2724 N N . PHE B 1 51 ? -12.93 -17.641 -4.418 1 98.75 51 PHE B N 1
ATOM 2725 C CA . PHE B 1 51 ? -13.32 -16.234 -4.578 1 98.75 51 PHE B CA 1
ATOM 2726 C C . PHE B 1 51 ? -14.773 -16.031 -4.16 1 98.75 51 PHE B C 1
ATOM 2728 O O . PHE B 1 51 ? -15.109 -15.008 -3.551 1 98.75 51 PHE B O 1
ATOM 2735 N N . ARG B 1 52 ? -15.586 -16.953 -4.496 1 98.38 52 ARG B N 1
ATOM 2736 C CA . ARG B 1 52 ? -17.031 -16.812 -4.297 1 98.38 52 ARG B CA 1
ATOM 2737 C C . ARG B 1 52 ? -17.391 -16.906 -2.818 1 98.38 52 ARG B C 1
ATOM 2739 O O . ARG B 1 52 ? -18.297 -16.219 -2.344 1 98.38 52 ARG B O 1
ATOM 2746 N N . VAL B 1 53 ? -16.688 -17.734 -2.125 1 98.31 53 VAL B N 1
ATOM 2747 C CA . VAL B 1 53 ? -17.031 -17.938 -0.722 1 98.31 53 VAL B CA 1
ATOM 2748 C C . VAL B 1 53 ? -16.203 -17 0.156 1 98.31 53 VAL B C 1
ATOM 2750 O O . VAL B 1 53 ? -16.438 -16.891 1.362 1 98.31 53 VAL B O 1
ATOM 2753 N N . GLY B 1 54 ? -15.148 -16.375 -0.416 1 98.38 54 GLY B N 1
ATOM 2754 C CA . GLY B 1 54 ? -14.328 -15.438 0.334 1 98.38 54 GLY B CA 1
ATOM 2755 C C . GLY B 1 54 ? -15.086 -14.203 0.784 1 98.38 54 GLY B C 1
ATOM 2756 O O . GLY B 1 54 ? -16.219 -13.969 0.344 1 98.38 54 GLY B O 1
ATOM 2757 N N . GLU B 1 55 ? -14.523 -13.492 1.677 1 97.06 55 GLU B N 1
ATOM 2758 C CA . GLU B 1 55 ? -15.094 -12.234 2.148 1 97.06 55 GLU B CA 1
ATOM 2759 C C . GLU B 1 55 ? -14.648 -11.07 1.273 1 97.06 55 GLU B C 1
ATOM 2761 O O . GLU B 1 55 ? -13.508 -10.609 1.374 1 97.06 55 GLU B O 1
ATOM 2766 N N . GLY B 1 56 ? -15.555 -10.633 0.436 1 95.75 56 GLY B N 1
ATOM 2767 C CA . GLY B 1 56 ? -15.273 -9.477 -0.403 1 95.75 56 GLY B CA 1
ATOM 2768 C C . GLY B 1 56 ? -14.359 -9.797 -1.57 1 95.75 56 GLY B C 1
ATOM 2769 O O . GLY B 1 56 ? -13.57 -8.945 -1.995 1 95.75 56 GLY B O 1
ATOM 2770 N N . THR B 1 57 ? -14.359 -11.039 -2.051 1 98.12 57 THR B N 1
ATOM 2771 C CA . THR B 1 57 ? -13.422 -11.391 -3.111 1 98.12 57 THR B CA 1
ATOM 2772 C C . THR B 1 57 ? -14.164 -11.758 -4.391 1 98.12 57 THR B C 1
ATOM 2774 O O . THR B 1 57 ? -13.57 -11.836 -5.465 1 98.12 57 THR B O 1
ATOM 2777 N N . ALA B 1 58 ? -15.445 -11.938 -4.375 1 98.31 58 ALA B N 1
ATOM 2778 C CA . ALA B 1 58 ? -16.203 -12.383 -5.539 1 98.31 58 ALA B CA 1
ATOM 2779 C C . ALA B 1 58 ? -16.047 -11.414 -6.707 1 98.31 58 ALA B C 1
ATOM 2781 O O . ALA B 1 58 ? -15.844 -11.844 -7.848 1 98.31 58 ALA B O 1
ATOM 2782 N N . HIS B 1 59 ? -16.109 -10.133 -6.418 1 97.25 59 HIS B N 1
ATOM 2783 C CA . HIS B 1 59 ? -16.031 -9.125 -7.473 1 97.25 59 HIS B CA 1
ATOM 2784 C C . HIS B 1 59 ? -14.656 -9.102 -8.125 1 97.25 59 HIS B C 1
ATOM 2786 O O . HIS B 1 59 ? -14.5 -8.594 -9.234 1 97.25 59 HIS B O 1
ATOM 2792 N N . LEU B 1 60 ? -13.641 -9.602 -7.414 1 98.44 60 LEU B N 1
ATOM 2793 C CA . LEU B 1 60 ? -12.289 -9.641 -7.973 1 98.44 60 LEU B CA 1
ATOM 2794 C C . LEU B 1 60 ? -12.227 -10.578 -9.172 1 98.44 60 LEU B C 1
ATOM 2796 O O . LEU B 1 60 ? -11.344 -10.445 -10.023 1 98.44 60 LEU B O 1
ATOM 2800 N N . LEU B 1 61 ? -13.133 -11.555 -9.273 1 98.62 61 LEU B N 1
ATOM 2801 C CA . LEU B 1 61 ? -13.18 -12.477 -10.398 1 98.62 61 LEU B CA 1
ATOM 2802 C C . LEU B 1 61 ? -13.344 -11.727 -11.719 1 98.62 61 LEU B C 1
ATOM 2804 O O . LEU B 1 61 ? -12.891 -12.195 -12.766 1 98.62 61 LEU B O 1
ATOM 2808 N N . ASP B 1 62 ? -13.945 -10.555 -11.641 1 98.25 62 ASP B N 1
ATOM 2809 C CA . ASP B 1 62 ? -14.125 -9.742 -12.844 1 98.25 62 ASP B CA 1
ATOM 2810 C C . ASP B 1 62 ? -12.781 -9.297 -13.414 1 98.25 62 ASP B C 1
ATOM 2812 O O . ASP B 1 62 ? -12.703 -8.828 -14.547 1 98.25 62 ASP B O 1
ATOM 2816 N N . HIS B 1 63 ? -11.766 -9.453 -12.625 1 98.75 63 HIS B N 1
ATOM 2817 C CA . HIS B 1 63 ? -10.453 -8.945 -13.016 1 98.75 63 HIS B CA 1
ATOM 2818 C C . HIS B 1 63 ? -9.414 -10.062 -13.055 1 98.75 63 HIS B C 1
ATOM 2820 O O . HIS B 1 63 ? -8.211 -9.797 -13.102 1 98.75 63 HIS B O 1
ATOM 2826 N N . VAL B 1 64 ? -9.867 -11.336 -12.977 1 98.88 64 VAL B N 1
ATOM 2827 C CA . VAL B 1 64 ? -8.969 -12.484 -13.078 1 98.88 64 VAL B CA 1
ATOM 2828 C C . VAL B 1 64 ? -8.82 -12.898 -14.539 1 98.88 64 VAL B C 1
ATOM 2830 O O . VAL B 1 64 ? -9.812 -13.227 -15.195 1 98.88 64 VAL B O 1
ATOM 2833 N N . LEU B 1 65 ? -7.648 -12.844 -15.008 1 98.81 65 LEU B N 1
ATOM 2834 C CA . LEU B 1 65 ? -7.309 -13.406 -16.312 1 98.81 65 LEU B CA 1
ATOM 2835 C C . LEU B 1 65 ? -6.715 -14.805 -16.156 1 98.81 65 LEU B C 1
ATOM 2837 O O . LEU B 1 65 ? -5.688 -14.977 -15.5 1 98.81 65 LEU B O 1
ATOM 2841 N N . ILE B 1 66 ? -7.328 -15.75 -16.766 1 98.69 66 ILE B N 1
ATOM 2842 C CA . ILE B 1 66 ? -6.809 -17.109 -16.75 1 98.69 66 ILE B CA 1
ATOM 2843 C C . ILE B 1 66 ? -6.039 -17.391 -18.031 1 98.69 66 ILE B C 1
ATOM 2845 O O . ILE B 1 66 ? -6.625 -17.391 -19.125 1 98.69 66 ILE B O 1
ATOM 2849 N N . VAL B 1 67 ? -4.789 -17.609 -17.875 1 97.44 67 VAL B N 1
ATOM 2850 C CA . VAL B 1 67 ? -3.9 -17.906 -19 1 97.44 67 VAL B CA 1
ATOM 2851 C C . VAL B 1 67 ? -3.791 -19.406 -19.203 1 97.44 67 VAL B C 1
ATOM 2853 O O . VAL B 1 67 ? -3.172 -20.109 -18.406 1 97.44 67 VAL B O 1
ATOM 2856 N N . ALA B 1 68 ? -4.34 -19.875 -20.297 1 95.94 68 ALA B N 1
ATOM 2857 C CA . ALA B 1 68 ? -4.258 -21.297 -20.672 1 95.94 68 ALA B CA 1
ATOM 2858 C C . ALA B 1 68 ? -3.006 -21.578 -21.484 1 95.94 68 ALA B C 1
ATOM 2860 O O . ALA B 1 68 ? -2.672 -20.812 -22.406 1 95.94 68 ALA B O 1
ATOM 2861 N N . VAL B 1 69 ? -2.367 -22.688 -21.203 1 92.25 69 VAL B N 1
ATOM 2862 C CA . VAL B 1 69 ? -1.13 -22.984 -21.922 1 92.25 69 VAL B CA 1
ATOM 2863 C C . VAL B 1 69 ? -1.378 -24.062 -22.969 1 92.25 69 VAL B C 1
ATOM 2865 O O . VAL B 1 69 ? -0.445 -24.516 -23.641 1 92.25 69 VAL B O 1
ATOM 2868 N N . ASP B 1 70 ? -2.613 -24.531 -23.125 1 90.88 70 ASP B N 1
ATOM 2869 C CA . ASP B 1 70 ? -3.031 -25.484 -24.141 1 90.88 70 ASP B CA 1
ATOM 2870 C C . ASP B 1 70 ? -4.508 -25.312 -24.5 1 90.88 70 ASP B C 1
ATOM 2872 O O . ASP B 1 70 ? -5.262 -24.703 -23.734 1 90.88 70 ASP B O 1
ATOM 2876 N N . PRO B 1 71 ? -4.934 -25.828 -25.594 1 92.94 71 PRO B N 1
ATOM 2877 C CA . PRO B 1 71 ? -6.305 -25.609 -26.047 1 92.94 71 PRO B CA 1
ATOM 2878 C C . PRO B 1 71 ? -7.344 -26.234 -25.109 1 92.94 71 PRO B C 1
ATOM 2880 O O . PRO B 1 71 ? -8.453 -25.703 -24.984 1 92.94 71 PRO B O 1
ATOM 2883 N N . GLY B 1 72 ? -6.996 -27.375 -24.578 1 93.88 72 GLY B N 1
ATOM 2884 C CA . GLY 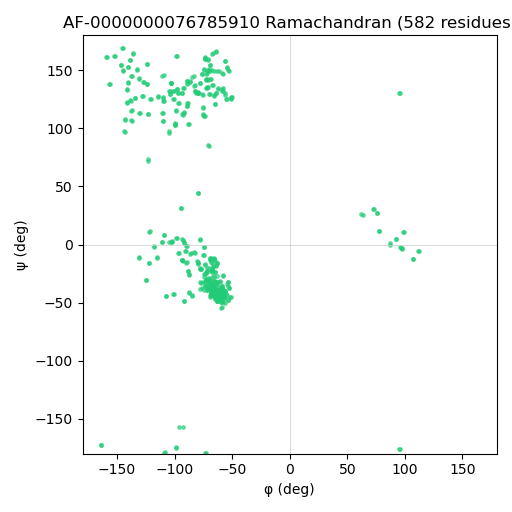B 1 72 ? -7.93 -27.984 -23.641 1 93.88 72 GLY B CA 1
ATOM 2885 C C . GLY B 1 72 ? -8.242 -27.109 -22.438 1 93.88 72 GLY B C 1
ATOM 2886 O O . GLY B 1 72 ? -9.398 -26.969 -22.047 1 93.88 72 GLY B O 1
ATOM 2887 N N . ALA B 1 73 ? -7.211 -26.531 -21.891 1 96.31 73 ALA B N 1
ATOM 2888 C CA . ALA B 1 73 ? -7.387 -25.609 -20.766 1 96.31 73 ALA B CA 1
ATOM 2889 C C . ALA B 1 73 ? -8.195 -24.391 -21.188 1 96.31 73 ALA B C 1
ATOM 2891 O O . ALA B 1 73 ? -9.031 -23.906 -20.406 1 96.31 73 ALA B O 1
ATOM 2892 N N . LEU B 1 74 ? -7.949 -23.891 -22.375 1 96.75 74 LEU B N 1
ATOM 2893 C CA . LEU B 1 74 ? -8.68 -22.734 -22.875 1 96.75 74 LEU B CA 1
ATOM 2894 C C . LEU B 1 74 ? -10.172 -23.031 -22.984 1 96.75 74 LEU B C 1
ATOM 2896 O O . LEU B 1 74 ? -11.008 -22.219 -22.578 1 96.75 74 LEU B O 1
ATOM 2900 N N . ARG B 1 75 ? -10.43 -24.156 -23.547 1 97.5 75 ARG B N 1
ATOM 2901 C CA . ARG B 1 75 ? -11.828 -24.547 -23.688 1 97.5 75 ARG B CA 1
ATOM 2902 C C . ARG B 1 75 ? -12.531 -24.594 -22.344 1 97.5 75 ARG B C 1
ATOM 2904 O O . ARG B 1 75 ? -13.641 -24.078 -22.188 1 97.5 75 ARG B O 1
ATOM 2911 N N . ARG B 1 76 ? -11.867 -25.203 -21.438 1 98 76 ARG B N 1
ATOM 2912 C CA . ARG B 1 76 ? -12.453 -25.281 -20.094 1 98 76 ARG B CA 1
ATOM 2913 C C . ARG B 1 76 ? -12.609 -23.891 -19.484 1 98 76 ARG B C 1
ATOM 2915 O O . ARG B 1 76 ? -13.648 -23.594 -18.906 1 98 76 ARG B O 1
ATOM 2922 N N . CYS B 1 77 ? -11.602 -23.094 -19.531 1 98.31 77 CYS B N 1
ATOM 2923 C CA . CYS B 1 77 ? -11.664 -21.734 -19.016 1 98.31 77 CYS B CA 1
ATOM 2924 C C . CYS B 1 77 ? -12.859 -20.984 -19.578 1 98.31 77 CYS B C 1
ATOM 2926 O O . CYS B 1 77 ? -13.648 -20.406 -18.828 1 98.31 77 CYS B O 1
ATOM 2928 N N . ARG B 1 78 ? -13.062 -21.094 -20.844 1 98.19 78 ARG B N 1
ATOM 2929 C CA . ARG B 1 78 ? -14.117 -20.344 -21.516 1 98.19 78 ARG B CA 1
ATOM 2930 C C . ARG B 1 78 ? -15.5 -20.812 -21.078 1 98.19 78 ARG B C 1
ATOM 2932 O O . ARG B 1 78 ? -16.469 -20.078 -21.156 1 98.19 78 ARG B O 1
ATOM 2939 N N . SER B 1 79 ? -15.539 -21.953 -20.641 1 98.19 79 SER B N 1
ATOM 2940 C CA . SER B 1 79 ? -16.812 -22.516 -20.219 1 98.19 79 SER B CA 1
ATOM 2941 C C . SER B 1 79 ? -17.188 -22.016 -18.828 1 98.19 79 SER B C 1
ATOM 2943 O O . SER B 1 79 ? -18.359 -22.078 -18.438 1 98.19 79 SER B O 1
ATOM 2945 N N . VAL B 1 80 ? -16.266 -21.469 -18.047 1 98.25 80 VAL B N 1
ATOM 2946 C CA . VAL B 1 80 ? -16.609 -21.203 -16.656 1 98.25 80 VAL B CA 1
ATOM 2947 C C . VAL B 1 80 ? -16.234 -19.781 -16.281 1 98.25 80 VAL B C 1
ATOM 2949 O O . VAL B 1 80 ? -16.562 -19.297 -15.203 1 98.25 80 VAL B O 1
ATOM 2952 N N . HIS B 1 81 ? -15.492 -19.109 -17.156 1 98.25 81 HIS B N 1
ATOM 2953 C CA . HIS B 1 81 ? -14.969 -17.797 -16.812 1 98.25 81 HIS B CA 1
ATOM 2954 C C . HIS B 1 81 ? -14.891 -16.875 -18.031 1 98.25 81 HIS B C 1
ATOM 2956 O O . HIS B 1 81 ? -14.711 -17.359 -19.156 1 98.25 81 HIS B O 1
ATOM 2962 N N . ARG B 1 82 ? -14.93 -15.625 -17.844 1 97.25 82 ARG B N 1
ATOM 2963 C CA . ARG B 1 82 ? -15.062 -14.648 -18.922 1 97.25 82 ARG B CA 1
ATOM 2964 C C . ARG B 1 82 ? -13.711 -14.312 -19.531 1 97.25 82 ARG B C 1
ATOM 2966 O O . ARG B 1 82 ? -13.594 -14.195 -20.75 1 97.25 82 ARG B O 1
ATOM 2973 N N . HIS B 1 83 ? -12.719 -14.102 -18.719 1 98.38 83 HIS B N 1
ATOM 2974 C CA . HIS B 1 83 ? -11.422 -13.648 -19.219 1 98.38 83 HIS B CA 1
ATOM 2975 C C . HIS B 1 83 ? -10.438 -14.805 -19.344 1 98.38 83 HIS B C 1
ATOM 2977 O O . HIS B 1 83 ? -9.844 -15.227 -18.344 1 98.38 83 HIS B O 1
ATOM 2983 N N . CYS B 1 84 ? -10.25 -15.234 -20.578 1 98.19 84 CYS B N 1
ATOM 2984 C CA . CYS B 1 84 ? -9.367 -16.344 -20.891 1 98.19 84 CYS B CA 1
ATOM 2985 C C . CYS B 1 84 ? -8.422 -15.984 -22.031 1 98.19 84 CYS B C 1
ATOM 2987 O O . CYS B 1 84 ? -8.805 -15.258 -22.953 1 98.19 84 CYS B O 1
ATOM 2989 N N . TYR B 1 85 ? -7.246 -16.438 -21.922 1 97.31 85 TYR B N 1
ATOM 2990 C CA . TYR B 1 85 ? -6.23 -16.172 -22.938 1 97.31 85 TYR B CA 1
ATOM 2991 C C . TYR B 1 85 ? -5.359 -17.406 -23.172 1 97.31 85 TYR B C 1
ATOM 2993 O O . TYR B 1 85 ? -4.898 -18.031 -22.219 1 97.31 85 TYR B O 1
ATOM 3001 N N . LEU B 1 86 ? -5.145 -17.719 -24.422 1 94.94 86 LEU B N 1
ATOM 3002 C CA . LEU B 1 86 ? -4.242 -18.797 -24.766 1 94.94 86 LEU B CA 1
ATOM 3003 C C . LEU B 1 86 ? -2.822 -18.281 -24.984 1 94.94 86 LEU B C 1
ATOM 3005 O O . LEU B 1 86 ? -2.588 -17.469 -25.891 1 94.94 86 LEU B O 1
ATOM 3009 N N . LEU B 1 87 ? -1.994 -18.719 -24.094 1 91.19 87 LEU B N 1
ATOM 3010 C CA . LEU B 1 87 ? -0.589 -18.375 -24.281 1 91.19 87 LEU B CA 1
ATOM 3011 C C . LEU B 1 87 ? 0.037 -19.219 -25.375 1 91.19 87 LEU B C 1
ATOM 3013 O O . LEU B 1 87 ? 0.151 -20.438 -25.234 1 91.19 87 LEU B O 1
ATOM 3017 N N . ARG B 1 88 ? 0.354 -18.578 -26.438 1 79.25 88 ARG B N 1
ATOM 3018 C CA . ARG B 1 88 ? 0.912 -19.281 -27.594 1 79.25 88 ARG B CA 1
ATOM 3019 C C . ARG B 1 88 ? 2.369 -19.656 -27.344 1 79.25 88 ARG B C 1
ATOM 3021 O O . ARG B 1 88 ? 3.141 -18.859 -26.812 1 79.25 88 ARG B O 1
ATOM 3028 N N . ARG B 1 89 ? 2.553 -20.797 -27.562 1 71.94 89 ARG B N 1
ATOM 3029 C CA . ARG B 1 89 ? 3.893 -21.344 -27.344 1 71.94 89 ARG B CA 1
ATOM 3030 C C . ARG B 1 89 ? 4.855 -20.844 -28.422 1 71.94 89 ARG B C 1
ATOM 3032 O O . ARG B 1 89 ? 4.453 -20.625 -29.578 1 71.94 89 ARG B O 1
ATOM 3039 N N . SER B 1 90 ? 5.969 -20.469 -27.875 1 62.56 90 SER B N 1
ATOM 3040 C CA . SER B 1 90 ? 7.008 -20.234 -28.875 1 62.56 90 SER B CA 1
ATOM 3041 C C . SER B 1 90 ? 7.266 -21.5 -29.703 1 62.56 90 SER B C 1
ATOM 3043 O O . SER B 1 90 ? 7.051 -22.609 -29.219 1 62.56 90 SER B O 1
ATOM 3045 N N . PRO B 1 91 ? 7.625 -21.203 -30.984 1 60.44 91 PRO B N 1
ATOM 3046 C CA . PRO B 1 91 ? 8.016 -22.391 -31.75 1 60.44 91 PRO B CA 1
ATOM 3047 C C . PRO B 1 91 ? 9.062 -23.25 -31.031 1 60.44 91 PRO B C 1
ATOM 3049 O O . PRO B 1 91 ? 10.047 -22.719 -30.516 1 60.44 91 PRO B O 1
ATOM 3052 N N . GLY B 1 92 ? 8.805 -24.594 -30.828 1 58.44 92 GLY B N 1
ATOM 3053 C CA . GLY B 1 92 ? 9.734 -25.5 -30.188 1 58.44 92 GLY B CA 1
ATOM 3054 C C . GLY B 1 92 ? 9.453 -25.703 -28.703 1 58.44 92 GLY B C 1
ATOM 3055 O O . GLY B 1 92 ? 10.102 -26.531 -28.047 1 58.44 92 GLY B O 1
ATOM 3056 N N . ALA B 1 93 ? 8.461 -24.984 -28.25 1 63.22 93 ALA B N 1
ATOM 3057 C CA . ALA B 1 93 ? 8.148 -25.125 -26.844 1 63.22 93 ALA B CA 1
ATOM 3058 C C . ALA B 1 93 ? 7.48 -26.469 -26.547 1 63.22 93 ALA B C 1
ATOM 3060 O O . ALA B 1 93 ? 6.848 -27.047 -27.438 1 63.22 93 ALA B O 1
ATOM 3061 N N . VAL B 1 94 ? 7.742 -27 -25.406 1 67.06 94 VAL B N 1
ATOM 3062 C CA . VAL B 1 94 ? 7.223 -28.297 -24.984 1 67.06 94 VAL B CA 1
ATOM 3063 C C . VAL B 1 94 ? 5.707 -28.219 -24.828 1 67.06 94 VAL B C 1
ATOM 3065 O O . VAL B 1 94 ? 5.148 -27.125 -24.641 1 67.06 94 VAL B O 1
ATOM 3068 N N . ASP B 1 95 ? 5.145 -29.406 -25.109 1 67.69 95 ASP B N 1
ATOM 3069 C CA . ASP B 1 95 ? 3.711 -29.547 -24.891 1 67.69 95 ASP B CA 1
ATOM 3070 C C . ASP B 1 95 ? 3.373 -29.422 -23.406 1 67.69 95 ASP B C 1
ATOM 3072 O O . ASP B 1 95 ? 3.82 -30.234 -22.594 1 67.69 95 ASP B O 1
ATOM 3076 N N . TYR B 1 96 ? 2.531 -28.453 -23 1 69.06 96 TYR B N 1
ATOM 3077 C CA . TYR B 1 96 ? 2.254 -28.156 -21.609 1 69.06 96 TYR B CA 1
ATOM 3078 C C . TYR B 1 96 ? 0.957 -28.828 -21.156 1 69.06 96 TYR B C 1
ATOM 3080 O O . TYR B 1 96 ? 0.516 -28.625 -20.016 1 69.06 96 TYR B O 1
ATOM 3088 N N . SER B 1 97 ? 0.231 -29.656 -21.875 1 70.62 97 SER B N 1
ATOM 3089 C CA . SER B 1 97 ? -1.134 -30.109 -21.625 1 70.62 97 SER B CA 1
ATOM 3090 C C . SER B 1 97 ? -1.197 -31.031 -20.422 1 70.62 97 SER B C 1
ATOM 3092 O O . SER B 1 97 ? -2.211 -31.078 -19.719 1 70.62 97 SER B O 1
ATOM 3094 N N . GLY B 1 98 ? -0.212 -31.797 -20.078 1 74.31 98 GLY B N 1
ATOM 3095 C CA . GLY B 1 98 ? -0.274 -32.75 -18.969 1 74.31 98 GLY B CA 1
ATOM 3096 C C . GLY B 1 98 ? 0.364 -32.219 -17.703 1 74.31 98 GLY B C 1
ATOM 3097 O O . GLY B 1 98 ? 0.926 -31.125 -17.688 1 74.31 98 GLY B O 1
ATOM 3098 N N . GLU B 1 99 ? -0.04 -32.938 -16.594 1 74.81 99 GLU B N 1
ATOM 3099 C CA . GLU B 1 99 ? 0.627 -32.594 -15.344 1 74.81 99 GLU B CA 1
ATOM 3100 C C . GLU B 1 99 ? 2.145 -32.594 -15.508 1 74.81 99 GLU B C 1
ATOM 3102 O O . GLU B 1 99 ? 2.697 -33.5 -16.172 1 74.81 99 GLU B O 1
ATOM 3107 N N . LYS B 1 100 ? 2.654 -31.516 -15.117 1 75.06 100 LYS B N 1
ATOM 3108 C CA . LYS B 1 100 ? 4.113 -31.484 -15.117 1 75.06 100 LYS B CA 1
ATOM 3109 C C . LYS B 1 100 ? 4.664 -31.688 -13.711 1 75.06 100 LYS B C 1
ATOM 3111 O O . LYS B 1 100 ? 4.18 -31.078 -12.75 1 75.06 100 LYS B O 1
ATOM 3116 N N . HIS B 1 101 ? 5.594 -32.562 -13.703 1 76.88 101 HIS B N 1
ATOM 3117 C CA . HIS B 1 101 ? 6.16 -32.906 -12.398 1 76.88 101 HIS B CA 1
ATOM 3118 C C . HIS B 1 101 ? 7.234 -31.906 -11.992 1 76.88 101 HIS B C 1
ATOM 3120 O O . HIS B 1 101 ? 8.023 -31.453 -12.828 1 76.88 101 HIS B O 1
ATOM 3126 N N . PHE B 1 102 ? 7.207 -31.719 -10.719 1 74 102 PHE B N 1
ATOM 3127 C CA . PHE B 1 102 ? 8.078 -30.719 -10.094 1 74 102 PHE B CA 1
ATOM 3128 C C . PHE B 1 102 ? 9.531 -30.969 -10.453 1 74 102 PHE B C 1
ATOM 3130 O O . PHE B 1 102 ? 10 -32.094 -10.414 1 74 102 PHE B O 1
ATOM 3137 N N . MET B 1 103 ? 10.203 -29.938 -11.008 1 78.88 103 MET B N 1
ATOM 3138 C CA . MET B 1 103 ? 11.641 -29.797 -11.258 1 78.88 103 MET B CA 1
ATOM 3139 C C . MET B 1 103 ? 12.047 -30.594 -12.5 1 78.88 103 MET B C 1
ATOM 3141 O O . MET B 1 103 ? 13.242 -30.75 -12.773 1 78.88 103 MET B O 1
ATOM 3145 N N . THR B 1 104 ? 11.055 -31.078 -13.297 1 81.44 104 THR B N 1
ATOM 3146 C CA . THR B 1 104 ? 11.383 -31.625 -14.609 1 81.44 104 THR B CA 1
ATOM 3147 C C . THR B 1 104 ? 11.742 -30.5 -15.586 1 81.44 104 THR B C 1
ATOM 3149 O O . THR B 1 104 ? 11.492 -29.328 -15.312 1 81.44 104 THR B O 1
ATOM 3152 N N . LYS B 1 105 ? 12.391 -30.922 -16.609 1 81.75 105 LYS B N 1
ATOM 3153 C CA . LYS B 1 105 ? 12.766 -29.953 -17.641 1 81.75 105 LYS B CA 1
ATOM 3154 C C . LYS B 1 105 ? 11.539 -29.203 -18.156 1 81.75 105 LYS B C 1
ATOM 3156 O O . LYS B 1 105 ? 11.586 -27.984 -18.328 1 81.75 105 LYS B O 1
ATOM 3161 N N . ASP B 1 106 ? 10.469 -29.938 -18.359 1 80.44 106 ASP B N 1
ATOM 3162 C CA . ASP B 1 106 ? 9.242 -29.328 -18.859 1 80.44 106 ASP B CA 1
ATOM 3163 C C . ASP B 1 106 ? 8.672 -28.328 -17.875 1 80.44 106 ASP B C 1
ATOM 3165 O O . ASP B 1 106 ? 8.219 -27.25 -18.25 1 80.44 106 ASP B O 1
ATOM 3169 N N . TYR B 1 107 ? 8.688 -28.719 -16.688 1 81.81 107 TYR B N 1
ATOM 3170 C CA . TYR B 1 107 ? 8.234 -27.828 -15.633 1 81.81 107 TYR B CA 1
ATOM 3171 C C . TYR B 1 107 ? 9.062 -26.547 -15.609 1 81.81 107 TYR B C 1
ATOM 3173 O O . TYR B 1 107 ? 8.508 -25.453 -15.555 1 81.81 107 TYR B O 1
ATOM 3181 N N . LEU B 1 108 ? 10.344 -26.656 -15.672 1 85.69 108 LEU B N 1
ATOM 3182 C CA . LEU B 1 108 ? 11.234 -25.5 -15.609 1 85.69 108 LEU B CA 1
ATOM 3183 C C . LEU B 1 108 ? 11.016 -24.578 -16.797 1 85.69 108 LEU B C 1
ATOM 3185 O O . LEU B 1 108 ? 11.023 -23.344 -16.656 1 85.69 108 LEU B O 1
ATOM 3189 N N . ASP B 1 109 ? 10.852 -25.141 -17.891 1 83.75 109 ASP B N 1
ATOM 3190 C CA . ASP B 1 109 ? 10.578 -24.359 -19.078 1 83.75 109 ASP B CA 1
ATOM 3191 C C . ASP B 1 109 ? 9.281 -23.562 -18.922 1 83.75 109 ASP B C 1
ATOM 3193 O O . ASP B 1 109 ? 9.211 -22.391 -19.328 1 83.75 109 ASP B O 1
ATOM 3197 N N . MET B 1 110 ? 8.375 -24.203 -18.359 1 85.06 110 MET B N 1
ATOM 3198 C CA . MET B 1 110 ? 7.098 -23.547 -18.125 1 85.06 110 MET B CA 1
ATOM 3199 C C . MET B 1 110 ? 7.258 -22.359 -17.188 1 85.06 110 MET B C 1
ATOM 3201 O O . MET B 1 110 ? 6.691 -21.297 -17.422 1 85.06 110 MET B O 1
ATOM 3205 N N . MET B 1 111 ? 7.996 -22.547 -16.156 1 89.06 111 MET B N 1
ATOM 3206 C CA . MET B 1 111 ? 8.172 -21.5 -15.156 1 89.06 111 MET B CA 1
ATOM 3207 C C . MET B 1 111 ? 8.93 -20.312 -15.734 1 89.06 111 MET B C 1
ATOM 3209 O O . MET B 1 111 ? 8.594 -19.156 -15.461 1 89.06 111 MET B O 1
ATOM 3213 N N . TRP B 1 112 ? 9.867 -20.594 -16.562 1 89.62 112 TRP B N 1
ATOM 3214 C CA . TRP B 1 112 ? 10.609 -19.516 -17.188 1 89.62 112 TRP B CA 1
ATOM 3215 C C . TRP B 1 112 ? 9.766 -18.812 -18.25 1 89.62 112 TRP B C 1
ATOM 3217 O O . TRP B 1 112 ? 9.891 -17.609 -18.453 1 89.62 112 TRP B O 1
ATOM 3227 N N . GLY B 1 113 ? 8.953 -19.656 -18.922 1 89.12 113 GLY B N 1
ATOM 3228 C CA . GLY B 1 113 ? 7.988 -19.047 -19.812 1 89.12 113 GLY B CA 1
ATOM 3229 C C . GLY B 1 113 ? 7.031 -18.109 -19.125 1 89.12 113 GLY B C 1
ATOM 3230 O O . GLY B 1 113 ? 6.727 -17.031 -19.641 1 89.12 113 GLY B O 1
ATOM 3231 N N . ARG B 1 114 ? 6.578 -18.531 -18 1 92.38 114 ARG B N 1
ATOM 3232 C CA . ARG B 1 114 ? 5.723 -17.688 -17.188 1 92.38 114 ARG B CA 1
ATOM 3233 C C . ARG B 1 114 ? 6.43 -16.375 -16.812 1 92.38 114 ARG B C 1
ATOM 3235 O O . ARG B 1 114 ? 5.836 -15.305 -16.891 1 92.38 114 ARG B O 1
ATOM 3242 N N . ASN B 1 115 ? 7.633 -16.484 -16.438 1 94.44 115 ASN B N 1
ATOM 3243 C CA . ASN B 1 115 ? 8.445 -15.328 -16.094 1 94.44 115 ASN B CA 1
ATOM 3244 C C . ASN B 1 115 ? 8.531 -14.344 -17.25 1 94.44 115 ASN B C 1
ATOM 3246 O O . ASN B 1 115 ? 8.336 -13.141 -17.062 1 94.44 115 ASN B O 1
ATOM 3250 N N . ARG B 1 116 ? 8.773 -14.875 -18.438 1 93.75 116 ARG B N 1
ATOM 3251 C CA . ARG B 1 116 ? 8.844 -14.031 -19.625 1 93.75 116 ARG B CA 1
ATOM 3252 C C . ARG B 1 116 ? 7.496 -13.391 -19.938 1 93.75 116 ARG B C 1
ATOM 3254 O O . ARG B 1 116 ? 7.426 -12.227 -20.328 1 93.75 116 ARG B O 1
ATOM 3261 N N . PHE B 1 117 ? 6.5 -14.156 -19.797 1 95.06 117 PHE B N 1
ATOM 3262 C CA . PHE B 1 117 ? 5.156 -13.648 -20.016 1 95.06 117 PHE B CA 1
ATOM 3263 C C . PHE B 1 117 ? 4.844 -12.492 -19.062 1 95.06 117 PHE B C 1
ATOM 3265 O O . PHE B 1 117 ? 4.309 -11.469 -19.484 1 95.06 117 PHE B O 1
ATOM 3272 N N . GLN B 1 118 ? 5.207 -12.664 -17.844 1 97.75 118 GLN B N 1
ATOM 3273 C CA . GLN B 1 118 ? 5.02 -11.625 -16.828 1 97.75 118 GLN B CA 1
ATOM 3274 C C . GLN B 1 118 ? 5.758 -10.344 -17.219 1 97.75 118 GLN B C 1
ATOM 3276 O O . GLN B 1 118 ? 5.211 -9.25 -17.109 1 97.75 118 GLN B O 1
ATOM 3281 N N . GLN B 1 119 ? 6.945 -10.484 -17.719 1 97.81 119 GLN B N 1
ATOM 3282 C CA . GLN B 1 119 ? 7.695 -9.328 -18.203 1 97.81 119 GLN B CA 1
ATOM 3283 C C . GLN B 1 119 ? 6.945 -8.625 -19.328 1 97.81 119 GLN B C 1
ATOM 3285 O O . GLN B 1 119 ? 6.902 -7.395 -19.375 1 97.81 119 GLN B O 1
ATOM 3290 N N . THR B 1 120 ? 6.41 -9.398 -20.219 1 96.88 120 THR B N 1
ATOM 3291 C CA . THR B 1 120 ? 5.668 -8.844 -21.344 1 96.88 120 THR B CA 1
ATOM 3292 C C . THR B 1 120 ? 4.496 -7.996 -20.859 1 96.88 120 THR B C 1
ATOM 3294 O O . THR B 1 120 ? 4.234 -6.922 -21.406 1 96.88 120 THR B O 1
ATOM 3297 N N . ILE B 1 121 ? 3.826 -8.469 -19.859 1 98.25 121 ILE B N 1
ATOM 3298 C CA . ILE B 1 121 ? 2.703 -7.73 -19.297 1 98.25 121 ILE B CA 1
ATOM 3299 C C . ILE B 1 121 ? 3.18 -6.363 -18.797 1 98.25 121 ILE B C 1
ATOM 3301 O O . ILE B 1 121 ? 2.531 -5.348 -19.047 1 98.25 121 ILE B O 1
ATOM 3305 N N . LEU B 1 122 ? 4.297 -6.363 -18.094 1 98.62 122 LEU B N 1
ATOM 3306 C CA . LEU B 1 122 ? 4.871 -5.125 -17.594 1 98.62 122 LEU B CA 1
ATOM 3307 C C . LEU B 1 122 ? 5.246 -4.191 -18.734 1 98.62 122 LEU B C 1
ATOM 3309 O O . LEU B 1 122 ? 5.012 -2.984 -18.672 1 98.62 122 LEU B O 1
ATOM 3313 N N . GLU B 1 123 ? 5.77 -4.727 -19.812 1 98.06 123 GLU B N 1
ATOM 3314 C CA . GLU B 1 123 ? 6.172 -3.949 -20.969 1 98.06 123 GLU B CA 1
ATOM 3315 C C . GLU B 1 123 ? 4.965 -3.314 -21.656 1 98.06 123 GLU B C 1
ATOM 3317 O O . GLU B 1 123 ? 5.086 -2.26 -22.281 1 98.06 123 GLU B O 1
ATOM 3322 N N . LEU B 1 124 ? 3.83 -3.955 -21.5 1 98 124 LEU B N 1
ATOM 3323 C CA . LEU B 1 124 ? 2.602 -3.441 -22.094 1 98 124 LEU B CA 1
ATOM 3324 C C . LEU B 1 124 ? 1.974 -2.375 -21.203 1 98 124 LEU B C 1
ATOM 3326 O O . LEU B 1 124 ? 0.95 -1.786 -21.562 1 98 124 LEU B O 1
ATOM 3330 N N . GLY B 1 125 ? 2.521 -2.17 -20 1 97.88 125 GLY B N 1
ATOM 3331 C CA . GLY B 1 125 ? 2.1 -1.06 -19.156 1 97.88 125 GLY B CA 1
ATOM 3332 C C . GLY B 1 125 ? 1.098 -1.465 -18.094 1 97.88 125 GLY B C 1
ATOM 3333 O O . GLY B 1 125 ? 0.461 -0.61 -17.484 1 97.88 125 GLY B O 1
ATOM 3334 N N . PHE B 1 126 ? 0.888 -2.787 -17.891 1 98.56 126 PHE B N 1
ATOM 3335 C CA . PHE B 1 126 ? -0.059 -3.266 -16.891 1 98.56 126 PHE B CA 1
ATOM 3336 C C . PHE B 1 126 ? 0.671 -3.771 -15.656 1 98.56 126 PHE B C 1
ATOM 3338 O O . PHE B 1 126 ? 1.727 -4.398 -15.766 1 98.56 126 PHE B O 1
ATOM 3345 N N . ASN B 1 127 ? 0.116 -3.438 -14.477 1 98.62 127 ASN B N 1
ATOM 3346 C CA . ASN B 1 127 ? 0.493 -4.184 -13.281 1 98.62 127 ASN B CA 1
ATOM 3347 C C . ASN B 1 127 ? -0.133 -5.578 -13.273 1 98.62 127 ASN B C 1
ATOM 3349 O O . ASN B 1 127 ? -1.134 -5.816 -13.945 1 98.62 127 ASN B O 1
ATOM 3353 N N . PHE B 1 128 ? 0.468 -6.441 -12.477 1 98.81 128 PHE B N 1
ATOM 3354 C CA . PHE B 1 128 ? -0.219 -7.719 -12.336 1 98.81 128 PHE B CA 1
ATOM 3355 C C . PHE B 1 128 ? -0.049 -8.266 -10.922 1 98.81 128 PHE B C 1
ATOM 3357 O O . PHE B 1 128 ? 0.91 -7.926 -10.227 1 98.81 128 PHE B O 1
ATOM 3364 N N . LEU B 1 129 ? -0.974 -8.969 -10.477 1 98.88 129 LEU B N 1
ATOM 3365 C CA . LEU B 1 129 ? -0.885 -9.922 -9.367 1 98.88 129 LEU B CA 1
ATOM 3366 C C . LEU B 1 129 ? -1.01 -11.352 -9.875 1 98.88 129 LEU B C 1
ATOM 3368 O O . LEU B 1 129 ? -2.1 -11.789 -10.25 1 98.88 129 LEU B O 1
ATOM 3372 N N . PHE B 1 130 ? 0.102 -12 -9.875 1 98.81 130 PHE B N 1
ATOM 3373 C CA . PHE B 1 130 ? 0.082 -13.398 -10.289 1 98.81 130 PHE B CA 1
ATOM 3374 C C . PHE B 1 130 ? -0.243 -14.305 -9.102 1 98.81 130 PHE B C 1
ATOM 3376 O O . PHE B 1 130 ? 0.257 -14.094 -7.996 1 98.81 130 PHE B O 1
ATOM 3383 N N . THR B 1 131 ? -1.01 -15.281 -9.344 1 98.81 131 THR B N 1
ATOM 3384 C CA . THR B 1 131 ? -1.419 -16.25 -8.344 1 98.81 131 THR B CA 1
ATOM 3385 C C . THR B 1 131 ? -1.477 -17.656 -8.938 1 98.81 131 THR B C 1
ATOM 3387 O O . THR B 1 131 ? -2.176 -17.891 -9.93 1 98.81 131 THR B O 1
ATOM 3390 N N . ASP B 1 132 ? -0.73 -18.578 -8.375 1 97.94 132 ASP B N 1
ATOM 3391 C CA . ASP B 1 132 ? -0.887 -19.969 -8.812 1 97.94 132 ASP B CA 1
ATOM 3392 C C . ASP B 1 132 ? -2.336 -20.422 -8.664 1 97.94 132 ASP B C 1
ATOM 3394 O O . ASP B 1 132 ? -3.09 -19.875 -7.863 1 97.94 132 ASP B O 1
ATOM 3398 N N . ILE B 1 133 ? -2.643 -21.422 -9.406 1 98.12 133 ILE B N 1
ATOM 3399 C CA . ILE B 1 133 ? -4.016 -21.922 -9.445 1 98.12 133 ILE B CA 1
ATOM 3400 C C . ILE B 1 133 ? -4.344 -22.625 -8.133 1 98.12 133 ILE B C 1
ATOM 3402 O O . ILE B 1 133 ? -5.516 -22.766 -7.766 1 98.12 133 ILE B O 1
ATOM 3406 N N . ASP B 1 134 ? -3.34 -23.094 -7.445 1 98.38 134 ASP B N 1
ATOM 3407 C CA . ASP B 1 134 ? -3.572 -23.812 -6.195 1 98.38 134 ASP B CA 1
ATOM 3408 C C . ASP B 1 134 ? -3.477 -22.859 -4.996 1 98.38 134 ASP B C 1
ATOM 3410 O O . ASP B 1 134 ? -2.996 -23.25 -3.932 1 98.38 134 ASP B O 1
ATOM 3414 N N . ILE B 1 135 ? -3.818 -21.641 -5.133 1 98.81 135 ILE B N 1
ATOM 3415 C CA . ILE B 1 135 ? -3.961 -20.656 -4.074 1 98.81 135 ILE B CA 1
ATOM 3416 C C . ILE B 1 135 ? -5.438 -20.312 -3.875 1 98.81 135 ILE B C 1
ATOM 3418 O O . ILE B 1 135 ? -6.125 -19.938 -4.824 1 98.81 135 ILE B O 1
ATOM 3422 N N . MET B 1 136 ? -5.926 -20.484 -2.67 1 98.88 136 MET B N 1
ATOM 3423 C CA . MET B 1 136 ? -7.297 -20.125 -2.314 1 98.88 136 MET B CA 1
ATOM 3424 C C . MET B 1 136 ? -7.375 -18.672 -1.839 1 98.88 136 MET B C 1
ATOM 3426 O O . MET B 1 136 ? -6.492 -18.203 -1.123 1 98.88 136 MET B O 1
ATOM 3430 N N . TRP B 1 137 ? -8.406 -18.031 -2.232 1 98.88 137 TRP B N 1
ATOM 3431 C CA . TRP B 1 137 ? -8.602 -16.609 -1.93 1 98.88 137 TRP B CA 1
ATOM 3432 C C . TRP B 1 137 ? -9.742 -16.422 -0.928 1 98.88 137 TRP B C 1
ATOM 3434 O O . TRP B 1 137 ? -10.875 -16.828 -1.183 1 98.88 137 TRP B O 1
ATOM 3444 N N . PHE B 1 138 ? -9.453 -15.703 0.172 1 98.75 138 PHE B N 1
ATOM 3445 C CA . PHE B 1 138 ? -10.438 -15.578 1.239 1 98.75 138 PHE B CA 1
ATOM 3446 C C . PHE B 1 138 ? -10.711 -14.109 1.547 1 98.75 138 PHE B C 1
ATOM 3448 O O . PHE B 1 138 ? -11.797 -13.766 2.031 1 98.75 138 PHE B O 1
ATOM 3455 N N . ARG B 1 139 ? -9.766 -13.25 1.381 1 98.19 139 ARG B N 1
ATOM 3456 C CA . ARG B 1 139 ? -9.867 -11.789 1.453 1 98.19 139 ARG B CA 1
ATOM 3457 C C . ARG B 1 139 ? -8.938 -11.125 0.447 1 98.19 139 ARG B C 1
ATOM 3459 O O . ARG B 1 139 ? -8.117 -11.797 -0.188 1 98.19 139 ARG B O 1
ATOM 3466 N N . ASN B 1 140 ? -9.094 -9.867 0.268 1 97.94 140 ASN B N 1
ATOM 3467 C CA . ASN B 1 140 ? -8.289 -9.141 -0.707 1 97.94 140 ASN B CA 1
ATOM 3468 C C . ASN B 1 140 ? -6.863 -8.93 -0.213 1 97.94 140 ASN B C 1
ATOM 3470 O O . ASN B 1 140 ? -6.629 -8.141 0.702 1 97.94 140 ASN B O 1
ATOM 3474 N N . PRO B 1 141 ? -5.938 -9.578 -0.806 1 98.31 141 PRO B N 1
ATOM 3475 C CA . PRO B 1 141 ? -4.555 -9.453 -0.338 1 98.31 141 PRO B CA 1
ATOM 3476 C C . PRO B 1 141 ? -3.93 -8.109 -0.708 1 98.31 141 PRO B C 1
ATOM 3478 O O . PRO B 1 141 ? -2.893 -7.738 -0.154 1 98.31 141 PRO B O 1
ATOM 3481 N N . LEU B 1 142 ? -4.492 -7.402 -1.646 1 98.12 142 LEU B N 1
ATOM 3482 C CA . LEU B 1 142 ? -3.93 -6.145 -2.121 1 98.12 142 LEU B CA 1
ATOM 3483 C C . LEU B 1 142 ? -3.924 -5.098 -1.009 1 98.12 142 LEU B C 1
ATOM 3485 O O . LEU B 1 142 ? -3.166 -4.125 -1.07 1 98.12 142 LEU B O 1
ATOM 3489 N N . ARG B 1 143 ? -4.695 -5.301 0.014 1 96.56 143 ARG B N 1
ATOM 3490 C CA . ARG B 1 143 ? -4.762 -4.379 1.145 1 96.56 143 ARG B CA 1
ATOM 3491 C C . ARG B 1 143 ? -3.469 -4.414 1.953 1 96.56 143 ARG B C 1
ATOM 3493 O O . ARG B 1 143 ? -3.236 -3.545 2.797 1 96.56 143 ARG B O 1
ATOM 3500 N N . HIS B 1 144 ? -2.682 -5.398 1.675 1 97.44 144 HIS B N 1
ATOM 3501 C CA . HIS B 1 144 ? -1.449 -5.562 2.438 1 97.44 144 HIS B CA 1
ATOM 3502 C C . HIS B 1 144 ? -0.227 -5.234 1.587 1 97.44 144 HIS B C 1
ATOM 3504 O O . HIS B 1 144 ? 0.907 -5.492 1.996 1 97.44 144 HIS B O 1
ATOM 3510 N N . ILE B 1 145 ? -0.444 -4.73 0.451 1 98.56 145 ILE B N 1
ATOM 3511 C CA . ILE B 1 145 ? 0.641 -4.305 -0.427 1 98.56 145 ILE B CA 1
ATOM 3512 C C . ILE B 1 145 ? 0.803 -2.787 -0.349 1 98.56 145 ILE B C 1
ATOM 3514 O O . ILE B 1 145 ? -0.15 -2.041 -0.586 1 98.56 145 ILE B O 1
ATOM 3518 N N . ALA B 1 146 ? 2.004 -2.408 -0.037 1 98.12 146 ALA B N 1
ATOM 3519 C CA . ALA B 1 146 ? 2.293 -0.991 0.165 1 98.12 146 ALA B CA 1
ATOM 3520 C C . ALA B 1 146 ? 2.334 -0.245 -1.166 1 98.12 146 ALA B C 1
ATOM 3522 O O . ALA B 1 146 ? 2.791 -0.788 -2.174 1 98.12 146 ALA B O 1
ATOM 3523 N N . ILE B 1 147 ? 1.995 1.014 -1.153 1 97.44 147 ILE B N 1
ATOM 3524 C CA . ILE B 1 147 ? 2.016 1.841 -2.355 1 97.44 147 ILE B CA 1
ATOM 3525 C C . ILE B 1 147 ? 3.455 2.049 -2.814 1 97.44 147 ILE B C 1
ATOM 3527 O O . ILE B 1 147 ? 3.699 2.439 -3.959 1 97.44 147 ILE B O 1
ATOM 3531 N N . THR B 1 148 ? 4.441 1.755 -1.923 1 96.69 148 THR B N 1
ATOM 3532 C CA . THR B 1 148 ? 5.844 1.943 -2.264 1 96.69 148 THR B CA 1
ATOM 3533 C C . THR B 1 148 ? 6.426 0.677 -2.887 1 96.69 148 THR B C 1
ATOM 3535 O O . THR B 1 148 ? 7.555 0.684 -3.381 1 96.69 148 THR B O 1
ATOM 3538 N N . SER B 1 149 ? 5.68 -0.388 -2.934 1 97.88 149 SER B N 1
ATOM 3539 C CA . SER B 1 149 ? 6.219 -1.664 -3.391 1 97.88 149 SER B CA 1
ATOM 3540 C C . SER B 1 149 ? 6.246 -1.738 -4.914 1 97.88 149 SER B C 1
ATOM 3542 O O . SER B 1 149 ? 5.238 -1.468 -5.57 1 97.88 149 SER B O 1
ATOM 3544 N N . ASP B 1 150 ? 7.395 -2.129 -5.438 1 98.44 150 ASP B N 1
ATOM 3545 C CA . ASP B 1 150 ? 7.488 -2.471 -6.855 1 98.44 150 ASP B CA 1
ATOM 3546 C C . ASP B 1 150 ? 7.141 -3.938 -7.09 1 98.44 150 ASP B C 1
ATOM 3548 O O . ASP B 1 150 ? 6.484 -4.277 -8.078 1 98.44 150 ASP B O 1
ATOM 3552 N N . VAL B 1 151 ? 7.656 -4.734 -6.18 1 98.81 151 VAL B N 1
ATOM 3553 C CA . VAL B 1 151 ? 7.398 -6.172 -6.176 1 98.81 151 VAL B CA 1
ATOM 3554 C C . VAL B 1 151 ? 6.961 -6.617 -4.781 1 98.81 151 VAL B C 1
ATOM 3556 O O . VAL B 1 151 ? 7.711 -6.465 -3.812 1 98.81 151 VAL B O 1
ATOM 3559 N N . ALA B 1 152 ? 5.785 -7.016 -4.641 1 98.88 152 ALA B N 1
ATOM 3560 C CA . ALA B 1 152 ? 5.32 -7.695 -3.436 1 98.88 152 ALA B CA 1
ATOM 3561 C C . ALA B 1 152 ? 5.172 -9.195 -3.676 1 98.88 152 ALA B C 1
ATOM 3563 O O . ALA B 1 152 ? 4.539 -9.617 -4.645 1 98.88 152 ALA B O 1
ATOM 3564 N N . ILE B 1 153 ? 5.742 -9.977 -2.807 1 98.81 153 ILE B N 1
ATOM 3565 C CA . ILE B 1 153 ? 5.84 -11.398 -3.113 1 98.81 153 ILE B CA 1
ATOM 3566 C C . ILE B 1 153 ? 5.574 -12.219 -1.853 1 98.81 153 ILE B C 1
ATOM 3568 O O . ILE B 1 153 ? 6 -11.844 -0.758 1 98.81 153 ILE B O 1
ATOM 3572 N N . ALA B 1 154 ? 4.859 -13.297 -2.012 1 98.56 154 ALA B N 1
ATOM 3573 C CA . ALA B 1 154 ? 4.641 -14.219 -0.901 1 98.56 154 ALA B CA 1
ATOM 3574 C C . ALA B 1 154 ? 5.941 -14.914 -0.499 1 98.56 154 ALA B C 1
ATOM 3576 O O . ALA B 1 154 ? 6.926 -14.883 -1.242 1 98.56 154 ALA B O 1
ATOM 3577 N N . SER B 1 155 ? 5.883 -15.492 0.685 1 97.62 155 SER B N 1
ATOM 3578 C CA . SER B 1 155 ? 7.035 -16.219 1.206 1 97.62 155 SER B CA 1
ATOM 3579 C C . SER B 1 155 ? 6.664 -17.656 1.558 1 97.62 155 SER B C 1
ATOM 3581 O O . SER B 1 155 ? 5.582 -17.906 2.092 1 97.62 155 SER B O 1
ATOM 3583 N N . ASP B 1 156 ? 7.559 -18.547 1.21 1 96.06 156 ASP B N 1
ATOM 3584 C CA . ASP B 1 156 ? 7.398 -19.875 1.763 1 96.06 156 ASP B CA 1
ATOM 3585 C C . ASP B 1 156 ? 7.586 -19.875 3.277 1 96.06 156 ASP B C 1
ATOM 3587 O O . ASP B 1 156 ? 6.891 -20.594 3.996 1 96.06 156 ASP B O 1
ATOM 3591 N N . PHE B 1 157 ? 8.562 -19.047 3.645 1 95.38 157 PHE B N 1
ATOM 3592 C CA . PHE B 1 157 ? 8.812 -18.797 5.059 1 95.38 157 PHE B CA 1
ATOM 3593 C C . PHE B 1 157 ? 9.086 -17.312 5.309 1 95.38 157 PHE B C 1
ATOM 3595 O O . PHE B 1 157 ? 10.086 -16.781 4.844 1 95.38 157 PHE B O 1
ATOM 3602 N N . PHE B 1 158 ? 8.242 -16.688 6.023 1 97.38 158 PHE B N 1
ATOM 3603 C CA . PHE B 1 158 ? 8.344 -15.273 6.363 1 97.38 158 PHE B CA 1
ATOM 3604 C C . PHE B 1 158 ? 9.078 -15.094 7.688 1 97.38 158 PHE B C 1
ATOM 3606 O O . PHE B 1 158 ? 8.766 -15.758 8.672 1 97.38 158 PHE B O 1
ATOM 3613 N N . ASN B 1 159 ? 9.977 -14.203 7.766 1 96.06 159 ASN B N 1
ATOM 3614 C CA . ASN B 1 159 ? 10.828 -14.109 8.945 1 96.06 159 ASN B CA 1
ATOM 3615 C C . ASN B 1 159 ? 10.391 -12.977 9.867 1 96.06 159 ASN B C 1
ATOM 3617 O O . ASN B 1 159 ? 11.07 -12.656 10.844 1 96.06 159 ASN B O 1
ATOM 3621 N N . GLY B 1 160 ? 9.305 -12.289 9.523 1 93.44 160 GLY B N 1
ATOM 3622 C CA . GLY B 1 160 ? 8.797 -11.25 10.398 1 93.44 160 GLY B CA 1
ATOM 3623 C C . GLY B 1 160 ? 9.047 -9.852 9.875 1 93.44 160 GLY B C 1
ATOM 3624 O O . GLY B 1 160 ? 8.453 -8.883 10.352 1 93.44 160 GLY B O 1
ATOM 3625 N N . ASP B 1 161 ? 9.875 -9.695 8.883 1 94.31 161 ASP B N 1
ATOM 3626 C CA . ASP B 1 161 ? 10.242 -8.406 8.32 1 94.31 161 ASP B CA 1
ATOM 3627 C C . ASP B 1 161 ? 9.938 -8.352 6.82 1 94.31 161 ASP B C 1
ATOM 3629 O O . ASP B 1 161 ? 10.625 -8.992 6.02 1 94.31 161 ASP B O 1
ATOM 3633 N N . PRO B 1 162 ? 9.008 -7.562 6.43 1 96.69 162 PRO B N 1
ATOM 3634 C CA . PRO B 1 162 ? 8.57 -7.535 5.031 1 96.69 162 PRO B CA 1
ATOM 3635 C C . PRO B 1 162 ? 9.656 -7.035 4.082 1 96.69 162 PRO B C 1
ATOM 3637 O O . PRO B 1 162 ? 9.539 -7.199 2.865 1 96.69 162 PRO B O 1
ATOM 3640 N N . GLU B 1 163 ? 10.742 -6.457 4.59 1 95 163 GLU B N 1
ATOM 3641 C CA . GLU B 1 163 ? 11.758 -5.875 3.715 1 95 163 GLU B CA 1
ATOM 3642 C C . GLU B 1 163 ? 13.055 -6.684 3.752 1 95 163 GLU B C 1
ATOM 3644 O O . GLU B 1 163 ? 14.023 -6.34 3.078 1 95 163 GLU B O 1
ATOM 3649 N N . SER B 1 164 ? 13.047 -7.742 4.484 1 95.81 164 SER B N 1
ATOM 3650 C CA . SER B 1 164 ? 14.266 -8.523 4.656 1 95.81 164 SER B CA 1
ATOM 3651 C C . SER B 1 164 ? 14.516 -9.43 3.451 1 95.81 164 SER B C 1
ATOM 3653 O O . SER B 1 164 ? 13.656 -10.234 3.084 1 95.81 164 SER B O 1
ATOM 3655 N N . MET B 1 165 ? 15.727 -9.344 2.967 1 95.81 165 MET B N 1
ATOM 3656 C CA . MET B 1 165 ? 16.125 -10.203 1.854 1 95.81 165 MET B CA 1
ATOM 3657 C C . MET B 1 165 ? 16.422 -11.617 2.342 1 95.81 165 MET B C 1
ATOM 3659 O O . MET B 1 165 ? 16.797 -12.484 1.551 1 95.81 165 MET B O 1
ATOM 3663 N N . GLY B 1 166 ? 16.188 -11.812 3.625 1 95.69 166 GLY B N 1
ATOM 3664 C CA . GLY B 1 166 ? 16.359 -13.141 4.188 1 95.69 166 GLY B CA 1
ATOM 3665 C C . GLY B 1 166 ? 15.125 -14.008 4.047 1 95.69 166 GLY B C 1
ATOM 3666 O O . GLY B 1 166 ? 15.164 -15.203 4.344 1 95.69 166 GLY B O 1
ATOM 3667 N N . ASN B 1 167 ? 14.023 -13.375 3.576 1 97.44 167 ASN B N 1
ATOM 3668 C CA . ASN B 1 167 ? 12.812 -14.141 3.309 1 97.44 167 ASN B CA 1
ATOM 3669 C C . ASN B 1 167 ? 12.992 -15.07 2.111 1 97.44 167 ASN B C 1
ATOM 3671 O O . ASN B 1 167 ? 13.805 -14.805 1.229 1 97.44 167 ASN B O 1
ATOM 3675 N N . ARG B 1 168 ? 12.227 -16.125 2.1 1 96.25 168 ARG B N 1
ATOM 3676 C CA . ARG B 1 168 ? 12.234 -17.062 0.984 1 96.25 168 ARG B CA 1
ATOM 3677 C C . ARG B 1 168 ? 11.062 -16.812 0.043 1 96.25 168 ARG B C 1
ATOM 3679 O O . ARG B 1 168 ? 9.938 -17.234 0.31 1 96.25 168 ARG B O 1
ATOM 3686 N N . PRO B 1 169 ? 11.336 -16.203 -1.083 1 97.12 169 PRO B N 1
ATOM 3687 C CA . PRO B 1 169 ? 10.242 -15.797 -1.965 1 97.12 169 PRO B CA 1
ATOM 3688 C C . PRO B 1 169 ? 9.523 -16.984 -2.602 1 97.12 169 PRO B C 1
ATOM 3690 O O . PRO B 1 169 ? 10.141 -18.016 -2.887 1 97.12 169 PRO B O 1
ATOM 3693 N N . ASN B 1 170 ? 8.281 -16.891 -2.736 1 97.5 170 ASN B N 1
ATOM 3694 C CA . ASN B 1 170 ? 7.438 -17.828 -3.475 1 97.5 170 ASN B CA 1
ATOM 3695 C C . ASN B 1 170 ? 6.875 -17.188 -4.746 1 97.5 170 ASN B C 1
ATOM 3697 O O . ASN B 1 170 ? 6.035 -16.297 -4.676 1 97.5 170 ASN B O 1
ATOM 3701 N N . GLY B 1 171 ? 7.301 -17.672 -5.859 1 95.75 171 GLY B N 1
ATOM 3702 C CA . GLY B 1 171 ? 6.945 -17.094 -7.141 1 95.75 171 GLY B CA 1
ATOM 3703 C C . GLY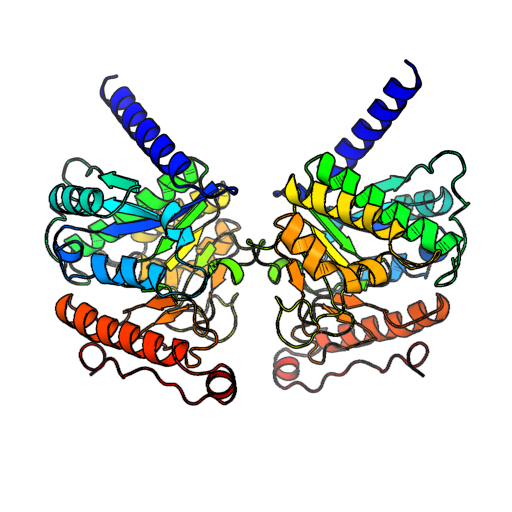 B 1 171 ? 5.516 -17.391 -7.559 1 95.75 171 GLY B C 1
ATOM 3704 O O . GLY B 1 171 ? 5.059 -16.906 -8.602 1 95.75 171 GLY B O 1
ATOM 3705 N N . GLY B 1 172 ? 4.797 -18.141 -6.785 1 97.25 172 GLY B N 1
ATOM 3706 C CA . GLY B 1 172 ? 3.422 -18.484 -7.113 1 97.25 172 GLY B CA 1
ATOM 3707 C C . GLY B 1 172 ? 2.436 -17.375 -6.785 1 97.25 172 GLY B C 1
ATOM 3708 O O . GLY B 1 172 ? 1.279 -17.422 -7.211 1 97.25 172 GLY B O 1
ATOM 3709 N N . PHE B 1 173 ? 2.904 -16.438 -6.004 1 98.69 173 PHE B N 1
ATOM 3710 C CA . PHE B 1 173 ? 2.062 -15.297 -5.641 1 98.69 173 PHE B CA 1
ATOM 3711 C C . PHE B 1 173 ? 2.883 -14.016 -5.574 1 98.69 173 PHE B C 1
ATOM 3713 O O . PHE B 1 173 ? 3.65 -13.805 -4.633 1 98.69 173 PHE B O 1
ATOM 3720 N N . LEU B 1 174 ? 2.738 -13.102 -6.516 1 98.19 174 LEU B N 1
ATOM 3721 C CA . LEU B 1 174 ? 3.502 -11.859 -6.48 1 98.19 174 LEU B CA 1
ATOM 3722 C C . LEU B 1 174 ? 2.801 -10.766 -7.285 1 98.19 174 LEU B C 1
ATOM 3724 O O . LEU B 1 174 ? 2.141 -11.055 -8.289 1 98.19 174 LEU B O 1
ATOM 3728 N N . TYR B 1 175 ? 2.793 -9.648 -6.762 1 98.88 175 TYR B N 1
ATOM 3729 C CA . TYR B 1 175 ? 2.367 -8.406 -7.395 1 98.88 175 TYR B CA 1
ATOM 3730 C C . TYR B 1 175 ? 3.566 -7.625 -7.922 1 98.88 175 TYR B C 1
ATOM 3732 O O . TYR B 1 175 ? 4.578 -7.488 -7.234 1 98.88 175 TYR B O 1
ATOM 3740 N N . VAL B 1 176 ? 3.475 -7.129 -9.164 1 98.94 176 VAL B N 1
ATOM 3741 C CA . VAL B 1 176 ? 4.535 -6.301 -9.727 1 98.94 176 VAL B CA 1
ATOM 3742 C C . VAL B 1 176 ? 3.926 -5.082 -10.414 1 98.94 176 VAL B C 1
ATOM 3744 O O . VAL B 1 176 ? 3.012 -5.219 -11.234 1 98.94 176 VAL B O 1
ATOM 3747 N N . ARG B 1 177 ? 4.395 -4.004 -10.016 1 98.12 177 ARG B N 1
ATOM 3748 C CA . ARG B 1 177 ? 4.016 -2.746 -10.656 1 98.12 177 ARG B CA 1
ATOM 3749 C C . ARG B 1 177 ? 4.758 -2.559 -11.977 1 98.12 177 ARG B C 1
ATOM 3751 O O . ARG B 1 177 ? 5.953 -2.84 -12.07 1 98.12 177 ARG B O 1
ATOM 3758 N N . SER B 1 178 ? 4.047 -2.068 -12.992 1 98.25 178 SER B N 1
ATOM 3759 C CA . SER B 1 178 ? 4.699 -1.805 -14.273 1 98.25 178 SER B CA 1
ATOM 3760 C C . SER B 1 178 ? 5.551 -0.541 -14.203 1 98.25 178 SER B C 1
ATOM 3762 O O . SER B 1 178 ? 5.039 0.543 -13.914 1 98.25 178 SER B O 1
ATOM 3764 N N . ALA B 1 179 ? 6.77 -0.675 -14.391 1 97.56 179 ALA B N 1
ATOM 3765 C CA . ALA B 1 179 ? 7.754 0.403 -14.453 1 97.56 179 ALA B CA 1
ATOM 3766 C C . ALA B 1 179 ? 9.016 -0.052 -15.172 1 97.56 179 ALA B C 1
ATOM 3768 O O . ALA B 1 179 ? 9.258 -1.253 -15.328 1 97.56 179 ALA B O 1
ATOM 3769 N N . ASN B 1 180 ? 9.797 0.875 -15.617 1 97.69 180 ASN B N 1
ATOM 3770 C CA . ASN B 1 180 ? 11.047 0.512 -16.281 1 97.69 180 ASN B CA 1
ATOM 3771 C C . ASN B 1 180 ? 11.93 -0.344 -15.375 1 97.69 180 ASN B C 1
ATOM 3773 O O . ASN B 1 180 ? 12.523 -1.322 -15.828 1 97.69 180 ASN B O 1
ATOM 3777 N N . ARG B 1 181 ? 11.953 -0.009 -14.148 1 98.25 181 ARG B N 1
ATOM 3778 C CA . ARG B 1 181 ? 12.844 -0.714 -13.234 1 98.25 181 ARG B CA 1
ATOM 3779 C C . ARG B 1 181 ? 12.383 -2.148 -13.008 1 98.25 181 ARG B C 1
ATOM 3781 O O . ARG B 1 181 ? 13.203 -3.057 -12.859 1 98.25 181 ARG B O 1
ATOM 3788 N N . THR B 1 182 ? 11.07 -2.391 -13.023 1 98.75 182 THR B N 1
ATOM 3789 C CA . THR B 1 182 ? 10.594 -3.754 -12.828 1 98.75 182 THR B CA 1
ATOM 3790 C C . THR B 1 182 ? 10.773 -4.582 -14.094 1 98.75 182 THR B C 1
ATOM 3792 O O . THR B 1 182 ? 11.039 -5.781 -14.031 1 98.75 182 THR B O 1
ATOM 3795 N N . VAL B 1 183 ? 10.648 -3.941 -15.25 1 98.75 183 VAL B N 1
ATOM 3796 C CA . VAL B 1 183 ? 10.984 -4.625 -16.5 1 98.75 183 VAL B CA 1
ATOM 3797 C C . VAL B 1 183 ? 12.453 -5.043 -16.484 1 98.75 183 VAL B C 1
ATOM 3799 O O . VAL B 1 183 ? 12.781 -6.188 -16.797 1 98.75 183 VAL B O 1
ATOM 3802 N N . GLU B 1 184 ? 13.289 -4.121 -16.062 1 98.62 184 GLU B N 1
ATOM 3803 C CA . GLU B 1 184 ? 14.711 -4.422 -15.961 1 98.62 184 GLU B CA 1
ATOM 3804 C C . GLU B 1 184 ? 14.977 -5.512 -14.93 1 98.62 184 GLU B C 1
ATOM 3806 O O . GLU B 1 184 ? 15.844 -6.363 -15.125 1 98.62 184 GLU B O 1
ATOM 3811 N N . PHE B 1 185 ? 14.32 -5.496 -13.852 1 98.69 185 PHE B N 1
ATOM 3812 C CA . PHE B 1 185 ? 14.414 -6.523 -12.82 1 98.69 185 PHE B CA 1
ATOM 3813 C C . PHE B 1 185 ? 14.18 -7.91 -13.414 1 98.69 185 PHE B C 1
ATOM 3815 O O . PHE B 1 185 ? 14.969 -8.828 -13.188 1 98.69 185 PHE B O 1
ATOM 3822 N N . TYR B 1 186 ? 13.133 -8.078 -14.219 1 98.56 186 TYR B N 1
ATOM 3823 C CA . TYR B 1 186 ? 12.828 -9.359 -14.844 1 98.56 186 TYR B CA 1
ATOM 3824 C C . TYR B 1 186 ? 13.906 -9.75 -15.844 1 98.56 186 TYR B C 1
ATOM 3826 O O . TYR B 1 186 ? 14.281 -10.922 -15.938 1 98.56 186 TYR B O 1
ATOM 3834 N N . ARG B 1 187 ? 14.383 -8.781 -16.578 1 98 187 ARG B N 1
ATOM 3835 C CA . ARG B 1 187 ? 15.469 -9.062 -17.516 1 98 187 ARG B CA 1
ATOM 3836 C C . ARG B 1 187 ? 16.703 -9.594 -16.781 1 98 187 ARG B C 1
ATOM 3838 O O . ARG B 1 187 ? 17.281 -10.602 -17.188 1 98 187 ARG B O 1
ATOM 3845 N N . ARG B 1 188 ? 17.031 -8.93 -15.734 1 98.12 188 ARG B N 1
ATOM 3846 C CA . ARG B 1 188 ? 18.188 -9.328 -14.953 1 98.12 188 ARG B CA 1
ATOM 3847 C C . ARG B 1 188 ? 17.953 -10.68 -14.273 1 98.12 188 ARG B C 1
ATOM 3849 O O . ARG B 1 188 ? 18.891 -11.484 -14.148 1 98.12 188 ARG B O 1
ATOM 3856 N N . TRP B 1 189 ? 16.734 -10.859 -13.82 1 97.94 189 TRP B N 1
ATOM 3857 C CA . TRP B 1 189 ? 16.359 -12.141 -13.242 1 97.94 189 TRP B CA 1
ATOM 3858 C C . TRP B 1 189 ? 16.594 -13.273 -14.234 1 97.94 189 TRP B C 1
ATOM 3860 O O . TRP B 1 189 ? 17.234 -14.273 -13.906 1 97.94 189 TRP B O 1
ATOM 3870 N N . ARG B 1 190 ? 16.219 -13.148 -15.438 1 95.5 190 ARG B N 1
ATOM 3871 C CA . ARG B 1 190 ? 16.406 -14.164 -16.469 1 95.5 190 ARG B CA 1
ATOM 3872 C C . ARG B 1 190 ? 17.891 -14.328 -16.812 1 95.5 190 ARG B C 1
ATOM 3874 O O . ARG B 1 190 ? 18.375 -15.453 -16.984 1 95.5 190 ARG B O 1
ATOM 3881 N N . ARG B 1 191 ? 18.547 -13.219 -16.844 1 96.12 191 ARG B N 1
ATOM 3882 C CA . ARG B 1 191 ? 19.969 -13.273 -17.156 1 96.12 191 ARG B CA 1
ATOM 3883 C C . ARG B 1 191 ? 20.734 -13.992 -16.047 1 96.12 191 ARG B C 1
ATOM 3885 O O . ARG B 1 191 ? 21.75 -14.641 -16.312 1 96.12 191 ARG B O 1
ATOM 3892 N N . ALA B 1 192 ? 20.266 -13.867 -14.867 1 96.06 192 ALA B N 1
ATOM 3893 C CA . ALA B 1 192 ? 20.953 -14.477 -13.727 1 96.06 192 ALA B CA 1
ATOM 3894 C C . ALA B 1 192 ? 20.969 -16 -13.852 1 96.06 192 ALA B C 1
ATOM 3896 O O . ALA B 1 192 ? 21.766 -16.672 -13.18 1 96.06 192 ALA B O 1
ATOM 3897 N N . ARG B 1 193 ? 20.125 -16.578 -14.734 1 92.44 193 ARG B N 1
ATOM 3898 C CA . ARG B 1 193 ? 20.062 -18.016 -14.984 1 92.44 193 ARG B CA 1
ATOM 3899 C C . ARG B 1 193 ? 21.438 -18.562 -15.336 1 92.44 193 ARG B C 1
ATOM 3901 O O . ARG B 1 193 ? 21.797 -19.672 -14.938 1 92.44 193 ARG B O 1
ATOM 3908 N N . ARG B 1 194 ? 22.219 -17.781 -15.953 1 93.38 194 ARG B N 1
ATOM 3909 C CA . ARG B 1 194 ? 23.516 -18.219 -16.469 1 93.38 194 ARG B CA 1
ATOM 3910 C C . ARG B 1 194 ? 24.5 -18.453 -15.32 1 93.38 194 ARG B C 1
ATOM 3912 O O . ARG B 1 194 ? 25.5 -19.156 -15.492 1 93.38 194 ARG B O 1
ATOM 3919 N N . ARG B 1 195 ? 24.234 -17.906 -14.234 1 95.75 195 ARG B N 1
ATOM 3920 C CA . ARG B 1 195 ? 25.156 -17.984 -13.109 1 95.75 195 ARG B CA 1
ATOM 3921 C C . ARG B 1 195 ? 24.844 -19.172 -12.219 1 95.75 195 ARG B C 1
ATOM 3923 O O . ARG B 1 195 ? 25.531 -19.406 -11.219 1 95.75 195 ARG B O 1
ATOM 3930 N N . PHE B 1 196 ? 23.875 -19.922 -12.602 1 94.56 196 PHE B N 1
ATOM 3931 C CA . PHE B 1 196 ? 23.438 -21.047 -11.781 1 94.56 196 PHE B CA 1
ATOM 3932 C C . PHE B 1 196 ? 23.484 -22.344 -12.586 1 94.56 196 PHE B C 1
ATOM 3934 O O . PHE B 1 196 ? 23.469 -22.312 -13.82 1 94.56 196 PHE B O 1
ATOM 3941 N N . PRO B 1 197 ? 23.609 -23.469 -11.93 1 92.38 197 PRO B N 1
ATOM 3942 C CA . PRO B 1 197 ? 23.578 -24.75 -12.648 1 92.38 197 PRO B CA 1
ATOM 3943 C C . PRO B 1 197 ? 22.328 -24.891 -13.523 1 92.38 197 PRO B C 1
ATOM 3945 O O . PRO B 1 197 ? 21.266 -24.406 -13.164 1 92.38 197 PRO B O 1
ATOM 3948 N N . ALA B 1 198 ? 22.531 -25.609 -14.547 1 87.62 198 ALA B N 1
ATOM 3949 C CA . ALA B 1 198 ? 21.406 -25.906 -15.43 1 87.62 198 ALA B CA 1
ATOM 3950 C C . ALA B 1 198 ? 20.297 -26.609 -14.672 1 87.62 198 ALA B C 1
ATOM 3952 O O . ALA B 1 198 ? 20.562 -27.516 -13.859 1 87.62 198 ALA B O 1
ATOM 3953 N N . GLY B 1 199 ? 19.109 -26.188 -14.852 1 88.19 199 GLY B N 1
ATOM 3954 C CA . GLY B 1 199 ? 17.984 -26.844 -14.203 1 88.19 199 GLY B CA 1
ATOM 3955 C C . GLY B 1 199 ? 17.547 -26.141 -12.93 1 88.19 199 GLY B C 1
ATOM 3956 O O . GLY B 1 199 ? 16.594 -26.578 -12.273 1 88.19 199 GLY B O 1
ATOM 3957 N N . THR B 1 200 ? 18.281 -25.094 -12.562 1 91.25 200 THR B N 1
ATOM 3958 C CA . THR B 1 200 ? 17.875 -24.359 -11.383 1 91.25 200 THR B CA 1
ATOM 3959 C C . THR B 1 200 ? 16.578 -23.594 -11.648 1 91.25 200 THR B C 1
ATOM 3961 O O . THR B 1 200 ? 16.438 -22.922 -12.672 1 91.25 200 THR B O 1
ATOM 3964 N N . ASN B 1 201 ? 15.633 -23.781 -10.75 1 91.31 201 ASN B N 1
ATOM 3965 C CA . ASN B 1 201 ? 14.336 -23.141 -10.898 1 91.31 201 ASN B CA 1
ATOM 3966 C C . ASN B 1 201 ? 14.43 -21.625 -10.695 1 91.31 201 ASN B C 1
ATOM 3968 O O . ASN B 1 201 ? 15.32 -21.156 -9.992 1 91.31 201 ASN B O 1
ATOM 3972 N N . GLU B 1 202 ? 13.5 -20.859 -11.43 1 94.69 202 GLU B N 1
ATOM 3973 C CA . GLU B 1 202 ? 13.516 -19.406 -11.383 1 94.69 202 GLU B CA 1
ATOM 3974 C C . GLU B 1 202 ? 13.336 -18.891 -9.961 1 94.69 202 GLU B C 1
ATOM 3976 O O . GLU B 1 202 ? 13.898 -17.859 -9.586 1 94.69 202 GLU B O 1
ATOM 3981 N N . GLN B 1 203 ? 12.523 -19.562 -9.109 1 94.69 203 GLN B N 1
ATOM 3982 C CA . GLN B 1 203 ? 12.289 -19.156 -7.73 1 94.69 203 GLN B CA 1
ATOM 3983 C C . GLN B 1 203 ? 13.555 -19.266 -6.898 1 94.69 203 GLN B C 1
ATOM 3985 O O . GLN B 1 203 ? 13.844 -18.391 -6.078 1 94.69 203 GLN B O 1
ATOM 3990 N N . GLU B 1 204 ? 14.25 -20.312 -7.074 1 94.62 204 GLU B N 1
ATOM 3991 C CA . GLU B 1 204 ? 15.516 -20.484 -6.371 1 94.62 204 GLU B CA 1
ATOM 3992 C C . GLU B 1 204 ? 16.516 -19.391 -6.758 1 94.62 204 GLU B C 1
ATOM 3994 O O . GLU B 1 204 ? 17.188 -18.844 -5.895 1 94.62 204 GLU B O 1
ATOM 3999 N N . ILE B 1 205 ? 16.578 -19.172 -8.023 1 96.69 205 ILE B N 1
ATOM 4000 C CA . ILE B 1 205 ? 17.469 -18.141 -8.5 1 96.69 205 ILE B CA 1
ATOM 4001 C C . ILE B 1 205 ? 17.094 -16.797 -7.887 1 96.69 205 ILE B C 1
ATOM 4003 O O . ILE B 1 205 ? 17.953 -16.047 -7.422 1 96.69 205 ILE B O 1
ATOM 4007 N N . LEU B 1 206 ? 15.836 -16.516 -7.855 1 97.62 206 LEU B N 1
ATOM 4008 C CA . LEU B 1 206 ? 15.383 -15.289 -7.215 1 97.62 206 LEU B CA 1
ATOM 4009 C C . LEU B 1 206 ? 15.805 -15.25 -5.75 1 97.62 206 LEU B C 1
ATOM 4011 O O . LEU B 1 206 ? 16.359 -14.25 -5.285 1 97.62 206 LEU B O 1
ATOM 4015 N N . GLY B 1 207 ? 15.555 -16.297 -5.031 1 97 207 GLY B N 1
ATOM 4016 C CA . GLY B 1 207 ? 15.898 -16.359 -3.621 1 97 207 GLY B CA 1
ATOM 4017 C C . GLY B 1 207 ? 17.359 -16.047 -3.352 1 97 207 GLY B C 1
ATOM 4018 O O . GLY B 1 207 ? 17.688 -15.383 -2.373 1 97 207 GLY B O 1
ATOM 4019 N N . ARG B 1 208 ? 18.188 -16.438 -4.211 1 96.56 208 ARG B N 1
ATOM 4020 C CA . ARG B 1 208 ? 19.625 -16.281 -4.012 1 96.56 208 ARG B CA 1
ATOM 4021 C C . ARG B 1 208 ? 20.109 -14.93 -4.52 1 96.56 208 ARG B C 1
ATOM 4023 O O . ARG B 1 208 ? 21.109 -14.398 -4.035 1 96.56 208 ARG B O 1
ATOM 4030 N N . ALA B 1 209 ? 19.328 -14.367 -5.426 1 97.25 209 ALA B N 1
ATOM 4031 C CA . ALA B 1 209 ? 19.859 -13.18 -6.098 1 97.25 209 ALA B CA 1
ATOM 4032 C C . ALA B 1 209 ? 18.984 -11.961 -5.805 1 97.25 209 ALA B C 1
ATOM 4034 O O . ALA B 1 209 ? 19.266 -10.867 -6.293 1 97.25 209 ALA B O 1
ATOM 4035 N N . GLN B 1 210 ? 17.938 -12.133 -5.059 1 97.62 210 GLN B N 1
ATOM 4036 C CA . GLN B 1 210 ? 16.938 -11.078 -4.879 1 97.62 210 GLN B CA 1
ATOM 4037 C C . GLN B 1 210 ? 17.578 -9.805 -4.352 1 97.62 210 GLN B C 1
ATOM 4039 O O . GLN B 1 210 ? 17.203 -8.695 -4.762 1 97.62 210 GLN B O 1
ATOM 4044 N N . GLY B 1 211 ? 18.516 -9.867 -3.424 1 97.19 211 GLY B N 1
ATOM 4045 C CA . GLY B 1 211 ? 19.203 -8.688 -2.936 1 97.19 211 GLY B CA 1
ATOM 4046 C C . GLY B 1 211 ? 19.938 -7.93 -4.027 1 97.19 211 GLY B C 1
ATOM 4047 O O . GLY B 1 211 ? 19.781 -6.711 -4.152 1 97.19 211 GLY B O 1
ATOM 4048 N N . GLU B 1 212 ? 20.688 -8.617 -4.785 1 97 212 GLU B N 1
ATOM 4049 C CA . GLU B 1 212 ? 21.438 -8.016 -5.887 1 97 212 GLU B CA 1
ATOM 4050 C C . GLU B 1 212 ? 20.5 -7.465 -6.961 1 97 212 GLU B C 1
ATOM 4052 O O . GLU B 1 212 ? 20.688 -6.344 -7.434 1 97 212 GLU B O 1
ATOM 4057 N N . LEU B 1 213 ? 19.516 -8.273 -7.316 1 97.69 213 LEU B N 1
ATOM 4058 C CA . LEU B 1 213 ? 18.578 -7.875 -8.352 1 97.69 213 LEU B CA 1
ATOM 4059 C C . LEU B 1 213 ? 17.844 -6.59 -7.957 1 97.69 213 LEU B C 1
ATOM 4061 O O . LEU B 1 213 ? 17.703 -5.684 -8.773 1 97.69 213 LEU B O 1
ATOM 4065 N N . SER B 1 214 ? 17.422 -6.562 -6.699 1 97.81 214 SER B N 1
ATOM 4066 C CA . SER B 1 214 ? 16.719 -5.387 -6.195 1 97.81 214 SER B CA 1
ATOM 4067 C C . SER B 1 214 ? 17.625 -4.152 -6.223 1 97.81 214 SER B C 1
ATOM 4069 O O . SER B 1 214 ? 17.219 -3.102 -6.727 1 97.81 214 SER B O 1
ATOM 4071 N N . ARG B 1 215 ? 18.797 -4.234 -5.742 1 96.94 215 ARG B N 1
ATOM 4072 C CA . ARG B 1 215 ? 19.734 -3.115 -5.68 1 96.94 215 ARG B CA 1
ATOM 4073 C C . ARG B 1 215 ? 20.078 -2.607 -7.078 1 96.94 215 ARG B C 1
ATOM 4075 O O . ARG B 1 215 ? 20.031 -1.403 -7.336 1 96.94 215 ARG B O 1
ATOM 4082 N N . ARG B 1 216 ? 20.312 -3.475 -8 1 97.44 216 ARG B N 1
ATOM 4083 C CA . ARG B 1 216 ? 20.797 -3.107 -9.328 1 97.44 216 ARG B CA 1
ATOM 4084 C C . ARG B 1 216 ? 19.672 -2.5 -10.164 1 97.44 216 ARG B C 1
ATOM 4086 O O . ARG B 1 216 ? 19.922 -1.648 -11.023 1 97.44 216 ARG B O 1
ATOM 4093 N N . SER B 1 217 ? 18.484 -2.973 -9.922 1 97.75 217 SER B N 1
ATOM 4094 C CA . SER B 1 217 ? 17.359 -2.49 -10.727 1 97.75 217 SER B CA 1
ATOM 4095 C C . SER B 1 217 ? 16.672 -1.309 -10.055 1 97.75 217 SER B C 1
ATOM 4097 O O . SER B 1 217 ? 15.852 -0.631 -10.672 1 97.75 217 SER B O 1
ATOM 4099 N N . GLY B 1 218 ? 16.984 -1.071 -8.734 1 96.56 218 GLY B N 1
ATOM 4100 C CA . GLY B 1 218 ? 16.281 -0.029 -8 1 96.56 218 GLY B CA 1
ATOM 4101 C C . GLY B 1 218 ? 14.859 -0.402 -7.656 1 96.56 218 GLY B C 1
ATOM 4102 O O . GLY B 1 218 ? 13.969 0.451 -7.668 1 96.56 218 GLY B O 1
ATOM 4103 N N . VAL B 1 219 ? 14.625 -1.684 -7.465 1 97.62 219 VAL B N 1
ATOM 4104 C CA . VAL B 1 219 ? 13.289 -2.201 -7.176 1 97.62 219 VAL B CA 1
ATOM 4105 C C . VAL B 1 219 ? 13.125 -2.385 -5.672 1 97.62 219 VAL B C 1
ATOM 4107 O O . VAL B 1 219 ? 14.016 -2.914 -5 1 97.62 219 VAL B O 1
ATOM 4110 N N . ARG B 1 220 ? 12.062 -1.879 -5.168 1 96.69 220 ARG B N 1
ATOM 4111 C CA . ARG B 1 220 ? 11.703 -2.152 -3.781 1 96.69 220 ARG B CA 1
ATOM 4112 C C . ARG B 1 220 ? 10.852 -3.416 -3.674 1 96.69 220 ARG B C 1
ATOM 4114 O O . ARG B 1 220 ? 9.758 -3.48 -4.227 1 96.69 220 ARG B O 1
ATOM 4121 N N . MET B 1 221 ? 11.328 -4.371 -2.914 1 98.25 221 MET B N 1
ATOM 4122 C CA . MET B 1 221 ? 10.594 -5.617 -2.705 1 98.25 221 MET B CA 1
ATOM 4123 C C . MET B 1 221 ? 9.93 -5.629 -1.335 1 98.25 221 MET B C 1
ATOM 4125 O O . MET B 1 221 ? 10.484 -5.125 -0.361 1 98.25 221 MET B O 1
ATOM 4129 N N . GLN B 1 222 ? 8.781 -6.109 -1.34 1 98.69 222 GLN B N 1
ATOM 4130 C CA . GLN B 1 222 ? 8.023 -6.367 -0.12 1 98.69 222 GLN B CA 1
ATOM 4131 C C . GLN B 1 222 ? 7.645 -7.84 -0.011 1 98.69 222 GLN B C 1
ATOM 4133 O O . GLN B 1 222 ? 7.043 -8.406 -0.929 1 98.69 222 GLN B O 1
ATOM 4138 N N . PHE B 1 223 ? 8.016 -8.414 1.081 1 98.69 223 PHE B N 1
ATOM 4139 C CA . PHE B 1 223 ? 7.594 -9.789 1.334 1 98.69 223 PHE B CA 1
ATOM 4140 C C . PHE B 1 223 ? 6.316 -9.82 2.164 1 98.69 223 PHE B C 1
ATOM 4142 O O . PHE B 1 223 ? 6.219 -9.133 3.184 1 98.69 223 PHE B O 1
ATOM 4149 N N . LEU B 1 224 ? 5.402 -10.555 1.724 1 98.5 224 LEU B N 1
ATOM 4150 C CA . LEU B 1 224 ? 4.086 -10.562 2.355 1 98.5 224 LEU B CA 1
ATOM 4151 C C . LEU B 1 224 ? 4.078 -11.484 3.574 1 98.5 224 LEU B C 1
ATOM 4153 O O . LEU B 1 224 ? 4.645 -12.578 3.537 1 98.5 224 LEU B O 1
ATOM 4157 N N . ASP B 1 225 ? 3.49 -11.039 4.613 1 97.44 225 ASP B N 1
ATOM 4158 C CA . ASP B 1 225 ? 3.361 -11.781 5.863 1 97.44 225 ASP B CA 1
ATOM 4159 C C . ASP B 1 225 ? 2.523 -13.039 5.672 1 97.44 225 ASP B C 1
ATOM 4161 O O . ASP B 1 225 ? 1.415 -12.984 5.133 1 97.44 225 ASP B O 1
ATOM 4165 N N . THR B 1 226 ? 3.004 -14.164 6.121 1 97.88 226 THR B N 1
ATOM 4166 C CA . THR B 1 226 ? 2.293 -15.43 5.965 1 97.88 226 THR B CA 1
ATOM 4167 C C . THR B 1 226 ? 1.03 -15.453 6.82 1 97.88 226 THR B C 1
ATOM 4169 O O . THR B 1 226 ? 0.158 -16.297 6.629 1 97.88 226 THR B O 1
ATOM 4172 N N . ALA B 1 227 ? 0.9 -14.531 7.684 1 96.5 227 ALA B N 1
ATOM 4173 C CA . ALA B 1 227 ? -0.363 -14.391 8.406 1 96.5 227 ALA B CA 1
ATOM 4174 C C . ALA B 1 227 ? -1.505 -14.055 7.449 1 96.5 227 ALA B C 1
ATOM 4176 O O . ALA B 1 227 ? -2.652 -14.445 7.68 1 96.5 227 ALA B O 1
ATOM 4177 N N . HIS B 1 228 ? -1.189 -13.32 6.387 1 97.81 228 HIS B N 1
ATOM 4178 C CA . HIS B 1 228 ? -2.189 -12.914 5.41 1 97.81 228 HIS B CA 1
ATOM 4179 C C . HIS B 1 228 ? -2.137 -13.797 4.164 1 97.81 228 HIS B C 1
ATOM 4181 O O . HIS B 1 228 ? -3.176 -14.18 3.625 1 97.81 228 HIS B O 1
ATOM 4187 N N . CYS B 1 229 ? -0.907 -14.039 3.766 1 98.38 229 CYS B N 1
ATOM 4188 C CA . CYS B 1 229 ? -0.686 -14.82 2.555 1 98.38 229 CYS B CA 1
ATOM 4189 C C . CYS B 1 229 ? 0.171 -16.047 2.846 1 98.38 229 CYS B C 1
ATOM 4191 O O . CYS B 1 229 ? 1.314 -16.125 2.396 1 98.38 229 C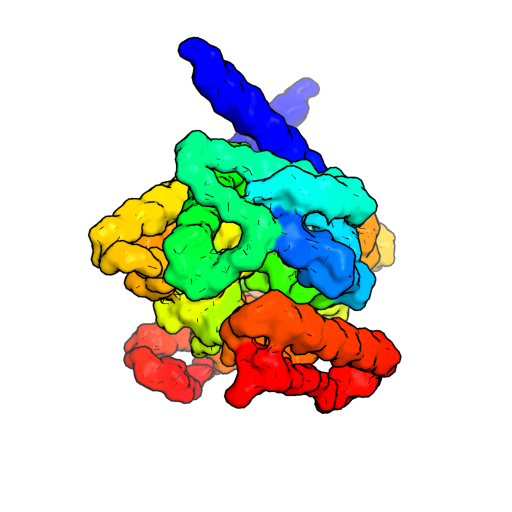YS B O 1
ATOM 4193 N N . GLY B 1 230 ? -0.433 -17 3.484 1 96.81 230 GLY B N 1
ATOM 4194 C CA . GLY B 1 230 ? 0.299 -18.188 3.902 1 96.81 230 GLY B CA 1
ATOM 4195 C C . GLY B 1 230 ? 0.117 -19.359 2.961 1 96.81 230 GLY B C 1
ATOM 4196 O O . GLY B 1 230 ? -0.398 -19.203 1.852 1 96.81 230 GLY B O 1
ATOM 4197 N N . GLY B 1 231 ? 0.659 -20.453 3.35 1 96.88 231 GLY B N 1
ATOM 4198 C CA . GLY B 1 231 ? 0.565 -21.719 2.635 1 96.88 231 GLY B CA 1
ATOM 4199 C C . GLY B 1 231 ? 0.959 -22.906 3.482 1 96.88 231 GLY B C 1
ATOM 4200 O O . GLY B 1 231 ? 1.125 -22.781 4.699 1 96.88 231 GLY B O 1
ATOM 4201 N N . PHE B 1 232 ? 1.021 -24.016 2.809 1 97.19 232 PHE B N 1
ATOM 4202 C CA . PHE B 1 232 ? 1.288 -25.266 3.516 1 97.19 232 PHE B CA 1
ATOM 4203 C C . PHE B 1 232 ? 2.707 -25.281 4.07 1 97.19 232 PHE B C 1
ATOM 4205 O O . PHE B 1 232 ? 2.99 -25.984 5.043 1 97.19 232 PHE B O 1
ATOM 4212 N N . CYS B 1 233 ? 3.648 -24.484 3.559 1 95.62 233 CYS B N 1
ATOM 4213 C CA . CYS B 1 233 ? 4.992 -24.375 4.117 1 95.62 233 CYS B CA 1
ATOM 4214 C C . CYS B 1 233 ? 4.969 -23.672 5.469 1 95.62 233 CYS B C 1
ATOM 4216 O O . CYS B 1 233 ? 5.684 -24.062 6.391 1 95.62 233 CYS B O 1
ATOM 4218 N N . GLN B 1 234 ? 4.223 -22.625 5.562 1 95.06 234 GLN B N 1
ATOM 4219 C CA . GLN B 1 234 ? 3.988 -21.828 6.758 1 95.06 234 GLN B CA 1
ATOM 4220 C C . GLN B 1 234 ? 2.545 -21.328 6.809 1 95.06 234 GLN B C 1
ATOM 4222 O O . GLN B 1 234 ? 2.225 -20.281 6.254 1 95.06 234 GLN B O 1
ATOM 4227 N N . LEU B 1 235 ? 1.803 -22.062 7.531 1 93.69 235 LEU B N 1
ATOM 4228 C CA . LEU B 1 235 ? 0.361 -21.844 7.57 1 93.69 235 LEU B CA 1
ATOM 4229 C C . LEU B 1 235 ? 0.027 -20.562 8.32 1 93.69 235 LEU B C 1
ATOM 4231 O O . LEU B 1 235 ? 0.668 -20.234 9.32 1 93.69 235 LEU B O 1
ATOM 4235 N N . SER B 1 236 ? -0.963 -19.906 7.781 1 91.69 236 SER B N 1
ATOM 4236 C CA . SER B 1 236 ? -1.517 -18.797 8.562 1 91.69 236 SER B CA 1
ATOM 4237 C C . SER B 1 236 ? -2.182 -19.312 9.836 1 91.69 236 SER B C 1
ATOM 4239 O O . SER B 1 236 ? -3.037 -20.188 9.789 1 91.69 236 SER B O 1
ATOM 4241 N N . GLY B 1 237 ? -1.878 -18.828 10.938 1 87.75 237 GLY B N 1
ATOM 4242 C CA . GLY B 1 237 ? -2.398 -19.312 12.203 1 87.75 237 GLY B CA 1
ATOM 4243 C C . GLY B 1 237 ? -3.688 -18.625 12.625 1 87.75 237 GLY B C 1
ATOM 4244 O O . GLY B 1 237 ? -4.285 -18.984 13.641 1 87.75 237 GLY B O 1
ATOM 4245 N N . ASP B 1 238 ? -4.152 -17.688 11.836 1 90.19 238 ASP B N 1
ATOM 4246 C CA . ASP B 1 238 ? -5.32 -16.891 12.211 1 90.19 238 ASP B CA 1
ATOM 4247 C C . ASP B 1 238 ? -6.266 -16.719 11.023 1 90.19 238 ASP B C 1
ATOM 4249 O O . ASP B 1 238 ? -5.996 -15.93 10.117 1 90.19 238 ASP B O 1
ATOM 4253 N N . MET B 1 239 ? -7.406 -17.422 11.055 1 94.81 239 MET B N 1
ATOM 4254 C CA . MET B 1 239 ? -8.375 -17.359 9.961 1 94.81 239 MET B CA 1
ATOM 4255 C C . MET B 1 239 ? -9.008 -15.984 9.867 1 94.81 239 MET B C 1
ATOM 4257 O O . MET B 1 239 ? -9.617 -15.648 8.844 1 94.81 239 MET B O 1
ATOM 4261 N N . GLY B 1 240 ? -8.883 -15.25 10.953 1 92.88 240 GLY B N 1
ATOM 4262 C CA . GLY B 1 240 ? -9.414 -13.898 10.945 1 92.88 240 GLY B CA 1
ATOM 4263 C C . GLY B 1 240 ? -8.562 -12.93 10.156 1 92.88 240 GLY B C 1
ATOM 4264 O O . GLY B 1 240 ? -9.008 -11.828 9.82 1 92.88 240 GLY B O 1
ATOM 4265 N N . ARG B 1 241 ? -7.375 -13.352 9.742 1 93.69 241 ARG B N 1
ATOM 4266 C CA . ARG B 1 241 ? -6.445 -12.438 9.086 1 93.69 241 ARG B CA 1
ATOM 4267 C C . ARG B 1 241 ? -6.07 -12.938 7.699 1 93.69 241 ARG B C 1
ATOM 4269 O O . ARG B 1 241 ? -5.539 -12.188 6.883 1 93.69 241 ARG B O 1
ATOM 4276 N N . VAL B 1 242 ? -6.336 -14.195 7.43 1 97.5 242 VAL B N 1
ATOM 4277 C CA . VAL B 1 242 ? -5.844 -14.836 6.211 1 97.5 242 VAL B CA 1
ATOM 4278 C C . VAL B 1 242 ? -6.512 -14.211 4.992 1 97.5 242 VAL B C 1
ATOM 4280 O O . VAL B 1 242 ? -7.707 -13.914 5.012 1 97.5 242 VAL B O 1
ATOM 4283 N N . CYS B 1 243 ? -5.719 -13.977 3.979 1 98.5 243 CYS B N 1
ATOM 4284 C CA . CYS B 1 243 ? -6.242 -13.516 2.697 1 98.5 243 CYS B CA 1
ATOM 4285 C C . CYS B 1 243 ? -6.188 -14.625 1.653 1 98.5 243 CYS B C 1
ATOM 4287 O O . CYS B 1 243 ? -7.141 -14.828 0.9 1 98.5 243 CYS B O 1
ATOM 4289 N N . THR B 1 244 ? -5.031 -15.305 1.65 1 98.75 244 THR B N 1
ATOM 4290 C CA . THR B 1 244 ? -4.863 -16.406 0.712 1 98.75 244 THR B CA 1
ATOM 4291 C C . THR B 1 244 ? -4.16 -17.578 1.382 1 98.75 244 THR B C 1
ATOM 4293 O O . THR B 1 244 ? -3.486 -17.406 2.4 1 98.75 244 THR B O 1
ATOM 4296 N N . LEU B 1 245 ? -4.344 -18.734 0.81 1 98.56 245 LEU B N 1
ATOM 4297 C CA . LEU B 1 245 ? -3.646 -19.938 1.277 1 98.56 245 LEU B CA 1
ATOM 4298 C C . LEU B 1 245 ? -3.158 -20.766 0.102 1 98.56 245 LEU B C 1
ATOM 4300 O O . LEU B 1 245 ? -3.953 -21.188 -0.741 1 98.56 245 LEU B O 1
ATOM 4304 N N . HIS B 1 246 ? -1.941 -21 0.074 1 98.56 246 HIS B N 1
ATOM 4305 C CA . HIS B 1 246 ? -1.247 -21.641 -1.041 1 98.56 246 HIS B CA 1
ATOM 4306 C C . HIS B 1 246 ? -0.905 -23.094 -0.723 1 98.56 246 HIS B C 1
ATOM 4308 O O . HIS B 1 246 ? -0.371 -23.391 0.349 1 98.56 246 HIS B O 1
ATOM 4314 N N . ALA B 1 247 ? -1.194 -24.016 -1.621 1 98 247 ALA B N 1
ATOM 4315 C CA . ALA B 1 247 ? -0.754 -25.406 -1.444 1 98 247 ALA B CA 1
ATOM 4316 C C . ALA B 1 247 ? 0.71 -25.562 -1.84 1 98 247 ALA B C 1
ATOM 4318 O O . ALA B 1 247 ? 1.06 -26.484 -2.586 1 98 247 ALA B O 1
ATOM 4319 N N . ASN B 1 248 ? 1.442 -24.594 -1.373 1 94.94 248 ASN B N 1
ATOM 4320 C CA . ASN B 1 248 ? 2.885 -24.734 -1.535 1 94.94 248 ASN B CA 1
ATOM 4321 C C . ASN B 1 248 ? 3.451 -25.812 -0.622 1 94.94 248 ASN B C 1
ATOM 4323 O O . ASN B 1 248 ? 2.766 -26.297 0.286 1 94.94 248 ASN B O 1
ATOM 4327 N N . CYS B 1 249 ? 4.609 -26.359 -0.907 1 92.06 249 CYS B N 1
ATOM 4328 C CA . CYS B 1 249 ? 5.203 -27.484 -0.219 1 92.06 249 CYS B CA 1
ATOM 4329 C C . CYS B 1 249 ? 4.34 -28.734 -0.379 1 92.06 249 CYS B C 1
ATOM 4331 O O . CYS B 1 249 ? 4.215 -29.531 0.552 1 92.06 249 CYS B O 1
ATOM 4333 N N . CYS B 1 250 ? 3.59 -28.828 -1.374 1 94 250 CYS B N 1
ATOM 4334 C CA . CYS B 1 250 ? 2.738 -29.953 -1.737 1 94 250 CYS B CA 1
ATOM 4335 C C . CYS B 1 250 ? 2.998 -30.406 -3.174 1 94 250 CYS B C 1
ATOM 4337 O O . CYS B 1 250 ? 3.016 -29.578 -4.086 1 94 250 CYS B O 1
ATOM 4339 N N . THR B 1 251 ? 3.234 -31.656 -3.322 1 89.44 251 THR B N 1
ATOM 4340 C CA . THR B 1 251 ? 3.412 -32.188 -4.668 1 89.44 251 THR B CA 1
ATOM 4341 C C . THR B 1 251 ? 2.238 -33.094 -5.047 1 89.44 251 THR B C 1
ATOM 4343 O O . THR B 1 251 ? 1.664 -33.781 -4.191 1 89.44 251 THR B O 1
ATOM 4346 N N . GLY B 1 252 ? 1.916 -33 -6.398 1 90.44 252 GLY B N 1
ATOM 4347 C CA . GLY B 1 252 ? 0.866 -33.875 -6.906 1 90.44 252 GLY B CA 1
ATOM 4348 C C . GLY B 1 252 ? -0.494 -33.219 -6.949 1 90.44 252 GLY B C 1
ATOM 4349 O O . GLY B 1 252 ? -0.94 -32.625 -5.953 1 90.44 252 GLY B O 1
ATOM 4350 N N . LEU B 1 253 ? -1.102 -33.312 -7.977 1 93.5 253 LEU B N 1
ATOM 4351 C CA . LEU B 1 253 ? -2.391 -32.688 -8.219 1 93.5 253 LEU B CA 1
ATOM 4352 C C . LEU B 1 253 ? -3.457 -33.25 -7.281 1 93.5 253 LEU B C 1
ATOM 4354 O O . LEU B 1 253 ? -4.188 -32.469 -6.645 1 93.5 253 LEU B O 1
ATOM 4358 N N . ALA B 1 254 ? -3.492 -34.531 -7.195 1 94.56 254 ALA B N 1
ATOM 4359 C CA . ALA B 1 254 ? -4.516 -35.156 -6.367 1 94.56 254 ALA B CA 1
ATOM 4360 C C . ALA B 1 254 ? -4.371 -34.75 -4.902 1 94.56 254 ALA B C 1
ATOM 4362 O O . ALA B 1 254 ? -5.367 -34.531 -4.215 1 94.56 254 ALA B O 1
ATOM 4363 N N . ASN B 1 255 ? -3.145 -34.719 -4.391 1 96 255 ASN B N 1
ATOM 4364 C CA . ASN B 1 255 ? -2.879 -34.281 -3.023 1 96 255 ASN B CA 1
ATOM 4365 C C . ASN B 1 255 ? -3.348 -32.875 -2.795 1 96 255 ASN B C 1
ATOM 4367 O O . ASN B 1 255 ? -4.008 -32.562 -1.795 1 96 255 ASN B O 1
ATOM 4371 N N . LYS B 1 256 ? -3.047 -32 -3.721 1 97.31 256 LYS B N 1
ATOM 4372 C CA . LYS B 1 256 ? -3.436 -30.594 -3.623 1 97.31 256 LYS B CA 1
ATOM 4373 C C . LYS B 1 256 ? -4.953 -30.438 -3.604 1 97.31 256 LYS B C 1
ATOM 4375 O O . LYS B 1 256 ? -5.5 -29.719 -2.77 1 97.31 256 LYS B O 1
ATOM 4380 N N . VAL B 1 257 ? -5.578 -31.156 -4.492 1 98.06 257 VAL B N 1
ATOM 4381 C CA . VAL B 1 257 ? -7.035 -31.062 -4.582 1 98.06 257 VAL B CA 1
ATOM 4382 C C . VAL B 1 257 ? -7.66 -31.5 -3.26 1 98.06 257 VAL B C 1
ATOM 4384 O O . VAL B 1 257 ? -8.531 -30.812 -2.719 1 98.06 257 VAL B O 1
ATOM 4387 N N . HIS B 1 258 ? -7.199 -32.562 -2.795 1 97.56 258 HIS B N 1
ATOM 4388 C CA . HIS B 1 258 ? -7.742 -33.125 -1.555 1 97.56 258 HIS B CA 1
ATOM 4389 C C . HIS B 1 258 ? -7.578 -32.125 -0.405 1 97.56 258 HIS B C 1
ATOM 4391 O O . HIS B 1 258 ? -8.555 -31.781 0.268 1 97.56 258 HIS B O 1
ATOM 4397 N N . ASP B 1 259 ? -6.43 -31.672 -0.165 1 98 259 ASP B N 1
ATOM 4398 C CA . ASP B 1 259 ? -6.145 -30.859 1.009 1 98 259 ASP B CA 1
ATOM 4399 C C . ASP B 1 259 ? -6.742 -29.453 0.861 1 98 259 ASP B C 1
ATOM 4401 O O . ASP B 1 259 ? -7.156 -28.844 1.848 1 98 259 ASP B O 1
ATOM 4405 N N . LEU B 1 260 ? -6.852 -28.938 -0.35 1 98.5 260 LEU B N 1
ATOM 4406 C CA . LEU B 1 260 ? -7.461 -27.625 -0.553 1 98.5 260 LEU B CA 1
ATOM 4407 C C . LEU B 1 260 ? -8.977 -27.703 -0.383 1 98.5 260 LEU B C 1
ATOM 4409 O O . LEU B 1 260 ? -9.609 -26.719 0.014 1 98.5 260 LEU B O 1
ATOM 4413 N N . ARG B 1 261 ? -9.523 -28.859 -0.667 1 98.44 261 ARG B N 1
ATOM 4414 C CA . ARG B 1 261 ? -10.938 -29.047 -0.345 1 98.44 261 ARG B CA 1
ATOM 4415 C C . ARG B 1 261 ? -11.172 -28.922 1.156 1 98.44 261 ARG B C 1
ATOM 4417 O O . ARG B 1 261 ? -12.164 -28.328 1.589 1 98.44 261 ARG B O 1
ATOM 4424 N N . ASN B 1 262 ? -10.297 -29.484 1.884 1 97.88 262 ASN B N 1
ATOM 4425 C CA . ASN B 1 262 ? -10.375 -29.359 3.334 1 97.88 262 ASN B CA 1
ATOM 4426 C C . ASN B 1 262 ? -10.25 -27.891 3.764 1 97.88 262 ASN B C 1
ATOM 4428 O O . ASN B 1 262 ? -10.969 -27.438 4.66 1 97.88 262 ASN B O 1
ATOM 4432 N N . VAL B 1 263 ? -9.328 -27.188 3.129 1 98.06 263 VAL B N 1
ATOM 4433 C CA . VAL B 1 263 ? -9.117 -25.766 3.426 1 98.06 263 VAL B CA 1
ATOM 4434 C C . VAL B 1 263 ? -10.414 -25 3.207 1 98.06 263 VAL B C 1
ATOM 4436 O O . VAL B 1 263 ? -10.82 -24.203 4.059 1 98.06 263 VAL B O 1
ATOM 4439 N N . LEU B 1 264 ? -11.07 -25.266 2.109 1 98.56 264 LEU B N 1
ATOM 4440 C CA . LEU B 1 264 ? -12.328 -24.594 1.798 1 98.56 264 LEU B CA 1
ATOM 4441 C C . LEU B 1 264 ? -13.406 -24.953 2.811 1 98.56 264 LEU B C 1
ATOM 4443 O O . LEU B 1 264 ? -14.188 -24.094 3.23 1 98.56 264 LEU B O 1
ATOM 4447 N N . ARG B 1 265 ? -13.414 -26.172 3.164 1 97.94 265 ARG B N 1
ATOM 4448 C CA . ARG B 1 265 ? -14.367 -26.609 4.184 1 97.94 265 ARG B CA 1
ATOM 4449 C C . ARG B 1 265 ? -14.133 -25.875 5.5 1 97.94 265 ARG B C 1
ATOM 4451 O O . ARG B 1 265 ? -15.078 -25.391 6.121 1 97.94 265 ARG B O 1
ATOM 4458 N N . ASP B 1 266 ? -12.906 -25.844 5.887 1 97.75 266 ASP B N 1
ATOM 4459 C CA . ASP B 1 266 ? -12.562 -25.156 7.133 1 97.75 266 ASP B CA 1
ATOM 4460 C C . ASP B 1 266 ? -12.945 -23.688 7.074 1 97.75 266 ASP B C 1
ATOM 4462 O O . ASP B 1 266 ? -13.438 -23.125 8.062 1 97.75 266 ASP B O 1
ATOM 4466 N N . TRP B 1 267 ? -12.719 -23.031 5.973 1 98.06 267 TRP B N 1
ATOM 4467 C CA . TRP B 1 267 ? -13.086 -21.625 5.793 1 98.06 267 TRP B CA 1
ATOM 4468 C C . TRP B 1 267 ? -14.594 -21.438 5.93 1 98.06 267 TRP B C 1
ATOM 4470 O O . TRP B 1 267 ? -15.055 -20.531 6.621 1 98.06 267 TRP B O 1
ATOM 4480 N N . ARG B 1 268 ? -15.359 -22.312 5.355 1 97.62 268 ARG B N 1
ATOM 4481 C CA . ARG B 1 268 ? -16.812 -22.234 5.449 1 97.62 268 ARG B CA 1
ATOM 4482 C C . ARG B 1 268 ? -17.281 -22.375 6.898 1 97.62 268 ARG B C 1
ATOM 4484 O O . ARG B 1 268 ? -18.188 -21.672 7.336 1 97.62 268 ARG B O 1
ATOM 4491 N N . ASN B 1 269 ? -16.641 -23.25 7.566 1 96.81 269 ASN B N 1
ATOM 4492 C CA . ASN B 1 269 ? -16.969 -23.422 8.977 1 96.81 269 ASN B CA 1
ATOM 4493 C C . ASN B 1 269 ? -16.672 -22.141 9.773 1 96.81 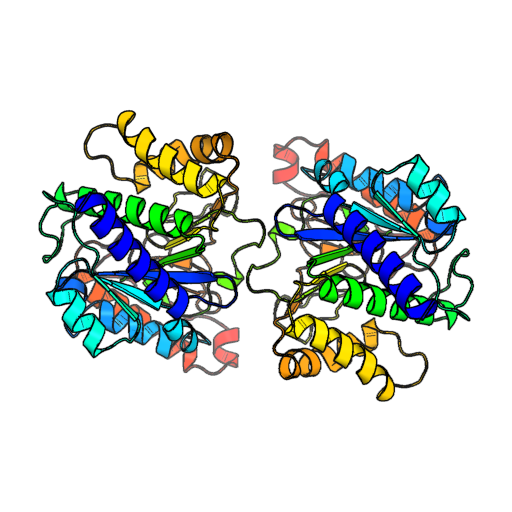269 ASN B C 1
ATOM 4495 O O . ASN B 1 269 ? -17.469 -21.75 10.625 1 96.81 269 ASN B O 1
ATOM 4499 N N . TYR B 1 270 ? -15.586 -21.562 9.492 1 97.44 270 TYR B N 1
ATOM 4500 C CA . TYR B 1 270 ? -15.195 -20.328 10.164 1 97.44 270 TYR B CA 1
ATOM 4501 C C . TYR B 1 270 ? -16.188 -19.203 9.883 1 97.44 270 TYR B C 1
ATOM 4503 O O . TYR B 1 270 ? -16.656 -18.547 10.812 1 97.44 270 TYR B O 1
ATOM 4511 N N . THR B 1 271 ? -16.578 -19.031 8.602 1 96.81 271 THR B N 1
ATOM 4512 C CA . THR B 1 271 ? -17.406 -17.891 8.219 1 96.81 271 THR B CA 1
ATOM 4513 C C . THR B 1 271 ? -18.859 -18.125 8.609 1 96.81 271 THR B C 1
ATOM 4515 O O . THR B 1 271 ? -19.641 -17.188 8.703 1 96.81 271 THR B O 1
ATOM 4518 N N . ALA B 1 272 ? -19.203 -19.344 8.805 1 96.31 272 ALA B N 1
ATOM 4519 C CA . ALA B 1 272 ? -20.547 -19.672 9.227 1 96.31 272 ALA B CA 1
ATOM 4520 C C . ALA B 1 272 ? -20.734 -19.406 10.719 1 96.31 272 ALA B C 1
ATOM 4522 O O . ALA B 1 272 ? -21.875 -19.328 11.211 1 96.31 272 ALA B O 1
ATOM 4523 N N . ALA B 1 273 ? -19.641 -19.359 11.422 1 96 273 ALA B N 1
ATOM 4524 C CA . ALA B 1 273 ? -19.703 -19.156 12.867 1 96 273 ALA B CA 1
ATOM 4525 C C . ALA B 1 273 ? -20.141 -17.719 13.203 1 96 273 ALA B C 1
ATOM 4527 O O . ALA B 1 273 ? -19.828 -16.781 12.477 1 96 273 ALA B O 1
ATOM 4528 N N . PRO B 1 274 ? -20.828 -17.531 14.359 1 94 274 PRO B N 1
ATOM 4529 C CA . PRO B 1 274 ? -21.203 -16.188 14.789 1 94 274 PRO B CA 1
ATOM 4530 C C . PRO B 1 274 ? -19.984 -15.305 15.07 1 94 274 PRO B C 1
ATOM 4532 O O . PRO B 1 274 ? -18.922 -15.805 15.461 1 94 274 PRO B O 1
ATOM 4535 N N . PRO B 1 275 ? -20.141 -14.023 14.844 1 89.19 275 PRO B N 1
ATOM 4536 C CA . PRO B 1 275 ? -19.031 -13.094 15.055 1 89.19 275 PRO B CA 1
ATOM 4537 C C . PRO B 1 275 ? -18.422 -13.219 16.438 1 89.19 275 PRO B C 1
ATOM 4539 O O . PRO B 1 275 ? -17.203 -13.07 16.594 1 89.19 275 PRO B O 1
ATOM 4542 N N . GLU B 1 276 ? -19.156 -13.438 17.406 1 91.25 276 GLU B N 1
ATOM 4543 C CA . GLU B 1 276 ? -18.656 -13.57 18.781 1 91.25 276 GLU B CA 1
ATOM 4544 C C . GLU B 1 276 ? -17.688 -14.742 18.891 1 91.25 276 GLU B C 1
ATOM 4546 O O . GLU B 1 276 ? -16.672 -14.648 19.562 1 91.25 276 GLU B O 1
ATOM 4551 N N . ASP B 1 277 ? -18.094 -15.859 18.266 1 91.75 277 ASP B N 1
ATOM 4552 C CA . ASP B 1 277 ? -17.234 -17.031 18.266 1 91.75 277 ASP B CA 1
ATOM 4553 C C . ASP B 1 277 ? -15.922 -16.766 17.516 1 91.75 277 ASP B C 1
ATOM 4555 O O . ASP B 1 277 ? -14.859 -17.219 17.938 1 91.75 277 ASP B O 1
ATOM 4559 N N . ARG B 1 278 ? -16 -16.078 16.438 1 90.19 278 ARG B N 1
ATOM 4560 C CA . ARG B 1 278 ? -14.82 -15.75 15.648 1 90.19 278 ARG B CA 1
ATOM 4561 C C . ARG B 1 278 ? -13.859 -14.867 16.438 1 90.19 278 ARG B C 1
ATOM 4563 O O . ARG B 1 278 ? -12.641 -14.992 16.297 1 90.19 278 ARG B O 1
ATOM 4570 N N . ARG B 1 279 ? -14.445 -14.008 17.281 1 85.31 279 ARG B N 1
ATOM 4571 C CA . ARG B 1 279 ? -13.633 -13.125 18.094 1 85.31 279 ARG B CA 1
ATOM 4572 C C . ARG B 1 279 ? -12.906 -13.898 19.188 1 85.31 279 ARG B C 1
ATOM 4574 O O . ARG B 1 279 ? -11.766 -13.594 19.516 1 85.31 279 ARG B O 1
ATOM 4581 N N . VAL B 1 280 ? -13.641 -14.859 19.719 1 86 280 VAL B N 1
ATOM 4582 C CA . VAL B 1 280 ? -13.047 -15.695 20.766 1 86 280 VAL B CA 1
ATOM 4583 C C . VAL B 1 280 ? -11.875 -16.484 20.203 1 86 280 VAL B C 1
ATOM 4585 O O . VAL B 1 280 ? -10.867 -16.688 20.875 1 86 280 VAL B O 1
ATOM 4588 N N . GLY B 1 281 ? -12.07 -16.938 19.062 1 85 281 GLY B N 1
ATOM 4589 C CA . GLY B 1 281 ? -10.984 -17.641 18.406 1 85 281 GLY B CA 1
ATOM 4590 C C . GLY B 1 281 ? -11.07 -19.156 18.578 1 85 281 GLY B C 1
ATOM 4591 O O . GLY B 1 281 ? -12.117 -19.688 18.953 1 85 281 GLY B O 1
ATOM 4592 N N . GLY B 1 282 ? -10.008 -19.969 18.047 1 86.69 282 GLY B N 1
ATOM 4593 C CA . GLY B 1 282 ? -9.938 -21.422 18.203 1 86.69 282 GLY B CA 1
ATOM 4594 C C . GLY B 1 282 ? -10.125 -22.156 16.891 1 86.69 282 GLY B C 1
ATOM 4595 O O . GLY B 1 282 ? -10.062 -23.391 16.844 1 86.69 282 GLY B O 1
ATOM 4596 N N . PHE B 1 283 ? -10.406 -21.453 15.93 1 93.25 283 PHE B N 1
ATOM 4597 C CA . PHE B 1 283 ? -10.531 -22.094 14.625 1 93.25 283 PHE B CA 1
ATOM 4598 C C . PHE B 1 283 ? -9.156 -22.5 14.086 1 93.25 283 PHE B C 1
ATOM 4600 O O . PHE B 1 283 ? -8.188 -21.75 14.234 1 93.25 283 PHE B O 1
ATOM 4607 N N . GLN B 1 284 ? -9.102 -23.719 13.57 1 91.88 284 GLN B N 1
ATOM 4608 C CA . GLN B 1 284 ? -7.844 -24.219 13.039 1 91.88 284 GLN B CA 1
ATOM 4609 C C . GLN B 1 284 ? -8.047 -24.859 11.664 1 91.88 284 GLN B C 1
ATOM 4611 O O . GLN B 1 284 ? -9.117 -25.391 11.367 1 91.88 284 GLN B O 1
ATOM 4616 N N . TRP B 1 285 ? -7.051 -24.781 10.93 1 94.69 285 TRP B N 1
ATOM 4617 C CA . TRP B 1 285 ? -7.051 -25.5 9.664 1 94.69 285 TRP B CA 1
ATOM 4618 C C . TRP B 1 285 ? -6.891 -27 9.898 1 94.69 285 TRP B C 1
ATOM 4620 O O . TRP B 1 285 ? -6.117 -27.422 10.766 1 94.69 285 TRP B O 1
ATOM 4630 N N . THR B 1 286 ? -7.605 -27.719 9.094 1 94.12 286 THR B N 1
ATOM 4631 C CA . THR B 1 286 ? -7.273 -29.141 9.008 1 94.12 286 THR B CA 1
ATOM 4632 C C . THR B 1 286 ? -5.855 -29.328 8.484 1 94.12 286 THR B C 1
ATOM 4634 O O . THR B 1 286 ? -5.449 -28.672 7.52 1 94.12 286 THR B O 1
ATOM 4637 N N . ARG B 1 287 ? -5.137 -30.172 9.117 1 90.19 287 ARG B N 1
ATOM 4638 C CA . ARG B 1 287 ? -3.783 -30.469 8.656 1 90.19 287 ARG B CA 1
ATOM 4639 C C . ARG B 1 287 ? -3.797 -31 7.23 1 90.19 287 ARG B C 1
ATOM 4641 O O . ARG B 1 287 ? -4.617 -31.859 6.891 1 90.19 287 ARG B O 1
ATOM 4648 N N . PRO B 1 288 ? -2.906 -30.422 6.402 1 91.62 288 PRO B N 1
ATOM 4649 C CA . PRO B 1 288 ? -2.814 -30.969 5.051 1 91.62 288 PRO B CA 1
ATOM 4650 C C . PRO B 1 288 ? -2.172 -32.344 5.027 1 91.62 288 PRO B C 1
ATOM 4652 O O . PRO B 1 288 ? -1.009 -32.5 4.637 1 91.62 288 PRO B O 1
ATOM 4655 N N . GLY B 1 289 ? -2.895 -33.406 5.23 1 88.44 289 GLY B N 1
ATOM 4656 C CA . GLY B 1 289 ? -2.402 -34.719 5.508 1 88.44 289 GLY B CA 1
ATOM 4657 C C . GLY B 1 289 ? -1.827 -35.406 4.281 1 88.44 289 GLY B C 1
ATOM 4658 O O . GLY B 1 289 ? -1.001 -36.344 4.402 1 88.44 289 GLY B O 1
ATOM 4659 N N . ARG B 1 290 ? -2.295 -35 3.09 1 92.06 290 ARG B N 1
ATOM 4660 C CA . ARG B 1 290 ? -1.753 -35.625 1.889 1 92.06 290 ARG B CA 1
ATOM 4661 C C . ARG B 1 290 ? -0.5 -34.906 1.412 1 92.06 290 ARG B C 1
ATOM 4663 O O . ARG B 1 290 ? 0.368 -35.5 0.774 1 92.06 290 ARG B O 1
ATOM 4670 N N . CYS B 1 291 ? -0.372 -33.656 1.732 1 91 291 CYS B N 1
ATOM 4671 C CA . CYS B 1 291 ? 0.751 -32.844 1.28 1 91 291 CYS B CA 1
ATOM 4672 C C . CYS B 1 291 ? 1.89 -32.875 2.293 1 91 291 CYS B C 1
ATOM 4674 O O . CYS B 1 291 ? 3.062 -32.875 1.915 1 91 291 CYS B O 1
ATOM 4676 N N . ILE B 1 292 ? 1.497 -32.656 3.494 1 80.56 292 ILE B N 1
ATOM 4677 C CA . ILE B 1 292 ? 2.512 -32.625 4.543 1 80.56 292 ILE B CA 1
ATOM 4678 C C . ILE B 1 292 ? 2.455 -33.906 5.359 1 80.56 292 ILE B C 1
ATOM 4680 O O . ILE B 1 292 ? 1.465 -34.156 6.043 1 80.56 292 ILE B O 1
ATOM 4684 N N . ARG B 1 293 ? 3.293 -34.875 5.031 1 63.47 293 ARG B N 1
ATOM 4685 C CA . ARG B 1 293 ? 3.322 -36.125 5.777 1 63.47 293 ARG B CA 1
ATOM 4686 C C . ARG B 1 293 ? 4.172 -36 7.035 1 63.47 293 ARG B C 1
ATOM 4688 O O . ARG B 1 293 ? 5.117 -35.219 7.074 1 63.47 293 ARG B O 1
#

Solvent-accessible surface area (backbone atoms only — not comparable to full-atom values): 30460 Å² total; per-residue (Å²): 112,70,64,62,48,49,50,48,50,52,51,51,52,50,51,51,55,47,60,70,20,26,46,96,85,34,37,24,35,34,31,61,38,24,27,56,44,41,34,90,86,29,35,44,53,51,28,54,46,24,23,63,73,20,59,84,23,48,73,53,58,68,21,38,35,40,32,10,50,30,69,65,13,37,55,46,40,59,72,78,44,87,48,61,43,73,53,76,68,58,92,88,55,77,86,49,44,59,82,65,53,90,83,33,71,68,35,44,51,48,54,50,48,48,52,53,50,53,38,51,43,27,74,74,64,28,24,35,35,38,35,42,47,60,36,37,36,38,26,64,59,54,61,74,34,28,61,66,43,36,32,35,28,26,24,48,46,60,82,86,51,43,71,48,71,80,38,37,57,31,79,49,33,33,35,37,47,46,44,72,38,47,41,47,32,47,52,49,55,60,56,50,53,76,80,46,65,88,82,65,46,71,47,58,51,40,49,76,37,44,61,58,46,24,64,76,33,69,42,41,60,31,42,38,54,23,48,31,38,12,19,64,64,35,61,45,80,39,80,91,54,36,13,34,42,27,56,43,77,44,68,60,67,69,31,45,44,54,38,50,51,45,50,52,49,41,48,50,54,57,71,68,44,55,69,68,54,60,70,72,52,85,70,66,75,69,75,44,62,69,38,55,121,115,66,66,65,47,49,51,49,51,52,51,50,52,49,52,51,55,47,59,69,19,28,46,96,85,34,37,25,35,34,31,62,40,25,27,56,41,42,34,91,86,29,36,46,51,51,30,56,46,24,22,62,73,21,59,83,23,46,74,54,58,68,20,37,34,41,34,11,50,30,70,64,13,36,54,46,41,57,72,78,43,87,47,61,43,73,53,76,70,59,94,88,55,76,86,48,44,58,82,64,54,88,82,35,71,67,35,44,51,48,54,51,48,50,52,53,50,52,39,50,42,28,74,72,63,28,24,35,35,41,35,43,46,61,36,37,38,39,28,64,60,56,62,74,34,29,61,64,43,36,33,36,30,25,26,48,48,58,81,84,51,44,69,47,71,83,38,38,58,30,79,49,32,34,34,38,48,47,43,72,38,48,42,47,32,47,52,50,55,60,57,50,52,76,79,46,66,87,82,65,47,72,48,58,51,42,47,74,37,44,61,59,46,25,65,76,33,69,41,42,60,29,40,37,54,22,48,31,37,13,19,65,62,35,61,46,81,39,80,93,54,37,12,34,42,27,54,43,76,44,68,59,69,69,30,45,46,55,38,48,51,45,48,52,51,42,50,50,54,55,72,69,45,54,69,68,54,61,70,73,51,85,72,66,75,68,76,44,64,67,37,54,120

Nearest PDB structures (foldseek):
  5vnc-assembly1_B  TM=2.699E-01  e=9.590E+00  Saccharomyces cerevisiae S288C
  5vnc-assembly1_B  TM=2.698E-01  e=9.617E+00  Saccharomyces cerevisiae S288C

Sequence (586 aa):
MRLISKKTKALTELAEVLKNASMEDGTVIMTSINQAYAAPGSLLDLFLESFRVGEGTAHLLDHVLIVAVDPGALRRCRSVHRHCYLLRRSPGAVDYSGEKHFMTKDYLDMMWGRNRFQQTILELGFNFLFTDIDIMWFRNPLRHIAITSDVAIASDFFNGDPESMGNRPNGGFLYVRSANRTVEFYRRWRRARRRFPAGTNEQEILGRAQGELSRRSGVRMQFLDTAHCGGFCQLSGDMGRVCTLHANCCTGLANKVHDLRNVLRDWRNYTAAPPEDRRVGGFQWTRPGRCIRMRLISKKTKALTELAEVLKNASMEDGTVIMTSINQAYAAPGSLLDLFLESFRVGEGTAHLLDHVLIVAVDPGALRRCRSVHRHCYLLRRSPGAVDYSGEKHFMTKDYLDMMWGRNRFQQTILELGFNFLFTDIDIMWFRNPLRHIAITSDVAIASDFFNGDPESMGNRPNGGFLYVRSANRTVEFYRRWRRARRRFPAGTNEQEILGRAQGELSRRSGVRMQFLDTAHCGGFCQLSGDMGRVCTLHANCCTGLANKVHDLRNVLRDWRNYTAAPPEDRRVGGFQWTRPGRCIR

InterPro domains:
  IPR005069 Nucleotide-diphospho-sugar transferase [PF03407] (59-260)
  IPR044821 Putative nucleotide-diphospho-sugar transferase At1g28695/At4g15970-like [PTHR46038] (7-292)

Foldseek 3Di:
DVVVVVVVVLLVVVLVLQVQLADPVQEAEEEEDALVQLDPLFLLVLQLVLQVQADPRNVNLSNYAYEYADVNSQVSCVVPHPHYHYDDDDVPQDDPRDDDFPLDPNVQSVQLVVLVVQLSSLVSQGKYWAAYSLKGFRADQVVQDDPQAQKEFEFLDDDPFFQDLQTQGDPRTMIHGRDPLVSVLSVVLVVLCVVDDPSDHSSVSCSVCVVVSCVVSVGGYTYDDCLAVNELSGHNFALVRHGMYGPPQFTDRVLSSVQSVQVVVLNVVLVVDDPVVSVVPDRDGDRSVSRPD/DVVVVVVVVLLVVVLVLQVQLADPVQEAEEEEDALVQLDPLFLLVLQLVLQVQADPRNVNLSNYAYEYADVNSQVSCVVPHPHYHYDDDDVPQDDPRDDDFPLDPNVQSVQLVVLVVQLSSLVSQGKYWAAYSLKGFRADQVVQDDPQAQKEFEFLDDDPFFQDLQTQGDPRTMIHGRDPLVSQLSVVLVVLCVVDDPSDHSSVSCSVCVVVSCVVSVGGYTYGDCLAVNELSGHNFALVRHGMYGPPQFTDRVLSSVQSVQVVVLNNVLVVDDPVDSVVPDRDGDRSVSRPD

pLDDT: mean 93.23, std 9.17, range [43.12, 98.94]